Protein AF-A0A4Z2IF59-F1 (afdb_monomer_lite)

Structure (mmCIF, N/CA/C/O backbone):
data_AF-A0A4Z2IF59-F1
#
_entry.id   AF-A0A4Z2IF59-F1
#
loop_
_atom_site.group_PDB
_atom_site.id
_atom_site.type_symbol
_atom_site.label_atom_id
_atom_site.label_alt_id
_atom_site.label_comp_id
_atom_site.label_asym_id
_atom_site.label_entity_id
_atom_site.label_seq_id
_atom_site.pdbx_PDB_ins_code
_atom_site.Cartn_x
_atom_site.Cartn_y
_atom_site.Cartn_z
_atom_site.occupancy
_atom_site.B_iso_or_equiv
_atom_site.auth_seq_id
_atom_site.auth_comp_id
_atom_site.auth_asym_id
_atom_site.auth_atom_id
_atom_site.pdbx_PDB_model_num
ATOM 1 N N . MET A 1 1 ? -15.409 -22.639 23.378 1.00 51.19 1 MET A N 1
ATOM 2 C CA . MET A 1 1 ? -16.088 -21.584 24.162 1.00 51.19 1 MET A CA 1
ATOM 3 C C . MET A 1 1 ? -16.790 -20.660 23.181 1.00 51.19 1 MET A C 1
ATOM 5 O O . MET A 1 1 ? -16.151 -20.259 22.215 1.00 51.19 1 MET A O 1
ATOM 9 N N . SER A 1 2 ? -18.089 -20.387 23.336 1.00 66.44 2 SER A N 1
ATOM 10 C CA . SER A 1 2 ? -18.776 -19.440 22.446 1.00 66.44 2 SER A CA 1
ATOM 11 C C . SER A 1 2 ? -18.457 -18.015 22.900 1.00 66.44 2 SER A C 1
ATOM 13 O O . SER A 1 2 ? -19.053 -17.545 23.869 1.00 66.44 2 SER A O 1
ATOM 15 N N . ARG A 1 3 ? -17.521 -17.349 22.221 1.00 83.19 3 ARG A N 1
ATOM 16 C CA . ARG A 1 3 ? -17.233 -15.921 22.409 1.00 83.19 3 ARG A CA 1
ATOM 17 C C . ARG A 1 3 ? -18.484 -15.123 22.029 1.00 83.19 3 ARG A C 1
ATOM 19 O O . ARG A 1 3 ? -18.766 -14.968 20.847 1.00 83.19 3 ARG A O 1
ATOM 26 N N . LYS A 1 4 ? -19.308 -14.722 23.005 1.00 77.94 4 LYS A N 1
ATOM 27 C CA . LYS A 1 4 ? -20.599 -14.034 22.756 1.00 77.94 4 LYS A CA 1
ATOM 28 C C . LYS A 1 4 ? -20.523 -12.520 22.956 1.00 77.94 4 LYS A C 1
ATOM 30 O O . LYS A 1 4 ? -21.309 -11.793 22.353 1.00 77.94 4 LYS A O 1
ATOM 35 N N . VAL A 1 5 ? -19.581 -12.051 23.771 1.00 90.56 5 VAL A N 1
ATOM 36 C CA . VAL A 1 5 ? -19.368 -10.632 24.071 1.00 90.56 5 VAL A CA 1
ATOM 37 C C . VAL A 1 5 ? -18.016 -10.232 23.485 1.00 90.56 5 VAL A C 1
ATOM 39 O O . VAL A 1 5 ? -16.985 -10.746 23.903 1.00 90.56 5 VAL A O 1
ATOM 42 N N . GLY A 1 6 ? -18.039 -9.372 22.464 1.00 93.62 6 GLY A N 1
ATOM 43 C CA . GLY A 1 6 ? -16.831 -8.834 21.828 1.00 93.62 6 GLY A CA 1
ATOM 44 C C . GLY A 1 6 ? -16.201 -7.712 22.650 1.00 93.62 6 GLY A C 1
ATOM 45 O O . GLY A 1 6 ? -16.517 -7.551 23.829 1.00 93.62 6 GLY A O 1
ATOM 46 N N . LEU A 1 7 ? -15.336 -6.920 22.01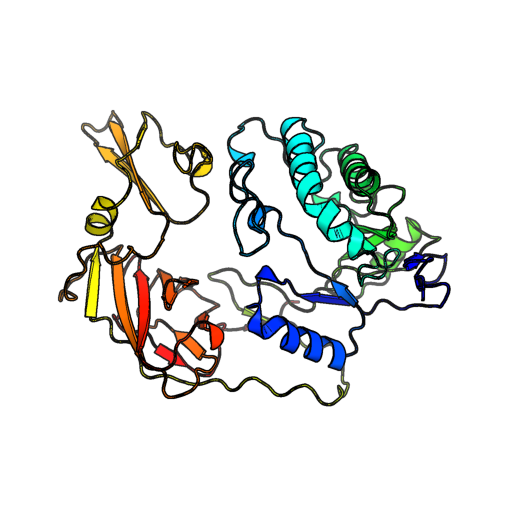8 1.00 95.88 7 LEU A N 1
ATOM 47 C CA . LEU A 1 7 ? -14.816 -5.709 22.644 1.00 95.88 7 LEU A CA 1
ATOM 48 C C . LEU A 1 7 ? -15.959 -4.717 22.868 1.00 95.88 7 LEU A C 1
ATOM 50 O O . LEU A 1 7 ? -16.801 -4.501 21.994 1.00 95.88 7 LEU A O 1
ATOM 54 N N . SER A 1 8 ? -15.976 -4.097 24.035 1.00 93.50 8 SER A N 1
ATOM 55 C CA . SER A 1 8 ? -16.883 -3.009 24.371 1.00 93.50 8 SER A CA 1
ATOM 56 C C . SER A 1 8 ? -16.136 -1.938 25.153 1.00 93.50 8 SER A C 1
ATOM 58 O O . SER A 1 8 ? -15.068 -2.180 25.716 1.00 93.50 8 SER A O 1
ATOM 60 N N . ALA A 1 9 ? -16.695 -0.736 25.160 1.00 91.69 9 ALA A N 1
ATOM 61 C CA . ALA A 1 9 ? -16.183 0.410 25.891 1.00 91.69 9 ALA A CA 1
ATOM 62 C C . ALA A 1 9 ? -17.172 0.783 27.001 1.00 91.69 9 ALA A C 1
ATOM 64 O O . ALA A 1 9 ? -18.382 0.796 26.770 1.00 91.69 9 ALA A O 1
ATOM 65 N N . ASN A 1 10 ? -16.660 1.102 28.187 1.00 86.19 10 ASN A N 1
ATOM 66 C CA . ASN A 1 10 ? -17.410 1.791 29.238 1.00 86.19 10 ASN A CA 1
ATOM 67 C C . ASN A 1 10 ? -16.750 3.149 29.548 1.00 86.19 10 ASN A C 1
ATOM 69 O O . ASN A 1 10 ? -15.831 3.563 28.847 1.00 86.19 10 ASN A O 1
ATOM 73 N N . ALA A 1 11 ? -17.206 3.854 30.585 1.00 82.81 11 ALA A N 1
ATOM 74 C CA . ALA A 1 11 ? -16.711 5.198 30.892 1.00 82.81 11 ALA A CA 1
ATOM 75 C C . ALA A 1 11 ? -15.204 5.279 31.217 1.00 82.81 11 ALA A C 1
ATOM 77 O O . ALA A 1 11 ? -14.638 6.360 31.115 1.00 82.81 11 ALA A O 1
ATOM 78 N N . SER A 1 12 ? -14.549 4.178 31.604 1.00 84.31 12 SER A N 1
ATOM 79 C CA . SER A 1 12 ? -13.146 4.197 32.046 1.00 84.31 12 SER A CA 1
ATOM 80 C C . SER A 1 12 ? -12.210 3.276 31.265 1.00 84.31 12 SER A C 1
ATOM 82 O O . SER A 1 12 ? -11.009 3.538 31.226 1.00 84.31 12 SER A O 1
ATOM 84 N N . GLN A 1 13 ? -12.710 2.201 30.652 1.00 92.81 13 GLN A N 1
ATOM 85 C CA . GLN A 1 13 ? -11.864 1.183 30.024 1.00 92.81 13 GLN A CA 1
ATOM 86 C C . GLN A 1 13 ? -12.578 0.403 28.918 1.00 92.81 13 GLN A C 1
ATOM 88 O O . GLN A 1 13 ? -13.807 0.402 28.801 1.00 92.81 13 GLN A O 1
ATOM 93 N N . PHE A 1 14 ? -11.784 -0.312 28.126 1.00 96.12 14 PHE A N 1
ATOM 94 C CA . PHE A 1 14 ? -12.295 -1.377 27.277 1.00 96.12 14 PHE A CA 1
ATOM 95 C C . PHE A 1 14 ? -12.481 -2.666 28.082 1.00 96.12 14 PHE A C 1
ATOM 97 O O . PHE A 1 14 ? -11.730 -2.944 29.019 1.00 96.12 14 PHE A O 1
ATOM 104 N N . THR A 1 15 ? -13.459 -3.474 27.681 1.00 95.50 15 THR A N 1
ATOM 105 C CA . THR A 1 15 ? -13.626 -4.845 28.168 1.00 95.50 15 THR A CA 1
ATOM 106 C C . THR A 1 15 ? -13.745 -5.817 27.003 1.00 95.50 15 THR A C 1
ATOM 108 O O . THR A 1 15 ? -14.363 -5.484 25.992 1.00 95.50 15 THR A O 1
ATOM 111 N N . LEU A 1 16 ? -13.172 -7.011 27.133 1.00 94.94 16 LEU A N 1
ATOM 112 C CA . LEU A 1 16 ? -13.285 -8.107 26.172 1.00 94.94 16 LEU A CA 1
ATOM 113 C C . LEU A 1 16 ? -13.814 -9.330 26.919 1.00 94.94 16 LEU A C 1
ATOM 115 O O . LEU A 1 16 ? -13.246 -9.727 27.929 1.00 94.94 16 LEU A O 1
ATOM 119 N N . GLU A 1 17 ? -14.936 -9.888 26.463 1.00 93.81 17 GLU A N 1
ATOM 120 C CA . GLU A 1 17 ? -15.673 -10.931 27.201 1.00 93.81 17 GLU A CA 1
ATOM 121 C C . GLU A 1 17 ? -16.104 -10.516 28.624 1.00 93.81 17 GLU A C 1
ATOM 123 O O . GLU A 1 17 ? -16.322 -11.362 29.483 1.00 93.81 17 GLU A O 1
ATOM 128 N N . GLY A 1 18 ? -16.279 -9.210 28.863 1.00 91.56 18 GLY A N 1
ATOM 129 C CA . GLY A 1 18 ? -16.660 -8.649 30.166 1.00 91.56 18 GLY A CA 1
ATOM 130 C C . GLY A 1 18 ? -15.482 -8.343 31.094 1.00 91.56 18 GLY A C 1
ATOM 131 O O . GLY A 1 18 ? -15.660 -7.614 32.066 1.00 91.56 18 GLY A O 1
ATOM 132 N N . GLU A 1 19 ? -14.279 -8.806 30.756 1.00 93.06 19 GLU A N 1
ATOM 133 C CA . GLU A 1 19 ? -13.071 -8.561 31.543 1.00 93.06 19 GLU A CA 1
ATOM 134 C C . GLU A 1 19 ? -12.333 -7.304 31.063 1.00 93.06 19 GLU A C 1
ATOM 136 O O . GLU A 1 19 ? -12.302 -7.046 29.854 1.00 93.06 19 GLU A O 1
ATOM 141 N N . PRO A 1 20 ? -11.711 -6.518 31.964 1.00 95.31 20 PRO A N 1
ATOM 142 C CA . PRO A 1 20 ? -10.872 -5.383 31.589 1.00 95.31 20 PRO A CA 1
ATOM 143 C C . PRO A 1 20 ? -9.819 -5.770 30.546 1.00 95.31 20 PRO A C 1
ATOM 145 O O . PRO A 1 20 ? -9.048 -6.710 30.733 1.00 95.31 20 PRO A O 1
ATOM 148 N N . PHE A 1 21 ? -9.760 -5.023 29.446 1.00 95.56 21 PHE A N 1
ATOM 149 C CA . PHE A 1 21 ? -8.840 -5.293 28.349 1.00 95.56 21 PHE A CA 1
ATOM 150 C C . PHE A 1 21 ? -8.134 -4.011 27.928 1.00 95.56 21 PHE A C 1
ATOM 152 O O . PHE A 1 21 ? -8.772 -3.038 27.546 1.00 95.56 21 PHE A O 1
ATOM 159 N N . ARG A 1 22 ? -6.801 -3.992 27.965 1.00 95.06 22 ARG A N 1
ATOM 160 C CA . ARG A 1 22 ? -6.015 -2.869 27.445 1.00 95.06 22 ARG A CA 1
ATOM 161 C C . ARG A 1 22 ? -5.503 -3.220 26.057 1.00 95.06 22 ARG A C 1
ATOM 163 O O . ARG A 1 22 ? -4.681 -4.122 25.921 1.00 95.06 22 ARG A O 1
ATOM 170 N N . VAL A 1 23 ? -5.953 -2.486 25.044 1.00 95.50 23 VAL A N 1
ATOM 171 C CA . VAL A 1 23 ? -5.442 -2.631 23.678 1.00 95.50 23 VAL A CA 1
ATOM 172 C C . VAL A 1 23 ? -4.016 -2.078 23.631 1.00 95.50 23 VAL A C 1
ATOM 174 O O . VAL A 1 23 ? -3.804 -0.881 23.812 1.00 95.50 23 VAL A O 1
ATOM 177 N N . LEU A 1 24 ? -3.042 -2.955 23.396 1.00 95.00 24 LEU A N 1
ATOM 178 C CA . LEU A 1 24 ? -1.674 -2.592 23.034 1.00 95.00 24 LEU A CA 1
ATOM 179 C C . LEU A 1 24 ? -1.515 -2.942 21.558 1.00 95.00 24 LEU A C 1
ATOM 181 O O . LEU A 1 24 ? -1.288 -4.104 21.208 1.00 95.00 24 LEU A O 1
ATOM 185 N N . GLY A 1 25 ? -1.773 -1.942 20.718 1.00 93.44 25 GLY A N 1
ATOM 186 C CA . GLY A 1 25 ? -1.835 -2.075 19.269 1.00 93.44 25 GLY A CA 1
ATOM 187 C C . GLY A 1 25 ? -0.462 -2.006 18.608 1.00 93.44 25 GLY A C 1
ATOM 188 O O . GLY A 1 25 ? 0.413 -1.270 19.055 1.00 93.44 25 GLY A O 1
ATOM 189 N N . GLY A 1 26 ? -0.295 -2.739 17.511 1.00 94.69 26 GLY A N 1
ATOM 190 C CA . GLY A 1 26 ? 0.799 -2.534 16.569 1.00 94.69 26 GLY A CA 1
ATOM 191 C C . GLY A 1 26 ? 0.319 -2.708 15.135 1.00 94.69 26 GLY A C 1
ATOM 192 O O . GLY A 1 26 ? -0.400 -3.664 14.836 1.00 94.69 26 GLY A O 1
ATOM 193 N N . SER A 1 27 ? 0.738 -1.803 14.254 1.00 95.19 27 SER A N 1
ATOM 194 C CA . SER A 1 27 ? 0.322 -1.791 12.850 1.00 95.19 27 SER A CA 1
ATOM 195 C C . SER A 1 27 ? 1.262 -2.624 11.984 1.00 95.19 27 SER A C 1
ATOM 197 O O . SER A 1 27 ? 2.453 -2.336 11.897 1.00 95.19 27 SER A O 1
ATOM 199 N N . VAL A 1 28 ? 0.726 -3.632 11.286 1.00 92.50 28 VAL A N 1
ATOM 200 C CA . VAL A 1 28 ? 1.431 -4.317 10.187 1.00 92.50 28 VAL A CA 1
ATOM 201 C C . VAL A 1 28 ? 0.511 -4.444 8.991 1.00 92.50 28 VAL A C 1
ATOM 203 O O . VAL A 1 28 ? -0.602 -4.957 9.073 1.00 92.50 28 VAL A O 1
ATOM 206 N N . HIS A 1 29 ? 0.998 -4.000 7.839 1.00 92.94 29 HIS A N 1
ATOM 207 C CA . HIS A 1 29 ? 0.271 -4.068 6.580 1.00 92.94 29 HIS A CA 1
ATOM 208 C C . HIS A 1 29 ? 0.677 -5.340 5.846 1.00 92.94 29 HIS A C 1
ATOM 210 O O . HIS A 1 29 ? 1.797 -5.444 5.347 1.00 92.94 29 HIS A O 1
ATOM 216 N N . TYR A 1 30 ? -0.232 -6.314 5.767 1.00 86.94 30 TYR A N 1
ATOM 217 C CA . TYR A 1 30 ? 0.059 -7.623 5.169 1.00 86.94 30 TYR A CA 1
ATOM 218 C C . TYR A 1 30 ? 0.521 -7.509 3.701 1.00 86.94 30 TYR A C 1
ATOM 220 O O . TYR A 1 30 ? 1.271 -8.348 3.215 1.00 86.94 30 TYR A O 1
ATOM 228 N N . PHE A 1 31 ? 0.111 -6.445 3.007 1.00 88.06 31 PHE A N 1
ATOM 229 C CA . PHE A 1 31 ? 0.481 -6.138 1.626 1.00 88.06 31 PHE A CA 1
ATOM 230 C C . PHE A 1 31 ? 1.854 -5.467 1.467 1.00 88.06 31 PHE A C 1
ATOM 232 O O . PHE A 1 31 ? 2.312 -5.289 0.346 1.00 88.06 31 PHE A O 1
ATOM 239 N N . ARG A 1 32 ? 2.529 -5.110 2.567 1.00 92.88 32 ARG A N 1
ATOM 240 C CA . ARG A 1 32 ? 3.908 -4.583 2.571 1.00 92.88 32 ARG A CA 1
ATOM 241 C C . ARG A 1 32 ? 4.936 -5.595 3.080 1.00 92.88 32 ARG A C 1
ATOM 243 O O . ARG A 1 32 ? 6.117 -5.283 3.159 1.00 92.88 32 ARG A O 1
ATOM 250 N N . VAL A 1 33 ? 4.498 -6.799 3.449 1.00 90.62 33 VAL A N 1
ATOM 251 C CA . VAL A 1 33 ? 5.364 -7.865 3.962 1.00 90.62 33 VAL A CA 1
ATOM 252 C C . VAL A 1 33 ? 5.133 -9.119 3.123 1.00 90.62 33 VAL A C 1
ATOM 254 O O . VAL A 1 33 ? 3.983 -9.547 3.000 1.00 90.62 33 VAL A O 1
ATOM 257 N N . PRO A 1 34 ? 6.182 -9.758 2.574 1.00 90.06 34 PRO A N 1
ATOM 258 C CA . PRO A 1 34 ? 6.039 -11.046 1.908 1.00 90.06 34 PRO A CA 1
ATOM 259 C C . PRO A 1 34 ? 5.336 -12.061 2.813 1.00 90.06 34 PRO A C 1
ATOM 261 O O . PRO A 1 34 ? 5.644 -12.174 4.001 1.00 90.06 34 PRO A O 1
ATOM 264 N N . ARG A 1 35 ? 4.406 -12.841 2.256 1.00 84.00 35 ARG A N 1
ATOM 265 C CA . ARG A 1 35 ? 3.580 -13.780 3.035 1.00 84.00 35 ARG A CA 1
ATOM 266 C C . ARG A 1 35 ? 4.402 -14.783 3.849 1.00 84.00 35 ARG A C 1
ATOM 268 O O . ARG A 1 35 ? 4.022 -15.104 4.973 1.00 84.00 35 ARG A O 1
ATOM 275 N N . ALA A 1 36 ? 5.538 -15.231 3.310 1.00 89.00 36 ALA A N 1
ATOM 276 C CA . ALA A 1 36 ? 6.480 -16.120 3.995 1.00 89.00 36 ALA A CA 1
ATOM 277 C C . ALA A 1 36 ? 6.984 -15.549 5.336 1.00 89.00 36 ALA A C 1
ATOM 279 O O . ALA A 1 36 ? 7.345 -16.301 6.236 1.00 89.00 36 ALA A O 1
ATOM 280 N N . TYR A 1 37 ? 6.946 -14.225 5.494 1.00 91.94 37 TYR A N 1
ATOM 281 C CA . TYR A 1 37 ? 7.451 -13.505 6.656 1.00 91.94 37 TYR A CA 1
ATOM 282 C C . TYR A 1 37 ? 6.382 -13.027 7.631 1.00 91.94 37 TYR A C 1
ATOM 284 O O . TYR A 1 37 ? 6.730 -12.594 8.727 1.00 91.94 37 TYR A O 1
ATOM 292 N N . TRP A 1 38 ? 5.090 -13.169 7.320 1.00 88.31 38 TRP A N 1
ATOM 293 C CA . TRP A 1 38 ? 4.023 -12.731 8.229 1.00 88.31 38 TRP A CA 1
ATOM 294 C C . TRP A 1 38 ? 4.150 -13.349 9.619 1.00 88.31 38 TRP A C 1
ATOM 296 O O . TRP A 1 38 ? 4.082 -12.633 10.613 1.00 88.31 38 TRP A O 1
ATOM 306 N N . ARG A 1 39 ? 4.387 -14.664 9.703 1.00 88.56 39 ARG A N 1
ATOM 307 C CA . ARG A 1 39 ? 4.533 -15.340 10.998 1.00 88.56 39 ARG A CA 1
ATOM 308 C C . ARG A 1 39 ? 5.700 -14.772 11.800 1.00 88.56 39 ARG A C 1
ATOM 310 O O . ARG A 1 39 ? 5.524 -14.524 12.985 1.00 88.56 39 ARG A O 1
ATOM 317 N N . ASP A 1 40 ? 6.852 -14.549 11.171 1.00 91.94 40 ASP A N 1
ATOM 318 C CA . ASP A 1 40 ? 8.012 -13.966 11.849 1.00 91.94 40 ASP A CA 1
ATOM 319 C C . ASP A 1 40 ? 7.690 -12.572 12.409 1.00 91.94 40 ASP A C 1
ATOM 321 O O . ASP A 1 40 ? 7.886 -12.329 13.602 1.00 91.94 40 ASP A O 1
ATOM 325 N N . ARG A 1 41 ? 7.101 -11.684 11.590 1.00 91.50 41 ARG A N 1
ATOM 326 C CA . ARG A 1 41 ? 6.765 -10.319 12.029 1.00 91.50 41 ARG A CA 1
ATOM 327 C C . ARG A 1 41 ? 5.757 -10.334 13.183 1.00 91.50 41 ARG A C 1
ATOM 329 O O . ARG A 1 41 ? 5.964 -9.653 14.183 1.00 91.50 41 ARG A O 1
ATOM 336 N N . LEU A 1 42 ? 4.719 -11.172 13.100 1.00 89.75 42 LEU A N 1
ATOM 337 C CA . LEU A 1 42 ? 3.714 -11.315 14.160 1.00 89.75 42 LEU A CA 1
ATOM 338 C C . LEU A 1 42 ? 4.298 -11.890 15.458 1.00 89.75 42 LEU A C 1
ATOM 340 O O . LEU A 1 42 ? 3.915 -11.459 16.544 1.00 89.75 42 LEU A O 1
ATOM 344 N N . MET A 1 43 ? 5.238 -12.836 15.369 1.00 90.19 43 MET A N 1
ATOM 345 C CA . MET A 1 43 ? 5.913 -13.384 16.550 1.00 90.19 43 MET A CA 1
ATOM 346 C C . MET A 1 43 ? 6.800 -12.337 17.232 1.00 90.19 43 MET A C 1
ATOM 348 O O . MET A 1 43 ? 6.791 -12.261 18.458 1.00 90.19 43 MET A O 1
ATOM 352 N N . LYS A 1 44 ? 7.499 -11.491 16.464 1.00 91.88 44 LYS A N 1
ATOM 353 C CA . LYS A 1 44 ? 8.292 -10.368 16.997 1.00 91.88 44 LYS A CA 1
ATOM 354 C C . LYS A 1 44 ? 7.416 -9.319 17.681 1.00 91.88 44 LYS A C 1
ATOM 356 O O . LYS A 1 44 ? 7.743 -8.878 18.776 1.00 91.88 44 LYS A O 1
ATOM 361 N N . MET A 1 45 ? 6.265 -8.981 17.097 1.00 91.06 45 MET A N 1
ATOM 362 C CA . MET A 1 45 ? 5.296 -8.084 17.741 1.00 91.06 45 MET A CA 1
ATOM 363 C C . MET A 1 45 ? 4.774 -8.664 19.055 1.00 91.06 45 MET A C 1
ATOM 365 O O . MET A 1 45 ? 4.762 -7.977 20.074 1.00 91.06 45 MET A O 1
ATOM 369 N N . LYS A 1 46 ? 4.390 -9.946 19.049 1.00 89.88 46 LYS A N 1
ATOM 370 C CA . LYS A 1 46 ? 3.927 -10.635 20.256 1.00 89.88 46 LYS A CA 1
ATOM 371 C C . LYS A 1 46 ? 5.007 -10.669 21.341 1.00 89.88 46 LYS A C 1
ATOM 373 O O . LYS A 1 46 ? 4.686 -10.453 22.505 1.00 89.88 46 LYS A O 1
ATOM 378 N N . ALA A 1 47 ? 6.266 -10.912 20.971 1.00 90.25 47 ALA A N 1
ATOM 379 C CA . ALA A 1 47 ? 7.400 -10.854 21.895 1.00 90.25 47 ALA A CA 1
ATOM 380 C C . ALA A 1 47 ? 7.586 -9.443 22.481 1.00 90.25 47 ALA A C 1
ATOM 382 O O . ALA A 1 47 ? 7.806 -9.309 23.676 1.00 90.25 47 ALA A O 1
ATOM 383 N N . CYS A 1 48 ? 7.365 -8.390 21.689 1.00 88.81 48 CYS A N 1
ATOM 384 C CA . CYS A 1 48 ? 7.375 -6.992 22.141 1.00 88.81 48 CYS A CA 1
ATOM 385 C C . CYS A 1 48 ? 6.223 -6.637 23.118 1.00 88.81 48 CYS A C 1
ATOM 387 O O . CYS A 1 48 ? 6.156 -5.525 23.634 1.00 88.81 48 CYS A O 1
ATOM 389 N N . GLY A 1 49 ? 5.298 -7.565 23.395 1.00 90.62 49 GLY A N 1
ATOM 390 C CA . GLY A 1 49 ? 4.156 -7.344 24.289 1.00 90.62 49 GLY A CA 1
ATOM 391 C C . GLY A 1 49 ? 2.922 -6.755 23.600 1.00 90.62 49 GLY A C 1
ATOM 392 O O . GLY A 1 49 ? 1.922 -6.480 24.265 1.00 90.62 49 GLY A O 1
ATOM 393 N N . ILE A 1 50 ? 2.952 -6.603 22.270 1.00 93.00 50 ILE A N 1
ATOM 394 C CA . ILE A 1 50 ? 1.775 -6.220 21.484 1.00 93.00 50 ILE A CA 1
ATOM 395 C C . ILE A 1 50 ? 0.751 -7.352 21.569 1.00 93.00 50 ILE A C 1
ATOM 397 O O . ILE A 1 50 ? 1.050 -8.512 21.271 1.00 93.00 50 ILE A O 1
ATOM 401 N N . ASN A 1 51 ? -0.475 -7.006 21.957 1.00 94.44 51 ASN A N 1
ATOM 402 C CA . ASN A 1 51 ? -1.568 -7.966 22.104 1.00 94.44 51 ASN A CA 1
ATOM 403 C C . ASN A 1 51 ? -2.620 -7.857 20.993 1.00 94.44 51 ASN A C 1
ATOM 405 O O . ASN A 1 51 ? -3.434 -8.766 20.842 1.00 94.44 51 ASN A O 1
ATOM 409 N N . THR A 1 52 ? -2.587 -6.776 20.208 1.00 95.62 52 THR A N 1
ATOM 410 C CA . THR A 1 52 ? -3.561 -6.497 19.153 1.00 95.62 52 THR A CA 1
ATOM 411 C C . THR A 1 52 ? -2.847 -6.031 17.888 1.00 95.62 52 THR A C 1
ATOM 413 O O . THR A 1 52 ? -2.058 -5.091 17.914 1.00 95.62 52 THR A O 1
ATOM 416 N N . LEU A 1 53 ? -3.138 -6.683 16.764 1.00 94.19 53 LEU A N 1
ATOM 417 C CA . LEU A 1 53 ? -2.673 -6.263 15.445 1.00 94.19 53 LEU A CA 1
ATOM 418 C C . LEU A 1 53 ? -3.694 -5.309 14.817 1.00 94.19 53 LEU A C 1
ATOM 420 O O . LEU A 1 53 ? -4.884 -5.624 14.783 1.00 94.19 53 LEU A O 1
ATOM 424 N N . THR A 1 54 ? -3.222 -4.213 14.233 1.00 94.81 54 THR A N 1
ATOM 425 C CA . THR A 1 54 ? -4.002 -3.351 13.336 1.00 94.81 54 THR A CA 1
ATOM 426 C C . THR A 1 54 ? -3.491 -3.502 11.900 1.00 94.81 54 THR A C 1
ATOM 428 O O . THR A 1 54 ? -2.293 -3.651 11.644 1.00 94.81 54 THR A O 1
ATOM 431 N N . THR A 1 55 ? -4.407 -3.529 10.929 1.00 93.38 55 THR A N 1
ATOM 432 C CA . THR A 1 55 ? -4.052 -3.628 9.508 1.00 93.38 55 THR A CA 1
ATOM 433 C C . THR A 1 55 ? -5.111 -2.964 8.636 1.00 93.38 55 THR A C 1
ATOM 435 O O . THR A 1 55 ? -6.307 -3.118 8.883 1.00 93.38 55 THR A O 1
ATOM 438 N N . TYR A 1 56 ? -4.679 -2.239 7.604 1.00 93.38 56 TYR A N 1
ATOM 439 C CA . TYR A 1 56 ? -5.579 -1.729 6.572 1.00 93.38 56 TYR A CA 1
ATOM 440 C C . TYR A 1 56 ? -5.961 -2.823 5.576 1.00 93.38 56 TYR A C 1
ATOM 442 O O . TYR A 1 56 ? -5.203 -3.761 5.328 1.00 93.38 56 TYR A O 1
ATOM 450 N N . VAL A 1 57 ? -7.113 -2.639 4.932 1.00 88.06 57 VAL A N 1
ATOM 451 C CA . VAL A 1 57 ? -7.526 -3.417 3.762 1.00 88.06 57 VAL A CA 1
ATOM 452 C C . VAL A 1 57 ? -7.528 -2.486 2.546 1.00 88.06 57 VAL A C 1
ATOM 454 O O . VAL A 1 57 ? -8.494 -1.747 2.352 1.00 88.06 57 VAL A O 1
ATOM 457 N N . PRO A 1 58 ? -6.453 -2.460 1.739 1.00 88.75 58 PRO A N 1
ATOM 458 C CA . PRO A 1 58 ? -6.403 -1.650 0.531 1.00 88.75 58 PRO A CA 1
ATOM 459 C C . PRO A 1 58 ? -7.398 -2.201 -0.484 1.00 88.75 58 PRO A C 1
ATOM 461 O O . PRO A 1 58 ? -7.182 -3.267 -1.056 1.00 88.75 58 PRO A O 1
ATOM 464 N N . TRP A 1 59 ? -8.488 -1.462 -0.708 1.00 86.69 59 TRP A N 1
ATOM 465 C CA . TRP A 1 59 ? -9.464 -1.790 -1.750 1.00 86.69 59 TRP A CA 1
ATOM 466 C C . TRP A 1 59 ? -8.764 -1.967 -3.090 1.00 86.69 59 TRP A C 1
ATOM 468 O O . TRP A 1 59 ? -9.029 -2.962 -3.761 1.00 86.69 59 TRP A O 1
ATOM 478 N N . SER A 1 60 ? -7.801 -1.084 -3.387 1.00 81.19 60 SER A N 1
ATOM 479 C CA . SER A 1 60 ? -6.936 -1.240 -4.543 1.00 81.19 60 SER A CA 1
ATOM 480 C C . SER A 1 60 ? -6.420 -2.646 -4.655 1.00 81.19 60 SER A C 1
ATOM 482 O O . SER A 1 60 ? -6.860 -3.321 -5.541 1.00 81.19 60 SER A O 1
ATOM 484 N N . LEU A 1 61 ? -5.692 -3.212 -3.709 1.00 79.50 61 LEU A N 1
ATOM 485 C CA . LEU A 1 61 ? -5.126 -4.549 -3.915 1.00 79.50 61 LEU A CA 1
ATOM 486 C C . LEU A 1 61 ? -6.120 -5.719 -4.079 1.00 79.50 61 LEU A C 1
ATOM 488 O O . LEU A 1 61 ? -5.684 -6.835 -4.367 1.00 79.50 61 LEU A O 1
ATOM 492 N N . HIS A 1 62 ? -7.418 -5.490 -3.893 1.00 79.44 62 HIS A N 1
ATOM 493 C CA . HIS A 1 62 ? -8.444 -6.519 -3.962 1.00 79.44 62 HIS A CA 1
ATOM 494 C C . HIS A 1 62 ? -9.431 -6.377 -5.110 1.00 79.44 62 HIS A C 1
ATOM 496 O O . HIS A 1 62 ? -10.200 -7.318 -5.334 1.00 79.44 62 HIS A O 1
ATOM 502 N N . GLN A 1 63 ? -9.452 -5.245 -5.813 1.00 80.31 63 GLN A N 1
ATOM 503 C CA . GLN A 1 63 ? -10.379 -5.031 -6.918 1.00 80.31 63 GLN A CA 1
ATOM 504 C C . GLN A 1 63 ? -9.736 -4.276 -8.100 1.00 80.31 63 GLN A C 1
ATOM 506 O O . GLN A 1 63 ? -10.239 -3.200 -8.456 1.00 80.31 63 GLN A O 1
ATOM 511 N N . PRO A 1 64 ? -8.687 -4.865 -8.731 1.00 73.88 64 PRO A N 1
ATOM 512 C CA . PRO A 1 64 ? -7.836 -4.215 -9.748 1.00 73.88 64 PRO A CA 1
ATOM 513 C C . PRO A 1 64 ? -8.620 -3.534 -10.853 1.00 73.88 64 PRO A C 1
ATOM 515 O O . PRO A 1 64 ? -8.314 -2.429 -11.305 1.00 73.88 64 PRO A O 1
ATOM 518 N N . GLU A 1 65 ? -9.673 -4.226 -11.258 1.00 7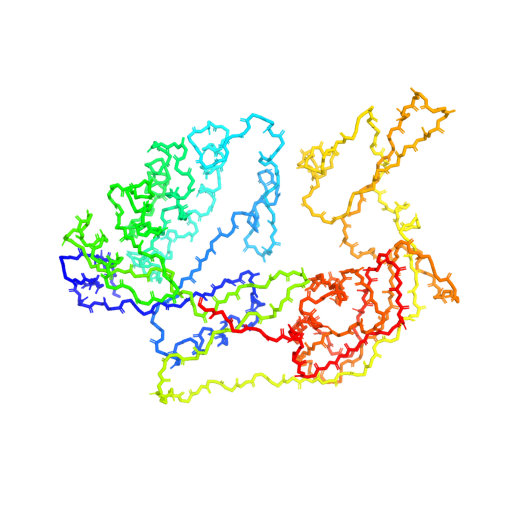6.94 65 GLU A N 1
ATOM 519 C CA . GLU A 1 65 ? -10.563 -3.865 -12.335 1.00 76.94 65 GLU A CA 1
ATOM 520 C C . GLU A 1 65 ? -12.007 -3.950 -11.848 1.00 76.94 65 GLU A C 1
ATOM 522 O O . GLU A 1 65 ? -12.351 -4.683 -10.910 1.00 76.94 65 GLU A O 1
ATOM 527 N N . ARG A 1 66 ? -12.906 -3.213 -12.502 1.00 76.94 66 ARG A N 1
ATOM 528 C CA . ARG A 1 66 ? -14.318 -3.225 -12.132 1.00 76.94 66 ARG A CA 1
ATOM 529 C C . ARG A 1 66 ? -14.881 -4.643 -12.274 1.00 76.94 66 ARG A C 1
ATOM 531 O O . ARG A 1 66 ? -14.842 -5.231 -13.347 1.00 76.94 66 ARG A O 1
ATOM 538 N N . GLY A 1 67 ? -15.434 -5.186 -11.187 1.00 79.00 67 GLY A N 1
ATOM 539 C CA . GLY A 1 67 ? -15.988 -6.543 -11.148 1.00 79.00 67 GLY A CA 1
ATOM 540 C C . GLY A 1 67 ? -14.971 -7.683 -10.982 1.00 79.00 67 GLY A C 1
ATOM 541 O O . GLY A 1 67 ? -15.400 -8.808 -10.725 1.00 79.00 67 GLY A O 1
ATOM 542 N N . VAL A 1 68 ? -13.662 -7.422 -11.056 1.00 79.44 68 VAL A N 1
ATOM 543 C CA . VAL A 1 68 ? -12.608 -8.432 -10.854 1.00 79.44 68 VAL A CA 1
ATOM 544 C C . VAL A 1 68 ? -12.107 -8.344 -9.420 1.00 79.44 68 VAL A C 1
ATOM 546 O O . VAL A 1 68 ? -11.661 -7.288 -8.990 1.00 79.44 68 VAL A O 1
ATOM 549 N N . PHE A 1 69 ? -12.170 -9.449 -8.675 1.00 78.19 69 PHE A N 1
ATOM 550 C CA . PHE A 1 69 ? -11.768 -9.488 -7.268 1.00 78.19 69 PHE A CA 1
ATOM 551 C C . PHE A 1 69 ? -10.608 -10.444 -7.050 1.00 78.19 69 PHE A C 1
ATOM 553 O O . PHE A 1 69 ? -10.672 -11.601 -7.469 1.00 78.19 69 PHE A O 1
ATOM 560 N N . ASN A 1 70 ? -9.590 -9.985 -6.327 1.00 75.00 70 ASN A N 1
ATOM 561 C CA . ASN A 1 70 ? -8.423 -10.786 -6.009 1.00 75.00 70 ASN A CA 1
ATOM 562 C C . ASN A 1 70 ? -8.149 -10.818 -4.501 1.00 75.00 70 ASN A C 1
ATOM 564 O O . ASN A 1 70 ? -7.854 -9.813 -3.864 1.00 75.00 70 ASN A O 1
ATOM 568 N N . PHE A 1 71 ? -8.232 -12.014 -3.923 1.00 73.62 71 PHE A N 1
ATOM 569 C CA . PHE A 1 71 ? -7.904 -12.267 -2.515 1.00 73.62 71 PHE A CA 1
ATOM 570 C C . PHE A 1 71 ? -6.691 -13.195 -2.357 1.00 73.62 71 PHE A C 1
ATOM 572 O O . PHE A 1 71 ? -6.401 -13.661 -1.256 1.00 73.62 71 PHE A O 1
ATOM 579 N N . HIS A 1 72 ? -6.001 -13.493 -3.459 1.00 60.72 72 HIS A N 1
ATOM 580 C CA . HIS A 1 72 ? -4.874 -14.419 -3.520 1.00 60.72 72 HIS A CA 1
ATOM 581 C C . HIS A 1 72 ? -3.546 -13.720 -3.866 1.00 60.72 72 HIS A C 1
ATOM 583 O O . HIS A 1 72 ? -2.494 -14.290 -3.581 1.00 60.72 72 HIS A O 1
ATOM 589 N N . THR A 1 73 ? -3.574 -12.489 -4.399 1.00 52.72 73 THR A N 1
ATOM 590 C CA . THR A 1 73 ? -2.396 -11.652 -4.707 1.00 52.72 73 THR A CA 1
ATOM 591 C C . THR A 1 73 ? -2.674 -10.149 -4.465 1.00 52.72 73 THR A C 1
ATOM 593 O O . THR A 1 73 ? -3.742 -9.794 -3.974 1.00 52.72 73 THR A O 1
ATOM 596 N N . GLN A 1 74 ? -1.694 -9.272 -4.729 1.00 41.50 74 GLN A N 1
ATOM 597 C CA . GLN A 1 74 ? -1.742 -7.819 -4.484 1.00 41.50 74 GLN A CA 1
ATOM 598 C C . GLN A 1 74 ? -2.103 -7.046 -5.779 1.00 41.50 74 GLN A C 1
ATOM 600 O O . GLN A 1 74 ? -1.233 -6.985 -6.638 1.00 41.50 74 GLN A O 1
ATOM 605 N N . LEU A 1 75 ? -3.310 -6.472 -5.974 1.00 45.47 75 LEU A N 1
ATOM 606 C CA . LEU A 1 75 ? -3.683 -5.764 -7.237 1.00 45.47 75 LEU A CA 1
ATOM 607 C C . LEU A 1 75 ? -4.874 -4.744 -7.188 1.00 45.47 75 LEU A C 1
ATOM 609 O O . LEU A 1 75 ? -5.964 -5.222 -6.936 1.00 45.47 75 LEU A O 1
ATOM 613 N N . ASP A 1 76 ? -4.623 -3.440 -7.482 1.00 50.09 76 ASP A N 1
ATOM 614 C CA . ASP A 1 76 ? -5.322 -2.157 -7.932 1.00 50.09 76 ASP A CA 1
ATOM 615 C C . ASP A 1 76 ? -6.795 -1.581 -7.759 1.00 50.09 76 ASP A C 1
ATOM 617 O O . ASP A 1 76 ? -7.797 -2.258 -7.658 1.00 50.09 76 ASP A O 1
ATOM 621 N N . LEU A 1 77 ? -6.989 -0.246 -7.809 1.00 50.72 77 LEU A N 1
ATOM 622 C CA . LEU A 1 77 ? -8.292 0.452 -7.935 1.00 50.72 77 LEU A CA 1
ATOM 623 C C . LEU A 1 77 ? -8.183 1.737 -8.782 1.00 50.72 77 LEU A C 1
ATOM 625 O O . LEU A 1 77 ? -8.072 2.833 -8.232 1.00 50.72 77 LEU A O 1
ATOM 629 N N . VAL A 1 78 ? -8.290 1.629 -10.113 1.00 53.78 78 VAL A N 1
ATOM 630 C CA . VAL A 1 78 ? -8.202 2.798 -11.028 1.00 53.78 78 VAL A CA 1
ATOM 631 C C . VAL A 1 78 ? -9.484 3.113 -11.797 1.00 53.78 78 VAL A C 1
ATOM 633 O O . VAL A 1 78 ? -9.750 4.271 -12.121 1.00 53.78 78 VAL A O 1
ATOM 636 N N . TRP A 1 79 ? -10.365 2.135 -11.994 1.00 63.91 79 TRP A N 1
ATOM 637 C CA . TRP A 1 79 ? -11.608 2.326 -12.751 1.00 63.91 79 TRP A CA 1
ATOM 638 C C . TRP A 1 79 ? -12.562 3.383 -12.154 1.00 63.91 79 TRP A C 1
ATOM 640 O O . TRP A 1 79 ? -13.401 3.921 -12.875 1.00 63.91 79 TRP A O 1
ATOM 650 N N . LEU A 1 80 ? -12.430 3.719 -10.863 1.00 68.25 80 LEU A N 1
ATOM 651 C CA . LEU A 1 80 ? -13.215 4.777 -10.212 1.00 68.25 80 LEU A CA 1
ATOM 652 C C . LEU A 1 80 ? -12.917 6.183 -10.749 1.00 68.25 80 LEU A C 1
ATOM 654 O O . LEU A 1 80 ? -13.802 7.033 -10.719 1.00 68.25 80 LEU A O 1
ATOM 658 N N . LEU A 1 81 ? -11.697 6.433 -11.232 1.00 73.19 81 LEU A N 1
ATOM 659 C CA . LEU A 1 81 ? -11.245 7.763 -11.661 1.00 73.19 81 LEU A CA 1
ATOM 660 C C . LEU A 1 81 ? -11.657 8.116 -13.100 1.00 73.19 81 LEU A C 1
ATOM 662 O O . LEU A 1 81 ? -11.445 9.241 -13.544 1.00 73.19 81 LEU A O 1
ATOM 666 N N . ARG A 1 82 ? -12.263 7.174 -13.833 1.00 74.25 82 ARG A N 1
ATOM 667 C CA . ARG A 1 82 ? -12.730 7.385 -15.216 1.00 74.25 82 ARG A CA 1
ATOM 668 C C . ARG A 1 82 ? -13.976 8.256 -15.311 1.00 74.25 82 ARG A C 1
ATOM 670 O O . ARG A 1 82 ? -14.214 8.901 -16.329 1.00 74.25 82 ARG A O 1
ATOM 677 N N . ASP A 1 83 ? -14.797 8.248 -14.269 1.00 75.50 83 ASP A N 1
ATOM 678 C CA . ASP A 1 83 ? -15.939 9.143 -14.176 1.00 75.50 83 ASP A CA 1
ATOM 679 C C . ASP A 1 83 ? -15.443 10.533 -13.761 1.00 75.50 83 ASP A C 1
ATOM 681 O O . ASP A 1 83 ? -15.132 10.779 -12.599 1.00 75.50 83 ASP A O 1
ATOM 685 N N . GLY A 1 84 ? -15.382 11.461 -14.719 1.00 74.25 84 GLY A N 1
ATOM 686 C CA . GLY A 1 84 ? -14.957 12.842 -14.469 1.00 74.25 84 GLY A CA 1
ATOM 687 C C . GLY A 1 84 ? -15.871 13.625 -13.516 1.00 74.25 84 GLY A C 1
ATOM 688 O O . GLY A 1 84 ? -15.498 14.711 -13.078 1.00 74.25 84 GLY A O 1
ATOM 689 N N . SER A 1 85 ? -17.053 13.093 -13.183 1.00 84.31 85 SER A N 1
ATOM 690 C CA . SER A 1 85 ? -17.959 13.654 -12.174 1.00 84.31 85 SER A CA 1
ATOM 691 C C . SER A 1 85 ? -17.811 13.012 -10.788 1.00 84.31 85 SER A C 1
ATOM 693 O O . SER A 1 85 ? -18.467 13.453 -9.839 1.00 84.31 85 SER A O 1
ATOM 695 N N . MET A 1 86 ? -16.934 12.009 -10.648 1.00 86.88 86 MET A N 1
ATOM 696 C CA . MET A 1 86 ? -16.749 11.240 -9.422 1.00 86.88 86 MET A CA 1
ATOM 697 C C . MET A 1 86 ? -16.381 12.133 -8.236 1.00 86.88 86 MET A C 1
ATOM 699 O O . MET A 1 86 ? -15.426 12.911 -8.273 1.00 86.88 86 MET A O 1
ATOM 703 N N . ARG A 1 87 ? -17.104 11.961 -7.126 1.00 88.44 87 ARG A N 1
ATOM 704 C CA . ARG A 1 87 ? -16.790 12.596 -5.840 1.00 88.44 87 ARG A CA 1
ATOM 705 C C . ARG A 1 87 ? -16.419 11.520 -4.826 1.00 88.44 87 ARG A C 1
ATOM 707 O O . ARG A 1 87 ? -17.283 10.937 -4.171 1.00 88.44 87 ARG A O 1
ATOM 714 N N . LEU A 1 88 ? -15.124 11.235 -4.734 1.00 90.19 88 LEU A N 1
ATOM 715 C CA . LEU A 1 88 ? -14.582 10.249 -3.797 1.00 90.19 88 LEU A CA 1
ATOM 716 C C . LEU A 1 88 ? -14.868 10.652 -2.348 1.00 90.19 88 LEU A C 1
ATOM 718 O O . LEU A 1 88 ? -14.849 11.840 -2.028 1.00 90.19 88 LEU A O 1
ATOM 722 N N . ARG A 1 89 ? -15.075 9.653 -1.482 1.00 94.62 89 ARG A N 1
ATOM 723 C CA . ARG A 1 89 ? -15.327 9.837 -0.040 1.00 94.62 89 ARG A CA 1
ATOM 724 C C . ARG A 1 89 ? -16.541 10.739 0.236 1.00 94.62 89 ARG A C 1
ATOM 726 O O . ARG A 1 89 ? -16.510 11.593 1.111 1.00 94.62 89 ARG A O 1
ATOM 733 N N . THR A 1 90 ? -17.599 10.573 -0.554 1.00 94.81 90 THR A N 1
ATOM 734 C CA . THR A 1 90 ? -18.896 11.242 -0.366 1.00 94.81 90 THR A CA 1
ATOM 735 C C . THR A 1 90 ? -20.032 10.253 -0.629 1.00 94.81 90 THR A C 1
ATOM 737 O O . THR A 1 90 ? -19.806 9.133 -1.085 1.00 94.81 90 THR A O 1
ATOM 740 N N . THR A 1 91 ? -21.274 10.666 -0.405 1.00 96.25 91 THR A N 1
ATOM 741 C CA . THR A 1 91 ? -22.491 9.913 -0.734 1.00 96.25 91 THR A CA 1
ATOM 742 C C . THR A 1 91 ? -22.831 9.903 -2.227 1.00 96.25 91 THR A C 1
ATOM 744 O O . THR A 1 91 ? -23.896 9.421 -2.616 1.00 96.25 91 THR A O 1
ATOM 747 N N . HIS A 1 92 ? -21.923 10.373 -3.092 1.00 94.62 92 HIS A N 1
ATOM 748 C CA . HIS A 1 92 ? -22.082 10.300 -4.541 1.00 94.62 92 HIS A CA 1
ATOM 749 C C . HIS A 1 92 ? -22.489 8.884 -4.991 1.00 94.62 92 HIS A C 1
ATOM 751 O O . HIS A 1 92 ? -21.756 7.934 -4.693 1.00 94.62 92 HIS A O 1
ATOM 757 N N . PRO A 1 93 ? -23.606 8.713 -5.729 1.00 91.94 93 PRO A N 1
ATOM 758 C CA . PRO A 1 93 ? -24.156 7.393 -6.049 1.00 91.94 93 PRO A CA 1
ATOM 759 C C . PRO A 1 93 ? -23.159 6.443 -6.718 1.00 91.94 93 PRO A C 1
ATOM 761 O O . PRO A 1 93 ? -23.102 5.263 -6.377 1.00 91.94 93 PRO A O 1
ATOM 764 N N . GLY A 1 94 ? -22.324 6.958 -7.628 1.00 87.19 94 GLY A N 1
ATOM 765 C CA . GLY A 1 94 ? -21.288 6.153 -8.283 1.00 87.19 94 GLY A CA 1
ATOM 766 C C . GLY A 1 94 ? -20.230 5.630 -7.305 1.00 87.19 94 GLY A C 1
ATOM 767 O O . GLY A 1 94 ? -19.771 4.496 -7.436 1.00 87.19 94 GLY A O 1
ATOM 768 N N . PHE A 1 95 ? -19.885 6.420 -6.285 1.00 89.75 95 PHE A N 1
ATOM 769 C CA . PHE A 1 95 ? -18.900 6.033 -5.279 1.00 89.75 95 PHE A CA 1
ATOM 770 C C . PHE A 1 95 ? -19.498 5.072 -4.244 1.00 89.75 95 PHE A C 1
ATOM 772 O O . PHE A 1 95 ? -18.922 4.022 -3.967 1.00 89.75 95 PHE A O 1
ATOM 779 N N . THR A 1 96 ? -20.687 5.370 -3.717 1.00 93.25 96 THR A N 1
ATOM 780 C CA . THR A 1 96 ? -21.360 4.516 -2.723 1.00 93.25 96 THR A CA 1
ATOM 781 C C . THR A 1 96 ? -21.755 3.156 -3.296 1.00 93.25 96 THR A C 1
ATOM 783 O O . THR A 1 96 ? -21.607 2.137 -2.618 1.00 93.25 96 THR A O 1
ATOM 786 N N . GLN A 1 97 ? -22.179 3.091 -4.563 1.00 90.31 97 GLN A N 1
ATOM 787 C CA . GLN A 1 97 ? -22.408 1.822 -5.257 1.00 90.31 97 GLN A CA 1
ATOM 788 C C . GLN A 1 97 ? -21.123 0.990 -5.348 1.00 90.31 97 GLN A C 1
ATOM 790 O O . GLN A 1 97 ? -21.147 -0.222 -5.116 1.00 90.31 97 GLN A O 1
ATOM 795 N N . ALA A 1 98 ? -19.998 1.629 -5.666 1.00 87.44 98 ALA A N 1
ATOM 796 C CA . ALA A 1 98 ? -18.711 0.958 -5.751 1.00 87.44 98 ALA A CA 1
ATOM 797 C C . ALA A 1 98 ? -18.244 0.430 -4.385 1.00 87.44 98 ALA A C 1
ATOM 799 O O . ALA A 1 98 ? -17.858 -0.736 -4.290 1.00 87.44 98 ALA A O 1
ATOM 800 N N . VAL A 1 99 ? -18.373 1.236 -3.324 1.00 91.81 99 VAL A N 1
ATOM 801 C CA . VAL A 1 99 ? -18.094 0.815 -1.941 1.00 91.81 99 VAL A CA 1
ATOM 802 C C . VAL A 1 99 ? -18.954 -0.387 -1.557 1.00 91.81 99 VAL A C 1
ATOM 804 O O . VAL A 1 99 ? -18.430 -1.382 -1.061 1.00 91.81 99 VAL A O 1
ATOM 807 N N . ASN A 1 100 ? -20.262 -0.338 -1.828 1.00 93.31 100 ASN A N 1
ATOM 808 C CA . ASN A 1 100 ? -21.157 -1.460 -1.549 1.00 93.31 100 ASN A CA 1
ATOM 809 C C . ASN A 1 100 ? -20.736 -2.723 -2.299 1.00 93.31 100 ASN A C 1
ATOM 811 O O . ASN A 1 100 ? -20.629 -3.774 -1.679 1.00 93.31 100 ASN A O 1
ATOM 815 N N . THR A 1 101 ? -20.411 -2.605 -3.588 1.00 89.81 101 THR A N 1
ATOM 816 C CA . THR A 1 101 ? -19.956 -3.734 -4.413 1.00 89.81 101 THR A CA 1
ATOM 817 C C . THR A 1 101 ? -18.686 -4.369 -3.840 1.00 89.81 101 THR A C 1
ATOM 819 O O . THR A 1 101 ? -18.561 -5.594 -3.797 1.00 89.81 101 THR A O 1
ATOM 822 N N . PHE A 1 102 ? -17.745 -3.549 -3.368 1.00 90.56 102 PHE A N 1
ATOM 823 C CA . PHE A 1 102 ? -16.543 -4.041 -2.706 1.00 90.56 102 PHE A CA 1
ATOM 824 C C . PHE A 1 102 ? -16.868 -4.727 -1.374 1.00 90.56 102 PHE A C 1
ATOM 826 O O . PHE A 1 102 ? -16.431 -5.855 -1.126 1.00 90.56 102 PHE A O 1
ATOM 833 N N . PHE A 1 103 ? -17.690 -4.094 -0.535 1.00 94.38 103 PHE A N 1
ATOM 834 C CA . PHE A 1 103 ? -18.095 -4.649 0.755 1.00 94.38 103 PHE A CA 1
ATOM 835 C C . PHE A 1 103 ? -18.906 -5.945 0.610 1.00 94.38 103 PHE A C 1
ATOM 837 O O . PHE A 1 103 ? -18.714 -6.855 1.413 1.00 94.38 103 PHE A O 1
ATOM 844 N N . ASP A 1 104 ? -19.717 -6.096 -0.437 1.00 92.31 104 ASP A N 1
ATOM 845 C CA . ASP A 1 104 ? -20.447 -7.334 -0.750 1.00 92.31 104 ASP A CA 1
ATOM 846 C C . ASP A 1 104 ? -19.511 -8.524 -1.002 1.00 92.31 104 ASP A C 1
ATOM 848 O O . ASP A 1 104 ? -19.905 -9.681 -0.843 1.00 92.31 104 ASP A O 1
ATOM 852 N N . LYS A 1 105 ? -18.254 -8.273 -1.388 1.00 90.06 105 LYS A N 1
ATOM 853 C CA . LYS A 1 105 ? -17.237 -9.321 -1.561 1.00 90.06 105 LYS A CA 1
ATOM 854 C C . LYS A 1 105 ? -16.330 -9.465 -0.349 1.00 90.06 105 LYS A C 1
ATOM 856 O O . LYS A 1 105 ? -16.000 -10.596 0.021 1.00 90.06 105 LYS A O 1
ATOM 861 N N . LEU A 1 106 ? -15.920 -8.354 0.255 1.00 90.56 106 LEU A N 1
ATOM 862 C CA . LEU A 1 106 ? -14.998 -8.359 1.385 1.00 90.56 106 LEU A CA 1
ATOM 863 C C . LEU A 1 106 ? -15.680 -8.832 2.673 1.00 90.56 106 LEU A C 1
ATOM 865 O O . LEU A 1 106 ? -15.201 -9.764 3.316 1.00 90.56 106 LEU A O 1
ATOM 869 N N . ILE A 1 107 ? -16.799 -8.214 3.053 1.00 94.00 107 ILE A N 1
ATOM 870 C CA . ILE A 1 107 ? -17.386 -8.389 4.386 1.00 94.00 107 ILE A CA 1
ATOM 871 C C . ILE A 1 107 ? -17.812 -9.837 4.658 1.00 94.00 107 ILE A C 1
ATOM 873 O O . ILE A 1 107 ? -17.465 -10.331 5.729 1.00 94.00 107 ILE A O 1
ATOM 877 N N . PRO A 1 108 ? -18.411 -10.601 3.721 1.00 93.62 108 PRO A N 1
ATOM 878 C CA . PRO A 1 108 ? -18.701 -12.018 3.960 1.00 93.62 108 PRO A CA 1
ATOM 879 C C . PRO A 1 108 ? -17.474 -12.878 4.311 1.00 93.62 108 PRO A C 1
ATOM 881 O O . PRO A 1 108 ? -17.615 -13.889 4.994 1.00 93.62 108 PRO A O 1
ATOM 884 N N . ARG A 1 109 ? -16.263 -12.479 3.888 1.00 88.88 109 ARG A N 1
ATOM 885 C CA . ARG A 1 109 ? -14.997 -13.143 4.261 1.00 88.88 109 ARG A CA 1
ATOM 886 C C . ARG A 1 109 ? -14.496 -12.707 5.639 1.00 88.88 109 ARG A C 1
ATOM 888 O O . ARG A 1 109 ? -13.847 -13.488 6.326 1.00 88.88 109 ARG A O 1
ATOM 895 N N . VAL A 1 110 ? -14.814 -11.479 6.046 1.00 91.50 110 VAL A N 1
ATOM 896 C CA . VAL A 1 110 ? -14.474 -10.908 7.359 1.00 91.50 110 VAL A CA 1
ATOM 897 C C . VAL A 1 110 ? -15.427 -11.404 8.449 1.00 91.50 110 VAL A C 1
ATOM 899 O O . VAL A 1 110 ? -14.995 -11.654 9.570 1.00 91.50 110 VAL A O 1
ATOM 902 N N . VAL A 1 111 ? -16.709 -11.605 8.131 1.00 94.88 111 VAL A N 1
ATOM 903 C CA . VAL A 1 111 ? -17.745 -12.034 9.082 1.00 94.88 111 VAL A CA 1
ATOM 904 C C . VAL A 1 111 ? -17.344 -13.247 9.936 1.00 94.88 111 VAL A C 1
ATOM 906 O O . VAL A 1 111 ? -17.488 -13.136 11.155 1.00 94.88 111 VAL A O 1
ATOM 909 N N . PRO A 1 112 ? -16.827 -14.368 9.388 1.00 94.19 112 PRO A N 1
ATOM 910 C CA . PRO A 1 112 ? -16.411 -15.513 10.206 1.00 94.19 112 PRO A CA 1
ATOM 911 C C . PRO A 1 112 ? -15.158 -15.244 11.056 1.00 94.19 112 PRO A C 1
ATOM 913 O O . PRO A 1 112 ? -14.885 -15.994 11.988 1.00 94.19 112 PRO A O 1
ATOM 916 N N . LEU A 1 113 ? -14.400 -14.183 10.762 1.00 93.62 113 LEU A N 1
ATOM 917 C CA . LEU A 1 113 ? -13.190 -13.791 11.492 1.00 93.62 113 LEU A CA 1
ATOM 918 C C . LEU A 1 113 ? -13.477 -12.827 12.657 1.00 93.62 113 LEU A C 1
ATOM 920 O O . LEU A 1 113 ? -12.569 -12.508 13.423 1.00 93.62 113 LEU A O 1
ATOM 924 N N . GLN A 1 114 ? -14.723 -12.384 12.821 1.00 96.19 114 GLN A N 1
ATOM 925 C CA . GLN A 1 114 ? -15.164 -11.597 13.974 1.00 96.19 114 GLN A CA 1
ATOM 926 C C . GLN A 1 114 ? -15.022 -12.382 15.280 1.00 96.19 114 GLN A C 1
ATOM 928 O O . GLN A 1 114 ? -15.282 -13.587 15.328 1.00 96.19 114 GLN A O 1
ATOM 933 N N . PHE A 1 115 ? -14.647 -11.700 16.356 1.00 95.19 115 PHE A N 1
ATOM 934 C CA . PHE A 1 115 ? -14.456 -12.285 17.677 1.00 95.19 115 PHE A CA 1
ATOM 935 C C . PHE A 1 115 ? -15.722 -12.967 18.197 1.00 95.19 115 PHE A C 1
ATOM 937 O O . PHE A 1 115 ? -15.665 -14.125 18.615 1.00 95.19 115 PHE A O 1
ATOM 944 N N . LYS A 1 116 ? -16.885 -12.325 18.034 1.00 94.12 116 LYS A N 1
ATOM 945 C CA . LYS A 1 116 ? -18.225 -12.869 18.324 1.00 94.12 116 LYS A CA 1
ATOM 946 C C . LYS A 1 116 ? -18.587 -14.103 17.488 1.00 94.12 116 LYS A C 1
ATOM 948 O O . LYS A 1 116 ? -19.578 -14.779 17.764 1.00 94.12 116 LYS A O 1
ATOM 953 N N . LYS A 1 117 ? -17.820 -14.392 16.432 1.00 93.56 117 LYS A N 1
ATOM 954 C CA . LYS A 1 117 ? -17.949 -15.575 15.565 1.00 93.56 117 LYS A CA 1
ATOM 955 C C . LYS A 1 117 ? -16.804 -16.579 15.756 1.00 93.56 117 LYS A C 1
ATOM 957 O O . LYS A 1 117 ? -16.737 -17.563 15.030 1.00 93.56 117 LYS A O 1
ATOM 962 N N . GLY A 1 118 ? -15.947 -16.373 16.760 1.00 90.81 118 GLY A N 1
ATOM 963 C CA . GLY A 1 118 ? -14.823 -17.252 17.093 1.00 90.81 118 GLY A CA 1
ATOM 964 C C . GLY A 1 118 ? -13.479 -16.836 16.488 1.00 90.81 118 GLY A C 1
ATOM 965 O O . GLY A 1 118 ? -12.467 -17.465 16.792 1.00 90.81 118 GLY A O 1
ATOM 966 N N . GLY A 1 119 ? -13.442 -15.781 15.672 1.00 91.88 119 GLY A N 1
ATOM 967 C CA . GLY A 1 119 ? -12.215 -15.269 15.070 1.00 91.88 119 GLY A CA 1
ATOM 968 C C . GLY A 1 119 ? -11.451 -14.266 15.950 1.00 91.88 119 GLY A C 1
ATOM 969 O O . GLY A 1 119 ? -11.742 -14.131 17.142 1.00 91.88 119 GLY A O 1
ATOM 970 N N . PRO A 1 120 ? -10.416 -13.606 15.399 1.00 94.56 120 PRO A N 1
ATOM 971 C CA . PRO A 1 120 ? -9.572 -12.668 16.142 1.00 94.56 120 PRO A CA 1
ATOM 972 C C . PRO A 1 120 ? -9.986 -11.187 16.035 1.00 94.56 120 PRO A C 1
ATOM 974 O O . PRO A 1 120 ? -9.405 -10.363 16.733 1.00 94.56 120 PRO A O 1
ATOM 977 N N . ILE A 1 121 ? -10.931 -10.814 15.165 1.00 96.69 121 ILE A N 1
ATOM 978 C CA . ILE A 1 121 ? -11.261 -9.400 14.911 1.00 96.69 121 ILE A CA 1
ATOM 979 C C . ILE A 1 121 ? -12.158 -8.865 16.026 1.00 96.69 121 ILE A C 1
ATOM 981 O O . ILE A 1 121 ? -13.305 -9.282 16.137 1.00 96.69 121 ILE A O 1
ATOM 985 N N . ILE A 1 122 ? -11.646 -7.926 16.822 1.00 97.31 122 ILE A N 1
ATOM 986 C CA . ILE A 1 122 ? -12.352 -7.350 17.979 1.00 97.31 122 ILE A CA 1
ATOM 987 C C . ILE A 1 122 ? -12.963 -5.964 17.716 1.00 97.31 122 ILE A C 1
ATOM 989 O O . ILE A 1 122 ? -13.828 -5.529 18.472 1.00 97.31 122 ILE A O 1
ATOM 993 N N . ALA A 1 123 ? -12.529 -5.272 16.660 1.00 97.94 123 ALA A N 1
ATOM 994 C CA . ALA A 1 123 ? -13.033 -3.959 16.265 1.00 97.94 123 ALA A CA 1
ATOM 995 C C . ALA A 1 123 ? -12.819 -3.709 14.762 1.00 97.94 123 ALA A C 1
ATOM 997 O O . ALA A 1 123 ? -11.964 -4.346 14.143 1.00 97.94 123 ALA A O 1
ATOM 998 N N . VAL A 1 124 ? -13.585 -2.779 14.184 1.00 98.06 124 VAL A N 1
ATOM 999 C CA . VAL A 1 124 ? -13.473 -2.349 12.779 1.00 98.06 124 VAL A CA 1
ATOM 1000 C C . VAL A 1 124 ? -13.525 -0.823 12.704 1.00 98.06 124 VAL A C 1
ATOM 1002 O O . VAL A 1 124 ? -14.421 -0.199 13.269 1.00 98.06 124 VAL A O 1
ATOM 1005 N N . GLN A 1 125 ? -12.576 -0.215 11.992 1.00 98.25 125 GLN A N 1
ATOM 1006 C CA . GLN A 1 125 ? -12.566 1.230 11.785 1.00 98.25 125 GLN A CA 1
ATOM 1007 C C . GLN A 1 125 ? -13.542 1.641 10.669 1.00 98.25 125 GLN A C 1
ATOM 1009 O O . GLN A 1 125 ? -13.602 1.004 9.616 1.00 98.25 125 GLN A O 1
ATOM 1014 N N . VAL A 1 126 ? -14.301 2.708 10.906 1.00 98.06 126 VAL A N 1
ATOM 1015 C CA . VAL A 1 126 ? -15.196 3.356 9.946 1.00 98.06 126 VAL A CA 1
ATOM 1016 C C . VAL A 1 126 ? -14.439 4.526 9.333 1.00 98.06 126 VAL A C 1
ATOM 1018 O O . VAL A 1 126 ? -14.198 5.523 10.009 1.00 98.06 126 VAL A O 1
ATOM 1021 N N . GLU A 1 127 ? -14.088 4.402 8.050 1.00 96.88 127 GLU A N 1
ATOM 1022 C CA . GLU A 1 127 ? -13.286 5.412 7.339 1.00 96.88 127 GLU A CA 1
ATOM 1023 C C . GLU A 1 127 ? -11.895 5.615 7.987 1.00 96.88 127 GLU A C 1
ATOM 1025 O O . GLU A 1 127 ? -11.454 4.816 8.809 1.00 96.88 127 GLU A O 1
ATOM 1030 N N . ASN A 1 128 ? -11.125 6.604 7.558 1.00 96.81 128 ASN A N 1
ATOM 1031 C CA . ASN A 1 128 ? -9.817 6.943 8.089 1.00 96.81 128 ASN A CA 1
ATOM 1032 C C . ASN A 1 128 ? -9.537 8.436 7.911 1.00 96.81 128 ASN A C 1
ATOM 1034 O O . ASN A 1 128 ? -9.388 8.891 6.775 1.00 96.81 128 ASN A O 1
ATOM 1038 N N . ASP A 1 129 ? -9.351 9.153 9.022 1.00 95.81 129 ASP A N 1
ATOM 1039 C CA . ASP A 1 129 ? -9.055 10.589 9.015 1.00 95.81 129 ASP A CA 1
ATOM 1040 C C . ASP A 1 129 ? -10.040 11.358 8.121 1.00 95.81 129 ASP A C 1
ATOM 1042 O O . ASP A 1 129 ? -9.671 12.092 7.194 1.00 95.81 129 ASP A O 1
ATOM 1046 N N . TYR A 1 130 ? -11.331 11.075 8.306 1.00 97.75 130 TYR A N 1
ATOM 1047 C CA . TYR A 1 130 ? -12.361 11.706 7.495 1.00 97.75 130 TYR A CA 1
ATOM 1048 C C . TYR A 1 130 ? -12.521 13.169 7.871 1.00 97.75 130 TYR A C 1
ATOM 1050 O O . TYR A 1 130 ? -12.831 13.980 7.005 1.00 97.75 130 TYR A O 1
ATOM 1058 N N . GLY A 1 131 ? -12.260 13.537 9.125 1.00 96.44 131 GLY A N 1
ATOM 1059 C CA . GLY A 1 131 ? -12.406 14.904 9.596 1.00 96.44 131 GLY A CA 1
ATOM 1060 C C . GLY A 1 131 ? -11.483 15.896 8.880 1.00 96.44 131 GLY A C 1
ATOM 1061 O O . GLY A 1 131 ? -11.853 17.060 8.732 1.00 96.44 131 GLY A O 1
ATOM 1062 N N . SER A 1 132 ? -10.338 15.430 8.370 1.00 95.06 132 SER A N 1
ATOM 1063 C CA . SER A 1 132 ? -9.418 16.209 7.525 1.00 95.06 132 SER A CA 1
ATOM 1064 C C . SER A 1 132 ? -9.915 16.392 6.080 1.00 95.06 132 SER A C 1
ATOM 1066 O O . SER A 1 132 ? -9.391 17.220 5.338 1.00 95.06 132 SER A O 1
ATOM 1068 N N . PHE A 1 133 ? -10.937 15.635 5.665 1.00 95.44 133 PHE A N 1
ATOM 1069 C CA . PHE A 1 133 ? -11.600 15.757 4.363 1.00 95.44 133 PHE A CA 1
ATOM 1070 C C . PHE A 1 133 ? -12.981 16.422 4.477 1.00 95.44 133 PHE A C 1
ATOM 1072 O O . PHE A 1 133 ? -13.219 17.437 3.827 1.00 95.44 133 PHE A O 1
ATOM 1079 N N . ALA A 1 134 ? -13.875 15.842 5.285 1.00 91.81 134 ALA A N 1
ATOM 1080 C CA . ALA A 1 134 ? -15.138 16.388 5.788 1.00 91.81 134 ALA A CA 1
ATOM 1081 C C . ALA A 1 134 ? -16.035 17.106 4.760 1.00 91.81 134 ALA A C 1
ATOM 1083 O O . ALA A 1 134 ? -16.640 18.132 5.063 1.00 91.81 134 ALA A O 1
ATOM 1084 N N . LYS A 1 135 ? -16.143 16.581 3.531 1.00 92.75 135 LYS A N 1
ATOM 1085 C CA . LYS A 1 135 ? -16.935 17.220 2.458 1.00 92.75 135 LYS A CA 1
ATOM 1086 C C . LYS A 1 135 ? -18.407 16.807 2.413 1.00 92.75 135 LYS A C 1
ATOM 1088 O O . LYS A 1 135 ? -19.171 17.387 1.646 1.00 92.75 135 LYS A O 1
ATOM 1093 N N . ASP A 1 136 ? -18.787 15.787 3.172 1.00 95.94 136 ASP A N 1
ATOM 1094 C CA . ASP A 1 136 ? -20.131 15.211 3.176 1.00 95.94 136 ASP A CA 1
ATOM 1095 C C . ASP A 1 136 ? -20.456 14.635 4.560 1.00 95.94 136 ASP A C 1
ATOM 1097 O O . ASP A 1 136 ? -19.841 13.659 4.996 1.00 95.94 136 ASP A O 1
ATOM 1101 N N . GLU A 1 137 ? -21.422 15.239 5.247 1.00 93.88 137 GLU A N 1
ATOM 1102 C CA . GLU A 1 137 ? -21.829 14.864 6.607 1.00 93.88 137 GLU A CA 1
ATOM 1103 C C . GLU A 1 137 ? -22.593 13.529 6.661 1.00 93.88 137 GLU A C 1
ATOM 1105 O O . GLU A 1 137 ? -22.613 12.861 7.692 1.00 93.88 137 GLU A O 1
ATOM 1110 N N . SER A 1 138 ? -23.193 13.097 5.547 1.00 96.94 138 SER A N 1
ATOM 1111 C CA . SER A 1 138 ? -23.963 11.847 5.467 1.00 96.94 138 SER A CA 1
ATOM 1112 C C . SER A 1 138 ? -23.090 10.630 5.149 1.00 96.94 138 SER A C 1
ATOM 1114 O O . SER A 1 138 ? -23.499 9.484 5.353 1.00 96.94 138 SER A O 1
ATOM 1116 N N . TYR A 1 139 ? -21.869 10.849 4.658 1.00 97.94 139 TYR A N 1
ATOM 1117 C CA . TYR A 1 139 ? -21.008 9.774 4.170 1.00 97.94 139 TYR A CA 1
ATOM 1118 C C . TYR A 1 139 ? -20.522 8.824 5.274 1.00 97.94 139 TYR A C 1
ATOM 1120 O O . TYR A 1 139 ? -20.537 7.606 5.091 1.00 97.94 139 TYR A O 1
ATOM 1128 N N . MET A 1 140 ? -20.152 9.344 6.446 1.00 98.00 140 MET A N 1
ATOM 1129 C CA . MET A 1 140 ? -19.704 8.497 7.558 1.00 98.00 140 MET A CA 1
ATOM 1130 C C . MET A 1 140 ? -20.816 7.570 8.061 1.00 98.00 140 MET A C 1
ATOM 1132 O O . MET A 1 140 ? -20.567 6.395 8.351 1.00 98.00 140 MET A O 1
ATOM 1136 N N . LEU A 1 141 ? -22.056 8.076 8.114 1.00 98.06 141 LEU A N 1
ATOM 1137 C CA . LEU A 1 141 ? -23.234 7.274 8.442 1.00 98.06 141 LEU A CA 1
ATOM 1138 C C . LEU A 1 141 ? -23.429 6.154 7.416 1.00 98.06 141 LEU A C 1
ATOM 1140 O O . LEU A 1 141 ? -23.573 4.998 7.811 1.00 98.06 141 LEU A O 1
ATOM 1144 N N . PHE A 1 142 ? -23.329 6.475 6.122 1.00 98.25 142 PHE A N 1
ATOM 1145 C CA . PHE A 1 142 ? -23.397 5.486 5.047 1.00 98.25 142 PHE A CA 1
ATOM 1146 C C . PHE A 1 142 ? -22.360 4.363 5.217 1.00 98.25 142 PHE A C 1
ATOM 1148 O O . PHE A 1 142 ? -22.723 3.190 5.139 1.00 98.25 142 PHE A O 1
ATOM 1155 N N . ILE A 1 143 ? -21.084 4.679 5.481 1.00 98.31 143 ILE A N 1
ATOM 1156 C CA . ILE A 1 143 ? -20.043 3.647 5.646 1.00 98.31 143 ILE A CA 1
ATOM 1157 C C . ILE A 1 143 ? -20.335 2.761 6.859 1.00 98.31 143 ILE A C 1
ATOM 1159 O O . ILE A 1 143 ? -20.260 1.533 6.755 1.00 98.31 143 ILE A O 1
ATOM 1163 N N . LYS A 1 144 ? -20.708 3.365 7.993 1.00 98.38 144 LYS A N 1
ATOM 1164 C CA . LYS A 1 144 ? -21.083 2.634 9.210 1.00 98.38 144 LYS A CA 1
ATOM 1165 C C . LYS A 1 144 ? -22.232 1.657 8.932 1.00 98.38 144 LYS A C 1
ATOM 1167 O O . LYS A 1 144 ? -22.121 0.470 9.240 1.00 98.38 144 LYS A O 1
ATOM 1172 N N . GLU A 1 145 ? -23.308 2.132 8.311 1.00 98.19 145 GLU A N 1
ATOM 1173 C CA . GLU A 1 145 ? -24.477 1.312 7.980 1.00 98.19 145 GLU A CA 1
ATOM 1174 C C . GLU A 1 145 ? -24.154 0.237 6.937 1.00 98.19 145 GLU A C 1
ATOM 1176 O O . GLU A 1 145 ? -24.628 -0.897 7.045 1.00 98.19 145 GLU A O 1
ATOM 1181 N N . ALA A 1 146 ? -23.300 0.535 5.956 1.00 98.06 146 ALA A N 1
ATOM 1182 C CA . ALA A 1 146 ? -22.861 -0.431 4.956 1.00 98.06 146 ALA A CA 1
ATOM 1183 C C . ALA A 1 146 ? -22.072 -1.595 5.581 1.00 98.06 146 ALA A C 1
ATOM 1185 O O . ALA A 1 146 ? -22.260 -2.739 5.166 1.00 98.06 146 ALA A O 1
ATOM 1186 N N . LEU A 1 147 ? -21.229 -1.328 6.587 1.00 98.31 147 LEU A N 1
ATOM 1187 C CA . LEU A 1 147 ? -20.524 -2.363 7.354 1.00 98.31 147 LEU A CA 1
ATOM 1188 C C . LEU A 1 147 ? -21.502 -3.200 8.191 1.00 98.31 147 LEU A C 1
ATOM 1190 O O . LEU A 1 147 ? -21.478 -4.433 8.133 1.00 98.31 147 LEU A O 1
ATOM 1194 N N . GLN A 1 148 ? -22.381 -2.538 8.949 1.00 98.19 148 GLN A N 1
ATOM 1195 C CA . GLN A 1 148 ? -23.310 -3.202 9.870 1.00 98.19 148 GLN A CA 1
ATOM 1196 C C . GLN A 1 148 ? -24.354 -4.050 9.139 1.00 98.19 148 GLN A C 1
ATOM 1198 O O . GLN A 1 148 ? -24.552 -5.216 9.483 1.00 98.19 148 GL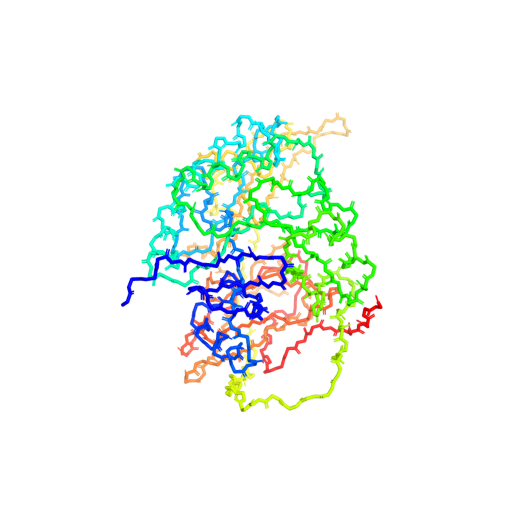N A O 1
ATOM 1203 N N . SER A 1 149 ? -24.967 -3.511 8.080 1.00 98.00 149 SER A N 1
ATOM 1204 C CA . SER A 1 149 ? -25.954 -4.225 7.253 1.00 98.00 149 SER A CA 1
ATOM 1205 C C . SER A 1 149 ? -25.394 -5.495 6.606 1.00 98.00 149 SER A C 1
ATOM 1207 O O . SER A 1 149 ? -26.147 -6.425 6.326 1.00 98.00 149 SER A O 1
ATOM 1209 N N . LYS A 1 150 ? -24.071 -5.570 6.413 1.00 97.75 150 LYS A N 1
ATOM 1210 C CA . LYS A 1 150 ? -23.370 -6.731 5.841 1.00 97.75 150 LYS A CA 1
ATOM 1211 C C . LYS A 1 150 ? -22.813 -7.690 6.897 1.00 97.75 150 LYS A C 1
ATOM 1213 O O . LYS A 1 150 ? -22.160 -8.672 6.552 1.00 97.75 150 LYS A O 1
ATOM 1218 N N . GLY A 1 151 ? -23.105 -7.447 8.174 1.00 97.25 151 GLY A N 1
ATOM 1219 C CA . GLY A 1 151 ? -22.843 -8.383 9.265 1.00 97.25 151 GLY A CA 1
ATOM 1220 C C . GLY A 1 151 ? -21.633 -8.055 10.136 1.00 97.25 151 GLY A C 1
ATOM 1221 O O . GLY A 1 151 ? -21.280 -8.886 10.979 1.00 97.25 151 GLY A O 1
ATOM 1222 N N . ILE A 1 152 ? -21.008 -6.880 9.982 1.00 98.00 152 ILE A N 1
ATOM 1223 C CA . ILE A 1 152 ? -20.059 -6.389 10.989 1.00 98.00 152 ILE A CA 1
ATOM 1224 C C . ILE A 1 152 ? -20.833 -6.026 12.258 1.00 98.00 152 ILE A C 1
ATOM 1226 O O . ILE A 1 152 ? -21.747 -5.210 12.250 1.00 98.00 152 ILE A O 1
ATOM 1230 N N . SER A 1 153 ? -20.460 -6.670 13.354 1.00 96.25 153 SER A N 1
ATOM 1231 C CA . SER A 1 153 ? -21.127 -6.605 14.654 1.00 96.25 153 SER A CA 1
ATOM 1232 C C . SER A 1 153 ? -20.167 -6.290 15.800 1.00 96.25 153 SER A C 1
ATOM 1234 O O . SER A 1 153 ? -20.608 -6.161 16.943 1.00 96.25 153 SER A O 1
ATOM 1236 N N . GLU A 1 154 ? -18.868 -6.204 15.518 1.00 97.12 154 GLU A N 1
ATOM 1237 C CA . GLU A 1 154 ? -17.850 -5.792 16.485 1.00 97.12 154 GLU A CA 1
ATOM 1238 C C . GLU A 1 154 ? -17.885 -4.288 16.754 1.00 97.12 154 GLU A C 1
ATOM 1240 O O . GLU A 1 154 ? -18.610 -3.541 16.094 1.00 97.12 154 GLU A O 1
ATOM 1245 N N . LEU A 1 155 ? -17.113 -3.850 17.751 1.00 97.44 155 LEU A N 1
ATOM 1246 C CA . LEU A 1 155 ? -16.978 -2.438 18.081 1.00 97.44 155 LEU A CA 1
ATOM 1247 C C . LEU A 1 155 ? -16.506 -1.648 16.853 1.00 97.44 155 LEU A C 1
ATOM 1249 O O . LEU A 1 155 ? -15.523 -2.011 16.204 1.00 97.44 155 LEU A O 1
ATOM 1253 N N . LEU A 1 156 ? -17.217 -0.566 16.546 1.00 98.25 156 LEU A N 1
ATOM 1254 C CA . LEU A 1 156 ? -16.836 0.370 15.498 1.00 98.25 156 LEU A CA 1
ATOM 1255 C C . LEU A 1 156 ? -16.084 1.548 16.102 1.00 98.25 156 LEU A C 1
ATOM 1257 O O . LEU A 1 156 ? -16.410 1.993 17.204 1.00 98.25 156 LEU A O 1
ATOM 1261 N N . LEU A 1 157 ? -15.102 2.067 15.371 1.00 97.62 157 LEU A N 1
ATOM 1262 C CA . LEU A 1 157 ? -14.350 3.250 15.781 1.00 97.62 157 LEU A CA 1
ATOM 1263 C C . LEU A 1 157 ? -14.004 4.158 14.595 1.00 97.62 157 LEU A C 1
ATOM 1265 O O . LEU A 1 157 ? -13.950 3.686 13.466 1.00 97.62 157 LEU A O 1
ATOM 1269 N N . THR A 1 158 ? -13.731 5.435 14.850 1.00 98.06 158 THR A N 1
ATOM 1270 C CA . THR A 1 158 ? -13.123 6.386 13.898 1.00 98.06 158 THR A CA 1
ATOM 1271 C C . THR A 1 158 ? -11.781 6.874 14.440 1.00 98.06 158 THR A C 1
ATOM 1273 O O . THR A 1 158 ? -11.515 6.740 15.638 1.00 98.06 158 THR A O 1
ATOM 1276 N N . SER A 1 159 ? -10.917 7.417 13.583 1.00 97.44 159 SER A N 1
ATOM 1277 C CA . SER A 1 159 ? -9.601 7.921 13.984 1.00 97.44 159 SER A CA 1
ATOM 1278 C C . SER A 1 159 ? -9.260 9.203 13.237 1.00 97.44 159 SER A C 1
ATOM 1280 O O . SER A 1 159 ? -9.175 9.188 12.007 1.00 97.44 159 SER A O 1
ATOM 1282 N N . ASP A 1 160 ? -9.054 10.285 13.989 1.00 97.75 160 ASP A N 1
ATOM 1283 C CA . ASP A 1 160 ? -8.877 11.649 13.482 1.00 97.75 160 ASP A CA 1
ATOM 1284 C C . ASP A 1 160 ? -7.940 12.464 14.400 1.00 97.75 160 ASP A C 1
ATOM 1286 O O . ASP A 1 160 ? -7.601 12.045 15.514 1.00 97.75 160 ASP A O 1
ATOM 1290 N N . TYR A 1 161 ? -7.524 13.645 13.940 1.00 96.00 161 TYR A N 1
ATOM 1291 C CA . TYR A 1 161 ? -6.776 14.610 14.750 1.00 96.00 161 TYR A CA 1
ATOM 1292 C C . TYR A 1 161 ? -7.683 15.295 15.772 1.00 96.00 161 TYR A C 1
ATOM 1294 O O . TYR A 1 161 ? -8.888 15.432 15.556 1.00 96.00 161 TYR A O 1
ATOM 1302 N N . HIS A 1 162 ? -7.104 15.804 16.862 1.00 95.06 162 HIS A N 1
ATOM 1303 C CA . HIS A 1 162 ? -7.859 16.452 17.941 1.00 95.06 162 HIS A CA 1
ATOM 1304 C C . HIS A 1 162 ? -8.792 17.582 17.446 1.00 95.06 162 HIS A C 1
ATOM 1306 O O . HIS A 1 162 ? -9.925 17.712 17.911 1.00 95.06 162 HIS A O 1
ATOM 1312 N N . ASN A 1 163 ? -8.358 18.355 16.445 1.00 94.75 163 ASN A N 1
ATOM 1313 C CA . ASN A 1 163 ? -9.113 19.448 15.832 1.00 94.75 163 ASN A CA 1
ATOM 1314 C C . ASN A 1 163 ? -10.166 18.986 14.804 1.00 94.75 163 ASN A C 1
ATOM 1316 O O . ASN A 1 163 ? -11.028 19.783 14.431 1.00 94.75 163 ASN A O 1
ATOM 1320 N N . THR A 1 164 ? -10.137 17.722 14.371 1.00 96.31 164 THR A N 1
ATOM 1321 C CA . THR A 1 164 ? -11.051 17.151 13.367 1.00 96.31 164 THR A CA 1
ATOM 1322 C C . THR A 1 164 ? -11.934 16.010 13.901 1.00 96.31 164 THR A C 1
ATOM 1324 O O . THR A 1 164 ? -12.815 15.526 13.191 1.00 96.31 164 THR A O 1
ATOM 1327 N N . LEU A 1 165 ? -11.819 15.652 15.188 1.00 94.31 165 LEU A N 1
ATOM 1328 C CA . LEU A 1 165 ? -12.624 14.617 15.864 1.00 94.31 165 LEU A CA 1
ATOM 1329 C C . LEU A 1 165 ? -14.147 14.759 15.687 1.00 94.31 165 LEU A C 1
ATOM 1331 O O . LEU A 1 165 ? -14.877 13.764 15.682 1.00 94.31 165 LEU A O 1
ATOM 1335 N N . LYS A 1 166 ? -14.652 15.996 15.598 1.00 92.38 166 LYS A N 1
ATOM 1336 C CA . LYS A 1 166 ? -16.093 16.252 15.449 1.00 92.38 166 LYS A CA 1
ATOM 1337 C C . LYS A 1 166 ? -16.591 15.900 14.050 1.00 92.38 166 LYS A C 1
ATOM 1339 O O . LYS A 1 166 ? -17.605 15.222 13.940 1.00 92.38 166 LYS A O 1
ATOM 1344 N N . SER A 1 167 ? -15.884 16.347 13.013 1.00 94.31 167 SER A N 1
ATOM 1345 C CA . SER A 1 167 ? -16.255 16.130 11.611 1.00 94.31 167 SER A CA 1
ATOM 1346 C C . SER A 1 167 ? -15.900 14.731 11.105 1.00 94.31 167 SER A C 1
ATOM 1348 O O . SER A 1 167 ? -16.521 14.252 10.160 1.00 94.31 167 SER A O 1
ATOM 1350 N N . GLY A 1 168 ? -14.921 14.069 11.726 1.00 95.12 168 GLY A N 1
ATOM 1351 C CA . GLY A 1 168 ? -14.513 12.706 11.378 1.00 95.12 168 GLY A CA 1
ATOM 1352 C C . GLY A 1 168 ? -15.246 11.594 12.127 1.00 95.12 168 GLY A C 1
ATOM 1353 O O . GLY A 1 168 ? -15.179 10.433 11.735 1.00 95.12 168 GLY A O 1
ATOM 1354 N N . GLY A 1 169 ? -15.974 11.926 13.197 1.00 95.50 169 GLY A N 1
ATOM 1355 C CA . GLY A 1 169 ? -16.712 10.951 13.997 1.00 95.50 169 GLY A CA 1
ATOM 1356 C C . GLY A 1 169 ? -18.092 10.594 13.441 1.00 95.50 169 GLY A C 1
ATOM 1357 O O . GLY A 1 169 ? -18.707 11.356 12.701 1.00 95.50 169 GLY A O 1
ATOM 1358 N N . VAL A 1 170 ? -18.629 9.450 13.875 1.00 96.81 170 VAL A N 1
ATOM 1359 C CA . VAL A 1 170 ? -20.013 9.040 13.596 1.00 96.81 170 VAL A CA 1
ATOM 1360 C C . VAL A 1 170 ? -20.631 8.356 14.807 1.00 96.81 170 VAL A C 1
ATOM 1362 O O . VAL A 1 170 ? -19.987 7.551 15.478 1.00 96.81 170 VAL A O 1
ATOM 1365 N N . ASP A 1 171 ? -21.894 8.658 15.092 1.00 95.12 171 ASP A N 1
ATOM 1366 C CA . ASP A 1 171 ? -22.586 8.067 16.235 1.00 95.12 171 ASP A CA 1
ATOM 1367 C C . ASP A 1 171 ? -22.726 6.548 16.085 1.00 95.12 171 ASP A C 1
ATOM 1369 O O . ASP A 1 171 ? -23.012 6.029 15.002 1.00 95.12 171 ASP A O 1
ATOM 1373 N N . GLY A 1 172 ? -22.526 5.822 17.186 1.00 94.44 172 GLY A N 1
ATOM 1374 C CA . GLY A 1 172 ? -22.440 4.358 17.201 1.00 94.44 172 GLY A CA 1
ATOM 1375 C C . GLY A 1 172 ? -21.036 3.798 16.936 1.00 94.44 172 GLY A C 1
ATOM 1376 O O . GLY A 1 172 ? -20.857 2.585 17.027 1.00 94.44 172 GLY A O 1
ATOM 1377 N N . ALA A 1 173 ? -20.050 4.653 16.654 1.00 96.62 173 ALA A N 1
ATOM 1378 C CA . ALA A 1 173 ? -18.628 4.324 16.671 1.00 96.62 173 ALA A CA 1
ATOM 1379 C C . ALA A 1 173 ? -17.915 5.158 17.748 1.00 96.62 173 ALA A C 1
ATOM 1381 O O . ALA A 1 173 ? -18.279 6.311 17.985 1.00 96.62 173 ALA A O 1
ATOM 1382 N N . ILE A 1 174 ? -16.903 4.588 18.405 1.00 96.31 174 ILE A N 1
ATOM 1383 C CA . ILE A 1 174 ? -16.071 5.362 19.333 1.00 96.31 174 ILE A CA 1
ATOM 1384 C C . ILE A 1 174 ? -15.056 6.203 18.557 1.00 96.31 174 ILE A C 1
ATOM 1386 O O . ILE A 1 174 ? -14.485 5.760 17.565 1.00 96.31 174 ILE A O 1
ATOM 1390 N N . ARG A 1 175 ? -14.789 7.414 19.025 1.00 96.94 175 ARG A N 1
ATOM 1391 C CA . ARG A 1 175 ? -13.753 8.287 18.468 1.00 96.94 175 ARG A CA 1
ATOM 1392 C C . ARG A 1 175 ? -12.398 7.958 19.098 1.00 96.94 175 ARG A C 1
ATOM 1394 O O . ARG A 1 175 ? -12.331 7.676 20.296 1.00 96.94 175 ARG A O 1
ATOM 1401 N N . SER A 1 176 ? -11.336 7.998 18.298 1.00 96.81 176 SER A N 1
ATOM 1402 C CA . SER A 1 176 ? -9.947 7.787 18.722 1.00 96.81 176 SER A CA 1
ATOM 1403 C C . SER A 1 176 ? -9.017 8.830 18.096 1.00 96.81 176 SER A C 1
ATOM 1405 O O . SER A 1 176 ? -9.362 9.448 17.089 1.00 96.81 176 SER A O 1
ATOM 1407 N N . LEU A 1 177 ? -7.853 9.040 18.710 1.00 96.50 177 LEU A N 1
ATOM 1408 C CA . LEU A 1 177 ? -6.881 10.064 18.316 1.00 96.50 177 LEU A CA 1
ATOM 1409 C C . LEU A 1 177 ? -5.776 9.518 17.408 1.00 96.50 177 LEU A C 1
ATOM 1411 O O . LEU A 1 177 ? -5.405 8.343 17.498 1.00 96.50 177 LEU A O 1
ATOM 1415 N N . LYS A 1 178 ? -5.195 10.421 16.618 1.00 95.81 178 LYS A N 1
ATOM 1416 C CA . LYS A 1 178 ? -3.890 10.263 15.966 1.00 95.81 178 LYS A CA 1
ATOM 1417 C C . LYS A 1 178 ? -2.888 11.233 16.586 1.00 95.81 178 LYS A C 1
ATOM 1419 O O . LYS A 1 178 ? -3.225 12.401 16.749 1.00 95.81 178 LYS A O 1
ATOM 1424 N N . LEU A 1 179 ? -1.690 10.764 16.935 1.00 93.75 179 LEU A N 1
ATOM 1425 C CA . LEU A 1 179 ? -0.646 11.552 17.604 1.00 93.75 179 LEU A CA 1
ATOM 1426 C C . LEU A 1 179 ? 0.757 11.124 17.144 1.00 93.75 179 LEU A C 1
ATOM 1428 O O . LEU A 1 179 ? 1.006 9.938 16.952 1.00 93.75 179 LEU A O 1
ATOM 1432 N N . GLN A 1 180 ? 1.706 12.062 17.064 1.00 89.00 180 GLN A N 1
ATOM 1433 C CA . GLN A 1 180 ? 3.146 11.740 16.982 1.00 89.00 180 GLN A CA 1
ATOM 1434 C C . GLN A 1 180 ? 3.803 11.723 18.365 1.00 89.00 180 GLN A C 1
ATOM 1436 O O . GLN A 1 180 ? 4.708 10.943 18.635 1.00 89.00 180 GLN A O 1
ATOM 1441 N N . LYS A 1 181 ? 3.302 12.572 19.265 1.00 89.25 181 LYS A N 1
ATOM 1442 C CA . LYS A 1 181 ? 3.783 12.726 20.633 1.00 89.25 181 LYS A CA 1
ATOM 1443 C C . LYS A 1 181 ? 2.604 12.784 21.588 1.00 89.25 181 LYS A C 1
ATOM 1445 O O . LYS A 1 181 ? 1.542 13.299 21.245 1.00 89.25 181 LYS A O 1
ATOM 1450 N N . LEU A 1 182 ? 2.784 12.258 22.798 1.00 89.25 182 LEU A N 1
ATOM 1451 C CA . LEU A 1 182 ? 1.752 12.346 23.825 1.00 89.25 182 LEU A CA 1
ATOM 1452 C C . LEU A 1 182 ? 1.477 13.812 24.174 1.00 89.25 182 LEU A C 1
ATOM 1454 O O . LEU A 1 182 ? 2.367 14.540 24.614 1.00 89.25 182 LEU A O 1
ATOM 1458 N N . ASN A 1 183 ? 0.222 14.222 24.005 1.00 93.00 183 ASN A N 1
ATOM 1459 C CA . ASN A 1 183 ? -0.241 15.568 24.301 1.00 93.00 183 ASN A CA 1
ATOM 1460 C C . ASN A 1 183 ? -1.499 15.505 25.174 1.00 93.00 183 ASN A C 1
ATOM 1462 O O . ASN A 1 183 ? -2.571 15.088 24.733 1.00 93.00 183 ASN A O 1
ATOM 1466 N N . GLN A 1 184 ? -1.372 15.940 26.430 1.00 94.31 184 GLN A N 1
ATOM 1467 C CA . GLN A 1 184 ? -2.466 15.877 27.400 1.00 94.31 184 GLN A CA 1
ATOM 1468 C C . GLN A 1 184 ? -3.670 16.731 26.985 1.00 94.31 184 GLN A C 1
ATOM 1470 O O . GLN A 1 184 ? -4.804 16.369 27.297 1.00 94.31 184 GLN A O 1
ATOM 1475 N N . ARG A 1 185 ? -3.443 17.841 26.274 1.00 95.56 185 ARG A N 1
ATOM 1476 C CA . ARG A 1 185 ? -4.517 18.718 25.800 1.00 95.56 185 ARG A CA 1
ATOM 1477 C C . ARG A 1 185 ? -5.350 18.035 24.719 1.00 95.56 185 ARG A C 1
ATOM 1479 O O . ARG A 1 185 ? -6.569 18.065 24.786 1.00 95.56 185 ARG A O 1
ATOM 1486 N N . GLU A 1 186 ? -4.701 17.355 23.782 1.00 95.88 186 GLU A N 1
ATOM 1487 C CA . GLU A 1 186 ? -5.390 16.620 22.714 1.00 95.88 186 GLU A CA 1
ATOM 1488 C C . GLU A 1 186 ? -6.199 15.438 23.271 1.00 95.88 186 GLU A C 1
ATOM 1490 O O . GLU A 1 186 ? -7.324 15.183 22.845 1.00 95.88 186 GLU A O 1
ATOM 1495 N N . ILE A 1 187 ? -5.675 14.768 24.305 1.00 95.06 187 ILE A N 1
ATOM 1496 C CA . ILE A 1 187 ? -6.417 13.747 25.060 1.00 95.06 187 ILE A CA 1
ATOM 1497 C C . ILE A 1 187 ? -7.643 14.356 25.761 1.00 95.06 187 ILE A C 1
ATOM 1499 O O . ILE A 1 187 ? -8.720 13.758 25.755 1.00 95.06 187 ILE A O 1
ATOM 1503 N N . GLN A 1 188 ? -7.505 15.545 26.356 1.00 94.69 188 GLN A N 1
ATOM 1504 C CA . GLN A 1 188 ? -8.627 16.258 26.974 1.00 94.69 188 GLN A CA 1
ATOM 1505 C C . GLN A 1 188 ? -9.690 16.662 25.943 1.00 94.69 188 GLN A C 1
ATOM 1507 O O . GLN A 1 188 ? -10.876 16.532 26.243 1.00 94.69 188 GLN A O 1
ATOM 1512 N N . ASP A 1 189 ? -9.291 17.074 24.736 1.00 94.94 189 ASP A N 1
ATOM 1513 C CA . ASP A 1 189 ? -10.216 17.394 23.642 1.00 94.94 189 ASP A CA 1
ATOM 1514 C C . ASP A 1 189 ? -11.070 16.171 23.254 1.00 94.94 189 ASP A C 1
ATOM 1516 O O . ASP A 1 189 ? -12.293 16.286 23.124 1.00 94.94 189 ASP A O 1
ATOM 1520 N N . LEU A 1 190 ? -10.466 14.976 23.152 1.00 95.19 190 LEU A N 1
ATOM 1521 C CA . LEU A 1 190 ? -11.214 13.731 22.925 1.00 95.19 190 LEU A CA 1
ATOM 1522 C C . LEU A 1 190 ? -12.194 13.445 24.067 1.00 95.19 190 LEU A C 1
ATOM 1524 O O . LEU A 1 190 ? -13.370 13.169 23.819 1.00 95.19 190 LEU A O 1
ATOM 1528 N N . ASN A 1 191 ? -11.725 13.531 25.312 1.00 93.75 191 ASN A N 1
ATOM 1529 C CA . ASN A 1 191 ? -12.548 13.240 26.485 1.00 93.75 191 ASN A CA 1
ATOM 1530 C C . ASN A 1 191 ? -13.715 14.232 26.628 1.00 93.75 191 ASN A C 1
ATOM 1532 O O . ASN A 1 191 ? -14.787 13.852 27.088 1.00 93.75 191 ASN A O 1
ATOM 1536 N N . ALA A 1 192 ? -13.549 15.484 26.194 1.00 93.88 192 ALA A N 1
ATOM 1537 C CA . ALA A 1 192 ? -14.626 16.471 26.176 1.00 93.88 192 ALA A CA 1
ATOM 1538 C C . ALA A 1 192 ? -15.718 16.136 25.142 1.00 93.88 192 ALA A C 1
ATOM 1540 O O . ALA A 1 192 ? -16.893 16.415 25.376 1.00 93.88 192 ALA A O 1
ATOM 1541 N N . ILE A 1 193 ? -15.349 15.532 24.007 1.00 92.81 193 ILE A N 1
ATOM 1542 C CA . ILE A 1 193 ? -16.290 15.127 22.949 1.00 92.81 193 ILE A CA 1
ATOM 1543 C C . ILE A 1 193 ? -16.969 13.792 23.287 1.00 92.81 193 ILE A C 1
ATOM 1545 O O . ILE A 1 193 ? -18.129 13.583 22.935 1.00 92.81 193 ILE A O 1
ATOM 1549 N N . GLN A 1 194 ? -16.258 12.887 23.961 1.00 91.88 194 GLN A N 1
ATOM 1550 C CA . GLN A 1 194 ? -16.723 11.533 24.256 1.00 91.88 194 GLN A CA 1
ATOM 1551 C C . GLN A 1 194 ? -16.422 11.134 25.717 1.00 91.88 194 GLN A C 1
ATOM 1553 O O . GLN A 1 194 ? -15.624 10.228 25.956 1.00 91.88 194 GLN A O 1
ATOM 1558 N N . PRO A 1 195 ? -17.075 11.770 26.710 1.00 90.19 195 PRO A N 1
ATOM 1559 C CA . PRO A 1 195 ? -16.719 11.632 28.130 1.00 90.19 195 PRO A CA 1
ATOM 1560 C C . PRO A 1 195 ? -16.997 10.249 28.731 1.00 90.19 195 PRO A C 1
ATOM 1562 O O . PRO A 1 195 ? -16.451 9.912 29.775 1.00 90.19 195 PRO A O 1
ATOM 1565 N N . ASN A 1 196 ? -17.844 9.444 28.084 1.00 89.25 196 ASN A N 1
ATOM 1566 C CA . ASN A 1 196 ? -18.267 8.126 28.566 1.00 89.25 196 ASN A CA 1
ATOM 1567 C C . ASN A 1 196 ? -17.622 6.987 27.765 1.00 89.25 196 ASN A C 1
ATOM 1569 O O . ASN A 1 196 ? -18.270 5.988 27.448 1.00 89.25 196 ASN A O 1
ATOM 1573 N N . SER A 1 197 ? -16.365 7.145 27.364 1.00 91.50 197 SER A N 1
ATOM 1574 C CA . SER A 1 197 ? -15.620 6.130 26.618 1.00 91.50 197 SER A CA 1
ATOM 1575 C C . SER A 1 197 ? -14.130 6.214 26.939 1.00 91.50 197 SER A C 1
ATOM 1577 O O . SER A 1 197 ? -13.641 7.296 27.263 1.00 91.50 197 SER A O 1
ATOM 1579 N N . PRO A 1 198 ? -13.386 5.103 26.826 1.00 92.38 198 PRO A N 1
ATOM 1580 C CA . PRO A 1 198 ? -11.961 5.105 27.099 1.00 92.38 198 PRO A CA 1
ATOM 1581 C C . PRO A 1 198 ? -11.203 5.921 26.049 1.00 92.38 198 PRO A C 1
ATOM 1583 O O . PRO A 1 198 ? -11.547 5.926 24.865 1.00 92.38 198 PRO A O 1
ATOM 1586 N N . THR A 1 199 ? -10.117 6.557 26.478 1.00 93.25 199 THR A N 1
ATOM 1587 C CA . THR A 1 199 ? -9.155 7.186 25.573 1.00 93.25 199 THR A CA 1
ATOM 1588 C C . THR A 1 199 ? -8.414 6.111 24.776 1.00 93.25 199 THR A C 1
ATOM 1590 O O . THR A 1 199 ? -7.825 5.193 25.348 1.00 93.25 199 THR A O 1
ATOM 1593 N N . MET A 1 200 ? -8.386 6.258 23.452 1.00 94.88 200 MET A N 1
ATOM 1594 C CA . MET A 1 200 ? -7.565 5.443 22.562 1.00 94.88 200 MET A CA 1
ATOM 1595 C C . MET A 1 200 ? -6.823 6.345 21.582 1.00 94.88 200 MET A C 1
ATOM 1597 O O . MET A 1 200 ? -7.430 7.193 20.928 1.00 94.88 200 MET A O 1
ATOM 1601 N N . VAL A 1 201 ? -5.517 6.126 21.465 1.00 96.06 201 VAL A N 1
ATOM 1602 C CA . VAL A 1 201 ? -4.706 6.635 20.358 1.00 96.06 201 VAL A CA 1
ATOM 1603 C C . VAL A 1 201 ? -4.606 5.489 19.361 1.00 96.06 201 VAL A C 1
ATOM 1605 O O . VAL A 1 201 ? -4.000 4.465 19.673 1.00 96.06 201 VAL A O 1
ATOM 1608 N N . MET A 1 202 ? -5.292 5.606 18.226 1.00 96.62 202 MET A N 1
ATOM 1609 C CA . MET A 1 202 ? -5.321 4.552 17.209 1.00 96.62 202 MET A CA 1
ATOM 1610 C C . MET A 1 202 ? -4.062 4.582 16.344 1.00 96.62 202 MET A C 1
ATOM 1612 O O . MET A 1 202 ? -3.489 3.530 16.075 1.00 96.62 202 MET A O 1
ATOM 1616 N N . ASP A 1 203 ? -3.589 5.778 15.991 1.00 94.31 203 ASP A N 1
ATOM 1617 C CA . ASP A 1 203 ? -2.306 5.958 15.318 1.00 94.31 203 ASP A CA 1
ATOM 1618 C C . ASP A 1 203 ? -1.366 6.755 16.217 1.00 94.31 203 ASP A C 1
ATOM 1620 O O . ASP A 1 203 ? -1.534 7.959 16.407 1.00 94.31 203 ASP A O 1
ATOM 1624 N N . TYR A 1 204 ? -0.378 6.065 16.778 1.00 94.12 204 TYR A N 1
ATOM 1625 C CA . TYR A 1 204 ? 0.762 6.692 17.433 1.00 94.12 204 TYR A CA 1
ATOM 1626 C C . TYR A 1 204 ? 1.977 6.553 16.515 1.00 94.12 204 TYR A C 1
ATOM 1628 O O . TYR A 1 204 ? 2.481 5.445 16.315 1.00 94.12 204 TYR A O 1
ATOM 1636 N N . TRP A 1 205 ? 2.404 7.646 15.886 1.00 92.25 205 TRP A N 1
ATOM 1637 C CA . TRP A 1 205 ? 3.465 7.608 14.880 1.00 92.25 205 TRP A CA 1
ATOM 1638 C C . TRP A 1 205 ? 4.840 7.477 15.533 1.00 92.25 205 TRP A C 1
ATOM 1640 O O . TRP A 1 205 ? 5.423 8.450 15.992 1.00 92.25 205 TRP A O 1
ATOM 1650 N N . THR A 1 206 ? 5.380 6.257 15.519 1.00 89.75 206 THR A N 1
ATOM 1651 C CA . THR A 1 206 ? 6.713 5.919 16.052 1.00 89.75 206 THR A CA 1
ATOM 1652 C C . THR A 1 206 ? 7.865 6.253 15.094 1.00 89.75 206 THR A C 1
ATOM 1654 O O . THR A 1 206 ? 8.998 5.844 15.319 1.00 89.75 206 THR A O 1
ATOM 1657 N N . GLY A 1 207 ? 7.562 6.901 13.974 1.00 91.00 207 GLY A N 1
ATOM 1658 C CA . GLY A 1 207 ? 8.471 7.218 12.878 1.00 91.00 207 GLY A CA 1
ATOM 1659 C C . GLY A 1 207 ? 7.726 8.025 11.818 1.00 91.00 207 GLY A C 1
ATOM 1660 O O . GLY A 1 207 ? 6.562 8.389 12.011 1.00 91.00 207 GLY A O 1
ATOM 1661 N N . TRP A 1 208 ? 8.364 8.252 10.676 1.00 92.38 208 TRP A N 1
ATOM 1662 C CA . TRP A 1 208 ? 7.718 8.852 9.511 1.00 92.38 208 TRP A CA 1
ATOM 1663 C C . TRP A 1 208 ? 8.170 8.167 8.227 1.00 92.38 208 TRP A C 1
ATOM 1665 O O . TRP A 1 208 ? 9.012 7.274 8.246 1.00 92.38 208 TRP A O 1
ATOM 1675 N N . HIS A 1 209 ? 7.538 8.532 7.121 1.00 93.00 209 HIS A N 1
ATOM 1676 C CA . HIS A 1 209 ? 7.872 8.019 5.800 1.00 93.00 209 HIS A CA 1
ATOM 1677 C C . HIS A 1 209 ? 8.777 9.007 5.068 1.00 93.00 209 HIS A C 1
ATOM 1679 O O . HIS A 1 209 ? 8.725 10.205 5.333 1.00 93.00 209 HIS A O 1
ATOM 1685 N N . ASP A 1 210 ? 9.545 8.506 4.108 1.00 94.19 210 ASP A N 1
ATOM 1686 C CA . ASP A 1 210 ? 10.445 9.326 3.301 1.00 94.19 210 ASP A CA 1
ATOM 1687 C C . ASP A 1 210 ? 9.805 9.774 1.985 1.00 94.19 210 ASP A C 1
ATOM 1689 O O . ASP A 1 210 ? 8.872 9.147 1.466 1.00 94.19 210 ASP A O 1
ATOM 1693 N N . VAL A 1 211 ? 10.356 10.852 1.431 1.00 94.25 211 VAL A N 1
ATOM 1694 C CA . VAL A 1 211 ? 10.081 11.365 0.087 1.00 94.25 211 VAL A CA 1
ATOM 1695 C C . VAL A 1 211 ? 11.404 11.409 -0.674 1.00 94.25 211 VAL A C 1
ATOM 1697 O O . VAL A 1 211 ? 12.449 11.692 -0.093 1.00 94.25 211 VAL A O 1
ATOM 1700 N N . TRP A 1 212 ? 11.376 11.096 -1.972 1.00 95.31 212 TRP A N 1
ATOM 1701 C CA . TRP A 1 212 ? 12.586 11.139 -2.791 1.00 95.31 212 TRP A CA 1
ATOM 1702 C C . TRP A 1 212 ? 13.171 12.560 -2.846 1.00 95.31 212 TRP A C 1
ATOM 1704 O O . TRP A 1 212 ? 12.444 13.511 -3.124 1.00 95.31 212 TRP A O 1
ATOM 1714 N N . GLY A 1 213 ? 14.479 12.681 -2.628 1.00 94.31 213 GLY A N 1
ATOM 1715 C CA . GLY A 1 213 ? 15.245 13.925 -2.577 1.00 94.31 213 GLY A CA 1
ATOM 1716 C C . GLY A 1 213 ? 15.429 14.507 -1.171 1.00 94.31 213 GLY A C 1
ATOM 1717 O O . GLY A 1 213 ? 16.281 15.377 -1.004 1.00 94.31 213 GLY A O 1
ATOM 1718 N N . ASP A 1 214 ? 14.679 14.026 -0.176 1.00 94.81 214 ASP A N 1
ATOM 1719 C CA . ASP A 1 214 ? 14.790 14.476 1.217 1.00 94.81 214 ASP A CA 1
ATOM 1720 C C . ASP A 1 214 ? 15.754 13.595 2.036 1.00 94.81 214 ASP A C 1
ATOM 1722 O O . ASP A 1 214 ? 16.343 12.639 1.532 1.00 94.81 214 ASP A O 1
ATOM 1726 N N . LEU A 1 215 ? 15.938 13.927 3.318 1.00 94.38 215 LEU A N 1
ATOM 1727 C CA . LEU A 1 215 ? 16.688 13.108 4.275 1.00 94.38 215 LEU A CA 1
ATOM 1728 C C . LEU A 1 215 ? 15.802 11.992 4.855 1.00 94.38 215 LEU A C 1
ATOM 1730 O O . LEU A 1 215 ? 14.587 12.141 4.963 1.00 94.38 215 LEU A O 1
ATOM 1734 N N . HIS A 1 216 ? 16.423 10.880 5.253 1.00 95.62 216 HIS A N 1
ATOM 1735 C CA . HIS A 1 216 ? 15.750 9.757 5.900 1.00 95.62 216 HIS A CA 1
ATOM 1736 C C . HIS A 1 216 ? 15.256 10.142 7.296 1.00 95.62 216 HIS A C 1
ATO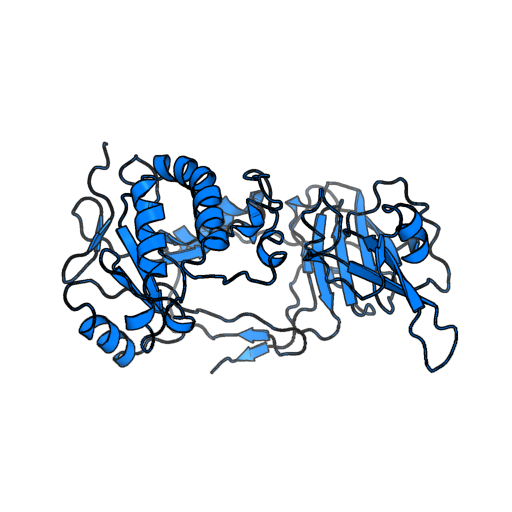M 1738 O O . HIS A 1 216 ? 16.025 10.562 8.159 1.00 95.62 216 HIS A O 1
ATOM 1744 N N . HIS A 1 217 ? 13.969 9.967 7.536 1.00 92.94 217 HIS A N 1
ATOM 1745 C CA . HIS A 1 217 ? 13.329 10.372 8.773 1.00 92.94 217 HIS A CA 1
ATOM 1746 C C . HIS A 1 217 ? 13.563 9.383 9.919 1.00 92.94 217 HIS A C 1
ATOM 1748 O O . HIS A 1 217 ? 13.144 8.225 9.854 1.00 92.94 217 HIS A O 1
ATOM 1754 N N . VAL A 1 218 ? 14.142 9.865 11.021 1.00 90.69 218 VAL A N 1
ATOM 1755 C CA . VAL A 1 218 ? 14.349 9.075 12.243 1.00 90.69 218 VAL A CA 1
ATOM 1756 C C . VAL A 1 218 ? 13.690 9.761 13.440 1.00 90.69 218 VAL A C 1
ATOM 1758 O O . VAL A 1 218 ? 13.701 10.983 13.569 1.00 90.69 218 VAL A O 1
ATOM 1761 N N . LEU A 1 219 ? 13.095 8.952 14.320 1.00 87.38 219 LEU A N 1
ATOM 1762 C CA . LEU A 1 219 ? 12.643 9.378 15.642 1.00 87.38 219 LEU A CA 1
ATOM 1763 C C . LEU A 1 219 ? 13.398 8.571 16.707 1.00 87.38 219 LEU A C 1
ATOM 1765 O O . LEU A 1 219 ? 13.376 7.336 16.655 1.00 87.38 219 LEU A O 1
ATOM 1769 N N . PRO A 1 220 ? 14.079 9.229 17.662 1.00 82.12 220 PRO A N 1
ATOM 1770 C CA . PRO A 1 220 ? 14.792 8.527 18.716 1.00 82.12 220 PRO A CA 1
ATOM 1771 C C . PRO A 1 220 ? 13.807 7.819 19.661 1.00 82.12 220 PRO A C 1
ATOM 1773 O O . PRO A 1 220 ? 12.688 8.294 19.869 1.00 82.12 220 PRO A O 1
ATOM 1776 N N . PRO A 1 221 ? 14.203 6.686 20.266 1.00 80.31 221 PRO A N 1
ATOM 1777 C CA . PRO A 1 221 ? 13.347 5.982 21.210 1.00 80.31 221 PRO A CA 1
ATOM 1778 C C . PRO A 1 221 ? 13.068 6.841 22.452 1.00 80.31 221 PRO A C 1
ATOM 1780 O O . PRO A 1 221 ? 13.985 7.368 23.084 1.00 80.31 221 PRO A O 1
ATOM 1783 N N . GLU A 1 222 ? 11.797 6.928 22.846 1.00 71.56 222 GLU A N 1
ATOM 1784 C CA . GLU A 1 222 ? 11.397 7.530 24.118 1.00 71.56 222 GLU A CA 1
ATOM 1785 C C . GLU A 1 222 ? 11.476 6.476 25.243 1.00 71.56 222 GLU A C 1
ATOM 1787 O O . GLU A 1 222 ? 10.603 5.620 25.384 1.00 71.56 222 GLU A O 1
ATOM 1792 N N . GLY A 1 223 ? 12.532 6.535 26.063 1.00 65.56 223 GLY A N 1
ATOM 1793 C CA . GLY A 1 223 ? 12.671 5.742 27.294 1.00 65.56 223 GLY A CA 1
ATOM 1794 C C . GLY A 1 223 ? 13.670 4.577 27.235 1.00 65.56 223 GLY A C 1
ATOM 1795 O O . GLY A 1 223 ? 14.218 4.238 26.191 1.00 65.56 223 GLY A O 1
ATOM 1796 N N . GLY A 1 224 ? 13.933 3.975 28.400 1.00 54.84 224 GLY A N 1
ATOM 1797 C CA . GLY A 1 224 ? 14.845 2.841 28.570 1.00 54.84 224 GLY A CA 1
ATOM 1798 C C . GLY A 1 224 ? 14.122 1.645 29.185 1.00 54.84 224 GLY A C 1
ATOM 1799 O O . GLY A 1 224 ? 13.611 1.735 30.299 1.00 54.84 224 GLY A O 1
ATOM 1800 N N . GLY A 1 225 ? 14.075 0.526 28.467 1.00 63.50 225 GLY A N 1
ATOM 1801 C CA . GLY A 1 225 ? 13.500 -0.728 28.948 1.00 63.50 225 GLY A CA 1
ATOM 1802 C C . GLY A 1 225 ? 14.123 -1.923 28.235 1.00 63.50 225 GLY A C 1
ATOM 1803 O O . GLY A 1 225 ? 14.530 -1.818 27.080 1.00 63.50 225 GLY A O 1
ATOM 1804 N N . SER A 1 226 ? 14.217 -3.059 28.924 1.00 66.75 226 SER A N 1
ATOM 1805 C CA . SER A 1 226 ? 14.634 -4.322 28.318 1.00 66.75 226 SER A CA 1
ATOM 1806 C C . SER A 1 226 ? 13.409 -5.087 27.828 1.00 66.75 226 SER A C 1
ATOM 1808 O O . SER A 1 226 ? 12.525 -5.423 28.618 1.00 66.75 226 SER A O 1
ATOM 1810 N N . PHE A 1 227 ? 13.363 -5.372 26.530 1.00 67.69 227 PHE A N 1
ATOM 1811 C CA . PHE A 1 227 ? 12.385 -6.290 25.954 1.00 67.69 227 PHE A CA 1
ATOM 1812 C C . PHE A 1 227 ? 12.767 -7.745 26.280 1.00 67.69 227 PHE A C 1
ATOM 1814 O O . PHE A 1 227 ? 13.946 -8.019 26.521 1.00 67.69 227 PHE A O 1
ATOM 1821 N N . PRO A 1 228 ? 11.801 -8.681 26.317 1.00 73.31 228 PRO A N 1
ATOM 1822 C CA . PRO A 1 228 ? 12.113 -10.106 26.403 1.00 73.31 228 PRO A CA 1
ATOM 1823 C C . PRO A 1 228 ? 12.896 -10.570 25.166 1.00 73.31 228 PRO A C 1
ATOM 1825 O O . PRO A 1 228 ? 12.983 -9.848 24.170 1.00 73.31 228 PRO A O 1
ATOM 1828 N N . ASP A 1 229 ? 13.428 -11.793 25.218 1.00 78.56 229 ASP A N 1
ATOM 1829 C CA . ASP A 1 229 ? 14.184 -12.382 24.111 1.00 78.56 229 ASP A CA 1
ATOM 1830 C C . ASP A 1 229 ? 13.406 -12.288 22.791 1.00 78.56 229 ASP A C 1
ATOM 1832 O O . ASP A 1 229 ? 12.325 -12.864 22.615 1.00 78.56 229 ASP A O 1
ATOM 1836 N N . MET A 1 230 ? 13.968 -11.531 21.851 1.00 80.19 230 MET A N 1
ATOM 1837 C CA . MET A 1 230 ? 13.378 -11.332 20.536 1.00 80.19 230 MET A CA 1
ATOM 1838 C C . MET A 1 230 ? 13.688 -12.531 19.634 1.00 80.19 230 MET A C 1
ATOM 1840 O O . MET A 1 230 ? 14.798 -13.067 19.681 1.00 80.19 230 MET A O 1
ATOM 1844 N N . PRO A 1 231 ? 12.750 -12.947 18.760 1.00 82.25 231 PRO A N 1
ATOM 1845 C CA . PRO A 1 231 ? 13.049 -13.926 17.723 1.00 82.25 231 PRO A CA 1
ATOM 1846 C C . PRO A 1 231 ? 14.272 -13.504 16.902 1.00 82.25 231 PRO A C 1
ATOM 1848 O O . PRO A 1 231 ? 14.421 -12.321 16.578 1.00 82.25 231 PRO A O 1
ATOM 1851 N N . ALA A 1 232 ? 15.115 -14.477 16.548 1.00 83.06 232 ALA A N 1
ATOM 1852 C CA . ALA A 1 232 ? 16.355 -14.235 15.821 1.00 83.06 232 ALA A CA 1
ATOM 1853 C C . ALA A 1 232 ? 16.131 -13.391 14.552 1.00 83.06 232 ALA A C 1
ATOM 1855 O O . ALA A 1 232 ? 15.104 -13.483 13.865 1.00 83.06 232 ALA A O 1
ATOM 1856 N N . LEU A 1 233 ? 17.112 -12.545 14.240 1.00 84.12 233 LEU A N 1
ATOM 1857 C CA . LEU A 1 233 ? 17.128 -11.825 12.975 1.00 84.12 233 LEU A CA 1
ATOM 1858 C C . LEU A 1 233 ? 17.344 -12.817 11.830 1.00 84.12 233 LEU A C 1
ATOM 1860 O O . LEU A 1 233 ? 18.071 -13.800 11.972 1.00 84.12 233 LEU A O 1
ATOM 1864 N N . HIS A 1 234 ? 16.700 -12.551 10.695 1.00 85.81 234 HIS A N 1
ATOM 1865 C CA . HIS A 1 234 ? 16.992 -13.300 9.482 1.00 85.81 234 HIS A CA 1
ATOM 1866 C C . HIS A 1 234 ? 18.431 -13.008 9.062 1.00 85.81 234 HIS A C 1
ATOM 1868 O O . HIS A 1 234 ? 18.861 -11.851 9.074 1.00 85.81 234 HIS A O 1
ATOM 1874 N N . TYR A 1 235 ? 19.161 -14.064 8.709 1.00 91.75 235 TYR A N 1
ATOM 1875 C CA . TYR A 1 235 ? 20.465 -13.913 8.086 1.00 91.75 235 TYR A CA 1
ATOM 1876 C C . TYR A 1 235 ? 20.307 -13.184 6.748 1.00 91.75 235 TYR A C 1
ATOM 1878 O O . TYR A 1 235 ? 19.325 -13.387 6.027 1.00 91.75 235 TYR A O 1
ATOM 1886 N N . ARG A 1 236 ? 21.267 -12.308 6.466 1.00 95.50 236 ARG A N 1
ATOM 1887 C CA . ARG A 1 236 ? 21.341 -11.515 5.246 1.00 95.50 236 ARG A CA 1
ATOM 1888 C C . ARG A 1 236 ? 22.668 -11.803 4.577 1.00 95.50 236 ARG A C 1
ATOM 1890 O O . ARG A 1 236 ? 23.659 -12.017 5.271 1.00 95.50 236 ARG A O 1
ATOM 1897 N N . GLU A 1 237 ? 22.660 -11.819 3.259 1.00 95.94 237 GLU A N 1
ATOM 1898 C CA . GLU A 1 237 ? 23.791 -12.258 2.458 1.00 95.94 237 GLU A CA 1
ATOM 1899 C C . GLU A 1 237 ? 24.126 -11.213 1.395 1.00 95.94 237 GLU A C 1
ATOM 1901 O O . GLU A 1 237 ? 23.238 -10.649 0.749 1.00 95.94 237 GLU A O 1
ATOM 1906 N N . SER A 1 238 ? 25.421 -10.968 1.218 1.00 97.44 238 SER A N 1
ATOM 1907 C CA . SER A 1 238 ? 25.952 -10.228 0.077 1.00 97.44 238 SER A CA 1
ATOM 1908 C C . SER A 1 238 ? 26.219 -11.226 -1.043 1.00 97.44 238 SER A C 1
ATOM 1910 O O . SER A 1 238 ? 26.972 -12.182 -0.852 1.00 97.44 238 SER A O 1
ATOM 1912 N N . TYR A 1 239 ? 25.602 -11.012 -2.202 1.00 97.62 239 TYR A N 1
ATOM 1913 C CA . TYR A 1 239 ? 25.809 -11.854 -3.378 1.00 97.62 239 TYR A CA 1
ATOM 1914 C C . TYR A 1 239 ? 26.763 -11.191 -4.371 1.00 97.62 239 TYR A C 1
ATOM 1916 O O . TYR A 1 239 ? 26.916 -9.969 -4.396 1.00 97.62 239 TYR A O 1
ATOM 1924 N N . GLU A 1 240 ? 27.363 -12.003 -5.241 1.00 97.44 240 GLU A N 1
ATOM 1925 C CA . GLU A 1 240 ? 28.164 -11.491 -6.351 1.00 97.44 240 GLU A CA 1
ATOM 1926 C C . GLU A 1 240 ? 27.335 -10.557 -7.255 1.00 97.44 240 GLU A C 1
ATOM 1928 O O . GLU A 1 240 ? 26.164 -10.856 -7.533 1.00 97.44 240 GLU A O 1
ATOM 1933 N N . PRO A 1 241 ? 27.916 -9.447 -7.753 1.00 97.69 241 PRO A N 1
ATOM 1934 C CA . PRO A 1 241 ? 27.203 -8.517 -8.617 1.00 97.69 241 PRO A CA 1
ATOM 1935 C C . PRO A 1 241 ? 26.656 -9.182 -9.884 1.00 97.69 241 PRO A C 1
ATOM 1937 O O . PRO A 1 241 ? 27.353 -9.925 -10.581 1.00 97.69 241 PRO A O 1
ATOM 1940 N N . ALA A 1 242 ? 25.418 -8.846 -10.242 1.00 97.38 242 ALA A N 1
ATOM 1941 C CA . ALA A 1 242 ? 24.844 -9.246 -11.518 1.00 97.38 242 ALA A CA 1
ATOM 1942 C C . ALA A 1 242 ? 25.349 -8.305 -12.616 1.00 97.38 242 ALA A C 1
ATOM 1944 O O . ALA A 1 242 ? 25.004 -7.121 -12.650 1.00 97.38 242 ALA A O 1
ATOM 1945 N N . ILE A 1 243 ? 26.145 -8.846 -13.538 1.00 97.50 243 ILE A N 1
ATOM 1946 C CA . ILE A 1 243 ? 26.582 -8.129 -14.738 1.00 97.50 243 ILE A CA 1
ATOM 1947 C C . ILE A 1 243 ? 25.471 -8.209 -15.786 1.00 97.50 243 ILE A C 1
ATOM 1949 O O . ILE A 1 243 ? 25.034 -9.306 -16.154 1.00 97.50 243 ILE A O 1
ATOM 1953 N N . MET A 1 244 ? 25.004 -7.056 -16.264 1.00 97.06 244 MET A N 1
ATOM 1954 C CA . MET A 1 244 ? 24.013 -7.000 -17.334 1.00 97.06 244 MET A CA 1
ATOM 1955 C C . MET A 1 244 ? 24.686 -7.375 -18.657 1.00 97.06 244 MET A C 1
ATOM 1957 O O . MET A 1 244 ? 25.706 -6.804 -19.032 1.00 97.06 244 MET A O 1
ATOM 1961 N N . TYR A 1 245 ? 24.124 -8.348 -19.369 1.00 96.19 245 TYR A N 1
ATOM 1962 C CA . TYR A 1 245 ? 24.674 -8.851 -20.636 1.00 96.19 245 TYR A CA 1
ATOM 1963 C C . TYR A 1 245 ? 23.664 -8.794 -21.787 1.00 96.19 245 TYR A C 1
ATOM 1965 O O . TYR A 1 245 ? 24.033 -8.995 -22.946 1.00 96.19 245 TYR A O 1
ATOM 1973 N N . GLN A 1 246 ? 22.396 -8.512 -21.484 1.00 95.69 246 GLN A N 1
ATOM 1974 C CA . GLN A 1 246 ? 21.321 -8.376 -22.457 1.00 95.69 246 GLN A CA 1
ATOM 1975 C C . GLN A 1 246 ? 20.651 -7.006 -22.349 1.00 95.69 246 GLN A C 1
ATOM 1977 O O . GLN A 1 246 ? 20.465 -6.484 -21.251 1.00 95.69 246 GLN A O 1
ATOM 1982 N N . HIS A 1 247 ? 20.267 -6.449 -23.496 1.00 95.62 247 HIS A N 1
ATOM 1983 C CA . HIS A 1 247 ? 19.559 -5.177 -23.622 1.00 95.62 247 HIS A CA 1
ATOM 1984 C C . HIS A 1 247 ? 18.329 -5.330 -24.514 1.00 95.62 247 HIS A C 1
ATOM 1986 O O . HIS A 1 247 ? 18.337 -6.069 -25.506 1.00 95.62 247 HIS A O 1
ATOM 1992 N N . LEU A 1 248 ? 17.272 -4.621 -24.143 1.00 92.62 248 LEU A N 1
ATOM 1993 C CA . LEU A 1 248 ? 16.071 -4.436 -24.939 1.00 92.62 248 LEU A CA 1
ATOM 1994 C C . LEU A 1 248 ? 15.669 -2.965 -24.828 1.00 92.62 248 LEU A C 1
ATOM 1996 O O . LEU A 1 248 ? 15.256 -2.509 -23.762 1.00 92.62 248 LEU A O 1
ATOM 2000 N N . SER A 1 249 ? 15.788 -2.215 -25.923 1.00 91.38 249 SER A N 1
ATOM 2001 C CA . SER A 1 249 ? 15.356 -0.817 -25.937 1.00 91.38 249 SER A CA 1
ATOM 2002 C C . SER A 1 249 ? 13.854 -0.710 -25.678 1.00 91.38 249 SER A C 1
ATOM 2004 O O . SER A 1 249 ? 13.095 -1.618 -26.033 1.00 91.38 249 SER A O 1
ATOM 2006 N N . LEU A 1 250 ? 13.398 0.416 -25.117 1.00 87.38 250 LEU A N 1
ATOM 2007 C CA . LEU A 1 250 ? 11.964 0.672 -24.996 1.00 87.38 250 LEU A CA 1
ATOM 2008 C C . LEU A 1 250 ? 11.270 0.549 -26.363 1.00 87.38 250 LEU A C 1
ATOM 2010 O O . LEU A 1 250 ? 10.231 -0.088 -26.463 1.00 87.38 250 LEU A O 1
ATOM 2014 N N . TRP A 1 251 ? 11.874 1.069 -27.434 1.00 85.94 251 TRP A N 1
ATOM 2015 C CA . TRP A 1 251 ? 11.309 1.037 -28.788 1.00 85.94 251 TRP A CA 1
ATOM 2016 C C . TRP A 1 251 ? 11.132 -0.380 -29.343 1.00 85.94 251 TRP A C 1
ATOM 2018 O O . TRP A 1 251 ? 10.100 -0.679 -29.944 1.00 85.94 251 TRP A O 1
ATOM 2028 N N . ASP A 1 252 ? 12.104 -1.266 -29.111 1.00 86.94 252 ASP A N 1
ATOM 2029 C CA . ASP A 1 252 ? 11.980 -2.677 -29.479 1.00 86.94 252 ASP A CA 1
ATOM 2030 C C . ASP A 1 252 ? 10.915 -3.365 -28.608 1.00 86.94 252 ASP A C 1
ATOM 2032 O O . ASP A 1 252 ? 10.080 -4.097 -29.138 1.00 86.94 252 ASP A O 1
ATOM 2036 N N . ALA A 1 253 ? 10.887 -3.102 -27.295 1.00 84.25 253 ALA A N 1
ATOM 2037 C CA . ALA A 1 253 ? 9.902 -3.676 -26.371 1.00 84.25 253 ALA A CA 1
ATOM 2038 C C . ALA A 1 253 ? 8.464 -3.303 -26.753 1.00 84.25 253 ALA A C 1
ATOM 2040 O O . ALA A 1 253 ? 7.566 -4.144 -26.735 1.00 84.25 253 ALA A O 1
ATOM 2041 N N . LEU A 1 254 ? 8.257 -2.051 -27.160 1.00 78.94 254 LEU A N 1
ATOM 2042 C CA . LEU A 1 254 ? 6.963 -1.544 -27.585 1.00 78.94 254 LEU A CA 1
ATOM 2043 C C . LEU A 1 254 ? 6.378 -2.369 -28.737 1.00 78.94 254 LEU A C 1
ATOM 2045 O O . LEU A 1 254 ? 5.181 -2.634 -28.725 1.00 78.94 254 LEU A O 1
ATOM 2049 N N . SER A 1 255 ? 7.183 -2.878 -29.673 1.00 78.62 255 SER A N 1
ATOM 2050 C CA . SER A 1 255 ? 6.677 -3.708 -30.782 1.00 78.62 255 SER A CA 1
ATOM 2051 C C . SER A 1 255 ? 5.955 -5.003 -30.355 1.00 78.62 255 SER A C 1
ATOM 2053 O O . SER A 1 255 ? 5.250 -5.594 -31.171 1.00 78.62 255 SER A O 1
ATOM 2055 N N . PHE A 1 256 ? 6.060 -5.398 -29.079 1.00 74.81 256 PHE A N 1
ATOM 2056 C CA . PHE A 1 256 ? 5.401 -6.570 -28.482 1.00 74.81 256 PHE A CA 1
ATOM 2057 C C . PHE A 1 256 ? 4.156 -6.235 -27.661 1.00 74.81 256 PHE A C 1
ATOM 2059 O O . PHE A 1 256 ? 3.524 -7.123 -27.093 1.00 74.81 256 PHE A O 1
ATOM 2066 N N . THR A 1 257 ? 3.804 -4.960 -27.584 1.00 72.75 257 THR A N 1
ATOM 2067 C CA . THR A 1 257 ? 2.621 -4.488 -26.864 1.00 72.75 257 THR A CA 1
ATOM 2068 C C . THR A 1 257 ? 1.437 -4.344 -27.817 1.00 72.75 257 THR A C 1
ATOM 2070 O O . THR A 1 257 ? 1.596 -4.369 -29.041 1.00 72.75 257 THR A O 1
ATOM 2073 N N . GLU A 1 258 ? 0.231 -4.185 -27.266 1.00 72.25 258 GLU A N 1
ATOM 2074 C CA . GLU A 1 258 ? -0.949 -3.888 -28.076 1.00 72.25 258 GLU A CA 1
ATOM 2075 C C . GLU A 1 258 ? -0.716 -2.667 -28.980 1.00 72.25 258 GLU A C 1
ATOM 2077 O O . GLU A 1 258 ? -0.022 -1.707 -28.628 1.00 72.25 258 GLU A O 1
ATOM 2082 N N . GLY A 1 259 ? -1.310 -2.719 -30.176 1.00 71.81 259 GLY A N 1
ATOM 2083 C CA . GLY A 1 259 ? -1.190 -1.658 -31.166 1.00 71.81 259 GLY A CA 1
ATOM 2084 C C . GLY A 1 259 ? -1.637 -0.300 -30.615 1.00 71.81 259 GLY A C 1
ATOM 2085 O O . GLY A 1 259 ? -2.462 -0.222 -29.700 1.00 71.81 259 GLY A O 1
ATOM 2086 N N . PRO A 1 260 ? -1.111 0.804 -31.163 1.00 79.25 260 PRO A N 1
ATOM 2087 C CA . PRO A 1 260 ? -1.264 2.076 -30.508 1.00 79.25 260 PRO A CA 1
ATOM 2088 C C . PRO A 1 260 ? -2.686 2.639 -30.589 1.00 79.25 260 PRO A C 1
ATOM 2090 O O . PRO A 1 260 ? -3.305 2.651 -31.654 1.00 79.25 260 PRO A O 1
ATOM 2093 N N . PHE A 1 261 ? -3.170 3.209 -29.486 1.00 82.75 261 PHE A N 1
ATOM 2094 C CA . PHE A 1 261 ? -4.408 3.987 -29.457 1.00 82.75 261 PHE A CA 1
ATOM 2095 C C . PHE A 1 261 ? -4.159 5.389 -30.025 1.00 82.75 261 PHE A C 1
ATOM 2097 O O . PHE A 1 261 ? -3.165 6.033 -29.688 1.00 82.75 261 PHE A O 1
ATOM 2104 N N . LYS A 1 262 ? -5.059 5.874 -30.886 1.00 84.62 262 LYS A N 1
ATOM 2105 C CA . LYS A 1 262 ? -4.975 7.222 -31.456 1.00 84.62 262 LYS A CA 1
ATOM 2106 C C . LYS A 1 262 ? -6.035 8.133 -30.864 1.00 84.62 262 LYS A C 1
ATOM 2108 O O . LYS A 1 262 ? -7.198 7.752 -30.772 1.00 84.62 262 LYS A O 1
ATOM 2113 N N . SER A 1 263 ? -5.638 9.355 -30.528 1.00 84.88 263 SER A N 1
ATOM 2114 C CA . SER A 1 263 ? -6.539 10.389 -30.021 1.00 84.88 263 SER A CA 1
ATOM 2115 C C . SER A 1 263 ? -6.152 11.762 -30.569 1.00 84.88 263 SER A C 1
ATOM 2117 O O . SER A 1 263 ? -4.988 12.018 -30.873 1.00 84.88 263 SER A O 1
ATOM 2119 N N . ALA A 1 264 ? -7.134 12.657 -30.691 1.00 84.94 264 ALA A N 1
ATOM 2120 C CA . ALA A 1 264 ? -6.909 14.057 -31.055 1.00 84.94 264 ALA A CA 1
ATOM 2121 C C . ALA A 1 264 ? -6.350 14.893 -29.887 1.00 84.94 264 ALA A C 1
ATOM 2123 O O . ALA A 1 264 ? -5.831 15.984 -30.099 1.00 84.94 264 ALA A O 1
ATOM 2124 N N . LYS A 1 265 ? -6.481 14.401 -28.651 1.00 84.94 265 LYS A N 1
ATOM 2125 C CA . LYS A 1 265 ? -5.973 15.040 -27.431 1.00 84.94 265 LYS A CA 1
ATOM 2126 C C . LYS A 1 265 ? -5.255 14.007 -26.561 1.00 84.94 265 LYS A C 1
ATOM 2128 O O . LYS A 1 265 ? -5.633 12.833 -26.615 1.00 84.94 265 LYS A O 1
ATOM 2133 N N . PRO A 1 266 ? -4.288 14.414 -25.725 1.00 83.06 266 PRO A N 1
ATOM 2134 C CA . PRO A 1 266 ? -3.758 13.541 -24.685 1.00 83.06 266 PRO A CA 1
ATOM 2135 C C . PRO A 1 266 ? -4.894 12.994 -23.805 1.00 83.06 266 PRO A C 1
ATOM 2137 O O . PRO A 1 266 ? -5.810 13.731 -23.441 1.00 83.06 266 PRO A O 1
ATOM 2140 N N . VAL A 1 267 ? -4.845 11.698 -23.499 1.00 84.75 267 VAL A N 1
ATOM 2141 C CA . VAL A 1 267 ? -5.818 10.990 -22.654 1.00 84.75 267 VAL A CA 1
ATOM 2142 C C . VAL A 1 267 ? -5.067 10.410 -21.470 1.00 84.75 267 VAL A C 1
ATOM 2144 O O . VAL A 1 267 ? -4.121 9.669 -21.700 1.00 84.75 267 VAL A O 1
ATOM 2147 N N . SER A 1 268 ? -5.488 10.730 -20.244 1.00 84.75 268 SER A N 1
ATOM 2148 C CA . SER A 1 268 ? -4.857 10.229 -19.016 1.00 84.75 268 SER A CA 1
ATOM 2149 C C . SER A 1 268 ? -4.874 8.700 -18.938 1.00 84.75 268 SER A C 1
ATOM 2151 O O . SER A 1 268 ? -5.709 8.055 -19.579 1.00 84.75 268 SER A O 1
ATOM 2153 N N . MET A 1 269 ? -3.972 8.113 -18.145 1.00 85.38 269 MET A N 1
ATOM 2154 C CA . MET A 1 269 ? -3.753 6.664 -18.147 1.00 85.38 269 MET A CA 1
ATOM 2155 C C . MET A 1 269 ? -4.989 5.836 -17.788 1.00 85.38 269 MET A C 1
ATOM 2157 O O . MET A 1 269 ? -5.275 4.813 -18.411 1.00 85.38 269 MET A O 1
ATOM 2161 N N . GLU A 1 270 ? -5.807 6.362 -16.890 1.00 84.12 270 GLU A N 1
ATOM 2162 C CA . GLU A 1 270 ? -7.045 5.766 -16.401 1.00 84.12 270 GLU A CA 1
ATOM 2163 C C . GLU A 1 270 ? -8.125 5.724 -17.495 1.00 84.12 270 GLU A C 1
ATOM 2165 O O . GLU A 1 270 ? -8.968 4.828 -17.534 1.00 84.12 270 GLU A O 1
ATOM 2170 N N . ASN A 1 271 ? -8.089 6.673 -18.433 1.00 85.75 271 ASN A N 1
ATOM 2171 C CA . ASN A 1 271 ? -9.087 6.821 -19.495 1.00 85.75 271 ASN A CA 1
ATOM 2172 C C . ASN A 1 271 ? -8.731 6.075 -20.783 1.00 85.75 271 ASN A C 1
ATOM 2174 O O . ASN A 1 271 ? -9.473 6.108 -21.768 1.00 85.75 271 ASN A O 1
ATOM 2178 N N . LEU A 1 272 ? -7.608 5.369 -20.783 1.00 84.25 272 LEU A N 1
ATOM 2179 C CA . LEU A 1 272 ? -7.149 4.610 -21.929 1.00 84.25 272 LEU A CA 1
ATOM 2180 C C . LEU A 1 272 ? -8.075 3.402 -22.210 1.00 84.25 272 LEU A C 1
ATOM 2182 O O . LEU A 1 272 ? -8.603 2.786 -21.280 1.00 84.25 272 LEU A O 1
ATOM 2186 N N . PRO A 1 273 ? -8.309 3.024 -23.482 1.00 85.94 273 PRO A N 1
ATOM 2187 C CA . PRO A 1 273 ? -9.166 1.886 -23.828 1.00 85.94 273 PRO A CA 1
ATOM 2188 C C . PRO A 1 273 ? -8.385 0.564 -23.775 1.00 85.94 273 PRO A C 1
ATOM 2190 O O . PRO A 1 273 ? -8.315 -0.164 -24.756 1.00 85.94 273 PRO A O 1
ATOM 2193 N N . VAL A 1 274 ? -7.751 0.289 -22.637 1.00 78.38 274 VAL A N 1
ATOM 2194 C CA . VAL A 1 274 ? -7.005 -0.952 -22.357 1.00 78.38 274 VAL A CA 1
ATOM 2195 C C . VAL A 1 274 ? -7.627 -1.666 -21.160 1.00 78.38 274 VAL A C 1
ATOM 2197 O O . VAL A 1 274 ? -8.512 -1.101 -20.504 1.00 78.38 274 VAL A O 1
ATOM 2200 N N . ASN A 1 275 ? -7.195 -2.902 -20.897 1.00 75.19 275 ASN A N 1
ATOM 2201 C CA . ASN A 1 275 ? -7.639 -3.711 -19.756 1.00 75.19 275 ASN A CA 1
ATOM 2202 C C . ASN A 1 275 ? -9.169 -3.826 -19.703 1.00 75.19 275 ASN A C 1
ATOM 2204 O O . ASN A 1 275 ? -9.816 -3.445 -18.728 1.00 75.19 275 ASN A O 1
ATOM 2208 N N . ASN A 1 276 ? -9.769 -4.246 -20.823 1.00 78.12 276 ASN A N 1
ATOM 2209 C CA . ASN A 1 276 ? -11.224 -4.345 -21.004 1.00 78.12 276 ASN A CA 1
ATOM 2210 C C . ASN A 1 276 ? -11.989 -3.043 -20.701 1.00 78.12 276 ASN A C 1
ATOM 2212 O O . ASN A 1 276 ? -13.127 -3.065 -20.234 1.00 78.12 276 ASN A O 1
ATOM 2216 N N . GLY A 1 277 ? -11.365 -1.893 -20.967 1.00 77.94 277 GLY A N 1
ATOM 2217 C CA . GLY A 1 277 ? -11.965 -0.586 -20.714 1.00 77.94 277 GLY A CA 1
ATOM 2218 C C . GLY A 1 277 ? -11.861 -0.119 -19.261 1.00 77.94 277 GLY A C 1
ATOM 2219 O O . GLY A 1 277 ? -12.566 0.819 -18.895 1.00 77.94 277 GLY A O 1
ATOM 2220 N N . ASN A 1 278 ? -10.992 -0.724 -18.443 1.00 77.31 278 ASN A N 1
ATOM 2221 C CA . ASN A 1 278 ? -10.672 -0.237 -17.097 1.00 77.31 278 ASN A CA 1
ATOM 2222 C C . ASN A 1 278 ? -9.554 0.812 -17.081 1.00 77.31 278 ASN A C 1
ATOM 2224 O O . ASN A 1 278 ? -9.404 1.510 -16.081 1.00 77.31 278 ASN A O 1
ATOM 2228 N N . GLY A 1 279 ? -8.832 0.989 -18.191 1.00 82.44 279 GLY A N 1
ATOM 2229 C CA . GLY A 1 279 ? -7.692 1.901 -18.245 1.00 82.44 279 GLY A CA 1
ATOM 2230 C C . GLY A 1 279 ? -6.405 1.250 -17.778 1.00 82.44 279 GLY A C 1
ATOM 2231 O O . GLY A 1 279 ? -6.372 0.070 -17.439 1.00 82.44 279 GLY A O 1
ATOM 2232 N N . GLN A 1 280 ? -5.332 2.029 -17.810 1.00 81.38 280 GLN A N 1
ATOM 2233 C CA . GLN A 1 280 ? -4.035 1.628 -17.290 1.00 81.38 280 GLN A CA 1
ATOM 2234 C C . GLN A 1 280 ? -3.852 2.232 -15.903 1.00 81.38 280 GLN A C 1
ATOM 2236 O O . GLN A 1 280 ? -4.066 3.430 -15.718 1.00 81.38 280 GLN A O 1
ATOM 2241 N N . SER A 1 281 ? -3.424 1.405 -14.955 1.00 77.31 281 SER A N 1
ATOM 2242 C CA . SER A 1 281 ? -3.403 1.789 -13.548 1.00 77.31 281 SER A CA 1
ATOM 2243 C C . SER A 1 281 ? -2.019 2.164 -13.011 1.00 77.31 281 SER A C 1
ATOM 2245 O O . SER A 1 281 ? -1.881 3.079 -12.204 1.00 77.31 281 SER A O 1
ATOM 2247 N N . TYR A 1 282 ? -0.974 1.500 -13.506 1.00 80.00 282 TYR A N 1
ATOM 2248 C CA . TYR A 1 282 ? 0.426 1.743 -13.152 1.00 80.00 282 TYR A CA 1
ATOM 2249 C C . TYR A 1 282 ? 1.346 1.538 -14.358 1.00 80.00 282 TYR A C 1
ATOM 2251 O O . TYR A 1 282 ? 0.929 1.148 -15.451 1.00 80.00 282 TYR A O 1
ATOM 2259 N N . GLY A 1 283 ? 2.635 1.784 -14.133 1.00 83.81 283 GLY A N 1
ATOM 2260 C CA . GLY A 1 283 ? 3.674 1.637 -15.141 1.00 83.81 283 GLY A CA 1
ATOM 2261 C C . GLY A 1 283 ? 3.850 2.914 -15.948 1.00 83.81 283 GLY A C 1
ATOM 2262 O O . GLY A 1 283 ? 3.802 4.012 -15.394 1.00 83.81 283 GLY A O 1
ATOM 2263 N N . TYR A 1 284 ? 4.103 2.746 -17.242 1.00 81.75 284 TYR A N 1
ATOM 2264 C CA . TYR A 1 284 ? 4.502 3.824 -18.136 1.00 81.75 284 TYR A CA 1
ATOM 2265 C C . TYR A 1 284 ? 3.497 3.943 -19.284 1.00 81.75 284 TYR A C 1
ATOM 2267 O O . TYR A 1 284 ? 3.001 2.945 -19.811 1.00 81.75 284 TYR A O 1
ATOM 2275 N N . THR A 1 285 ? 3.211 5.177 -19.697 1.00 82.19 285 THR A N 1
ATOM 2276 C CA . THR A 1 285 ? 2.406 5.469 -20.886 1.00 82.19 285 THR A CA 1
ATOM 2277 C C . THR A 1 285 ? 3.208 6.375 -21.807 1.00 82.19 285 THR A C 1
ATOM 2279 O O . THR A 1 285 ? 3.604 7.470 -21.410 1.00 82.19 285 THR A O 1
ATOM 2282 N N . LEU A 1 286 ? 3.416 5.940 -23.050 1.00 85.31 286 LEU A N 1
ATOM 2283 C CA . LEU A 1 286 ? 4.078 6.751 -24.065 1.00 85.31 286 LEU A CA 1
ATOM 2284 C C . LEU A 1 286 ? 3.052 7.550 -24.883 1.00 85.31 286 LEU A C 1
ATOM 2286 O O . LEU A 1 286 ? 2.100 6.979 -25.425 1.00 85.31 286 LEU A O 1
ATOM 2290 N N . TYR A 1 287 ? 3.304 8.852 -25.031 1.00 81.50 287 TYR A N 1
ATOM 2291 C CA . TYR A 1 287 ? 2.583 9.742 -25.941 1.00 81.50 287 TYR A CA 1
ATOM 2292 C C . TYR A 1 287 ? 3.509 10.156 -27.088 1.00 81.50 287 TYR A C 1
ATOM 2294 O O . TYR A 1 287 ? 4.514 10.823 -26.862 1.00 81.50 287 TYR A O 1
ATOM 2302 N N . GLU A 1 288 ? 3.159 9.794 -28.319 1.00 82.12 288 GLU A N 1
ATOM 2303 C CA . GLU A 1 288 ? 3.854 10.223 -29.537 1.00 82.12 288 GLU A CA 1
ATOM 2304 C C . GLU A 1 288 ? 2.949 11.179 -30.320 1.00 82.12 288 GLU A C 1
ATOM 2306 O O . GLU A 1 288 ? 1.759 10.907 -30.446 1.00 82.12 288 GLU A O 1
ATOM 2311 N N . ALA A 1 289 ? 3.484 12.275 -30.864 1.00 80.25 289 ALA A N 1
ATOM 2312 C CA . ALA A 1 289 ? 2.762 13.176 -31.765 1.00 80.25 289 ALA A CA 1
ATOM 2313 C C . ALA A 1 289 ? 3.672 13.658 -32.901 1.00 80.25 289 ALA A C 1
ATOM 2315 O O . ALA A 1 289 ? 4.843 13.962 -32.681 1.00 80.25 289 ALA A O 1
ATOM 2316 N N . SER A 1 290 ? 3.133 13.768 -34.118 1.00 79.50 290 SER A N 1
ATOM 2317 C CA . SER A 1 290 ? 3.858 14.363 -35.248 1.00 79.50 290 SER A CA 1
ATOM 2318 C C . SER A 1 290 ? 3.621 15.872 -35.309 1.00 79.50 290 SER A C 1
ATOM 2320 O O . SER A 1 290 ? 2.481 16.324 -35.425 1.00 79.50 290 SER A O 1
ATOM 2322 N N . ILE A 1 291 ? 4.699 16.657 -35.272 1.00 75.94 291 ILE A N 1
ATOM 2323 C CA . ILE A 1 291 ? 4.651 18.119 -35.407 1.00 75.94 291 ILE A CA 1
ATOM 2324 C C . ILE A 1 291 ? 4.982 18.467 -36.860 1.00 75.94 291 ILE A C 1
ATOM 2326 O O . ILE A 1 291 ? 6.137 18.394 -37.270 1.00 75.94 291 ILE A O 1
ATOM 2330 N N . THR A 1 292 ? 3.967 18.814 -37.653 1.00 67.62 292 THR A N 1
ATOM 2331 C CA . THR A 1 292 ? 4.124 19.110 -39.088 1.00 67.62 292 THR A CA 1
ATOM 2332 C C . THR A 1 292 ? 4.262 20.606 -39.398 1.00 67.62 292 THR A C 1
ATOM 2334 O O . THR A 1 292 ? 4.723 20.941 -40.483 1.00 67.62 292 THR A O 1
ATOM 2337 N N . ASN A 1 293 ? 3.913 21.511 -38.467 1.00 57.47 293 ASN A N 1
ATOM 2338 C CA . ASN A 1 293 ? 4.204 22.956 -38.522 1.00 57.47 293 ASN A CA 1
ATOM 2339 C C . ASN A 1 293 ? 3.999 23.626 -37.144 1.00 57.47 293 ASN A C 1
ATOM 2341 O O . ASN A 1 293 ? 3.212 23.137 -36.337 1.00 57.47 293 ASN A O 1
ATOM 2345 N N . ARG A 1 294 ? 4.657 24.773 -36.880 1.00 52.97 294 ARG A N 1
ATOM 2346 C CA . ARG A 1 294 ? 4.669 25.495 -35.574 1.00 52.97 294 ARG A CA 1
ATOM 2347 C C . ARG A 1 294 ? 3.291 25.910 -35.006 1.00 52.97 294 ARG A C 1
ATOM 2349 O O . ARG A 1 294 ? 3.237 26.414 -33.891 1.00 52.97 294 ARG A O 1
ATOM 2356 N N . SER A 1 295 ? 2.197 25.723 -35.744 1.00 48.16 295 SER A N 1
ATOM 2357 C CA . SER A 1 295 ? 0.832 26.141 -35.387 1.00 48.16 295 SER A CA 1
ATOM 2358 C C . SER A 1 295 ? -0.197 24.997 -35.336 1.00 48.16 295 SER A C 1
ATOM 2360 O O . SER A 1 295 ? -1.372 25.260 -35.090 1.00 48.16 295 SER A O 1
ATOM 2362 N N . TYR A 1 296 ? 0.213 23.735 -35.526 1.00 42.28 296 TYR A N 1
ATOM 2363 C CA . TYR A 1 296 ? -0.678 22.571 -35.434 1.00 42.28 296 TYR A CA 1
ATOM 2364 C C . TYR A 1 296 ? -0.008 21.428 -34.660 1.00 42.28 296 TYR A C 1
ATOM 2366 O O . TYR A 1 296 ? 1.025 20.908 -35.080 1.00 42.28 296 TYR A O 1
ATOM 2374 N N . ILE A 1 297 ? -0.594 21.029 -33.527 1.00 40.94 297 ILE A N 1
ATOM 2375 C CA . ILE A 1 297 ? -0.154 19.860 -32.751 1.00 40.94 297 ILE A CA 1
ATOM 2376 C C . ILE A 1 297 ? -0.969 18.661 -33.258 1.00 40.94 297 ILE A C 1
ATOM 2378 O O . ILE A 1 297 ? -2.184 18.621 -33.076 1.00 40.94 297 ILE A O 1
ATOM 2382 N N . GLY A 1 298 ? -0.304 17.762 -33.992 1.00 36.78 298 GLY A N 1
ATOM 2383 C CA . GLY A 1 298 ? -0.906 16.683 -34.780 1.00 36.78 298 GLY A CA 1
ATOM 2384 C C . GLY A 1 298 ? -1.428 15.466 -34.001 1.00 36.78 298 GLY A C 1
ATOM 2385 O O . GLY A 1 298 ? -1.627 15.498 -32.791 1.00 36.78 298 GLY A O 1
ATOM 2386 N N . LEU A 1 299 ? -1.676 14.382 -34.748 1.00 35.44 299 LEU A N 1
ATOM 2387 C CA . LEU A 1 299 ? -2.234 13.100 -34.289 1.00 35.44 299 LEU A CA 1
ATOM 2388 C C . LEU A 1 299 ? -1.361 12.440 -33.213 1.00 35.44 299 LEU A C 1
ATOM 2390 O O . LEU A 1 299 ? -0.179 12.195 -33.460 1.00 35.44 299 LEU A O 1
ATOM 2394 N N . PHE A 1 300 ? -1.964 12.076 -32.075 1.00 38.62 300 PHE A N 1
ATOM 2395 C CA . PHE A 1 300 ? -1.280 11.317 -31.031 1.00 38.62 300 PHE A CA 1
ATOM 2396 C C . PHE A 1 300 ? -1.351 9.811 -31.322 1.00 38.62 300 PHE A C 1
ATOM 2398 O O . PHE A 1 300 ? -2.439 9.281 -31.558 1.00 38.62 300 PHE A O 1
ATOM 2405 N N . LYS A 1 301 ? -0.210 9.116 -31.299 1.00 34.91 301 LYS A N 1
ATOM 2406 C CA . LYS A 1 301 ? -0.074 7.653 -31.367 1.00 34.91 301 LYS A CA 1
ATOM 2407 C C . LYS A 1 301 ? 0.418 7.181 -29.992 1.00 34.91 301 LYS A C 1
ATOM 2409 O O . LYS A 1 301 ? 1.376 7.728 -29.461 1.00 34.91 301 LYS A O 1
ATOM 2414 N N . ARG A 1 302 ? -0.268 6.230 -29.356 1.00 46.91 302 ARG A N 1
ATOM 2415 C CA . ARG A 1 302 ? 0.011 5.847 -27.957 1.00 46.91 302 ARG A CA 1
ATOM 2416 C C . ARG A 1 302 ? 0.192 4.357 -27.816 1.00 46.91 302 ARG A C 1
ATOM 2418 O O . ARG A 1 302 ? -0.699 3.634 -28.217 1.00 46.91 302 ARG A O 1
ATOM 2425 N N . GLN A 1 303 ? 1.250 3.912 -27.156 1.00 41.22 303 GLN A N 1
ATOM 2426 C CA . GLN A 1 303 ? 1.526 2.497 -26.939 1.00 41.22 303 GLN A CA 1
ATOM 2427 C C . GLN A 1 303 ? 1.604 2.198 -25.433 1.00 41.22 303 GLN A C 1
ATOM 2429 O O . GLN A 1 303 ? 2.116 3.017 -24.666 1.00 41.22 303 GLN A O 1
ATOM 2434 N N . ASN A 1 304 ? 0.976 1.103 -24.996 1.00 39.47 304 ASN A N 1
ATOM 2435 C CA . ASN A 1 304 ? 0.861 0.741 -23.579 1.00 39.47 304 ASN A CA 1
ATOM 2436 C C . ASN A 1 304 ? 2.043 -0.141 -23.170 1.00 39.47 304 ASN A C 1
ATOM 2438 O O . ASN A 1 304 ? 2.294 -1.136 -23.838 1.00 39.47 304 ASN A O 1
ATOM 2442 N N . LEU A 1 305 ? 2.709 0.182 -22.063 1.00 41.62 305 LEU A N 1
ATOM 2443 C CA . LEU A 1 305 ? 3.634 -0.727 -21.402 1.00 41.62 305 LEU A CA 1
ATOM 2444 C C . LEU A 1 305 ? 3.214 -0.856 -19.937 1.00 41.62 305 LEU A C 1
ATOM 2446 O O . LEU A 1 305 ? 3.661 -0.108 -19.060 1.00 41.62 305 LEU A O 1
ATOM 2450 N N . GLU A 1 306 ? 2.364 -1.842 -19.658 1.00 45.28 306 GLU A N 1
ATOM 2451 C CA . GLU A 1 306 ? 2.447 -2.478 -18.351 1.00 45.28 306 GLU A CA 1
ATOM 2452 C C . GLU A 1 306 ? 3.848 -3.076 -18.290 1.00 45.28 306 GLU A C 1
ATOM 2454 O O . GLU A 1 306 ? 4.221 -3.854 -19.167 1.00 45.28 306 GLU A O 1
ATOM 2459 N N . LEU A 1 307 ? 4.662 -2.662 -17.316 1.00 47.81 307 LEU A N 1
ATOM 2460 C CA . LEU A 1 307 ? 5.974 -3.262 -17.085 1.00 47.81 307 LEU A CA 1
ATOM 2461 C C . LEU A 1 307 ? 5.795 -4.683 -16.521 1.00 47.81 307 LEU A C 1
ATOM 2463 O O . LEU A 1 307 ? 6.207 -4.988 -15.405 1.00 47.81 307 LEU A O 1
ATOM 2467 N N . ALA A 1 308 ? 5.126 -5.549 -17.272 1.00 46.91 308 ALA A N 1
ATOM 2468 C CA . ALA A 1 308 ? 5.355 -6.968 -17.200 1.00 46.91 308 ALA A CA 1
ATOM 2469 C C . ALA A 1 308 ? 6.693 -7.204 -17.903 1.00 46.91 308 ALA A C 1
ATOM 2471 O O . ALA A 1 308 ? 6.918 -6.717 -19.014 1.00 46.91 308 ALA A O 1
ATOM 2472 N N . VAL A 1 309 ? 7.602 -7.912 -17.232 1.00 50.88 309 VAL A N 1
ATOM 2473 C CA . VAL A 1 309 ? 8.823 -8.409 -17.868 1.00 50.88 309 VAL A CA 1
ATOM 2474 C C . VAL A 1 309 ? 8.417 -9.059 -19.193 1.00 50.88 309 VAL A C 1
ATOM 2476 O O . VAL A 1 309 ? 7.519 -9.905 -19.168 1.00 50.88 309 VAL A O 1
ATOM 2479 N N . PRO A 1 310 ? 9.022 -8.678 -20.335 1.00 54.19 310 PRO A N 1
ATOM 2480 C CA . PRO A 1 310 ? 8.680 -9.301 -21.599 1.00 54.19 310 PRO A CA 1
ATOM 2481 C C . PRO A 1 310 ? 8.803 -10.818 -21.453 1.00 54.19 310 PRO A C 1
ATOM 2483 O O . PRO A 1 310 ? 9.836 -11.304 -20.990 1.00 54.19 310 PRO A O 1
ATOM 2486 N N . ASP A 1 311 ? 7.738 -11.535 -21.803 1.00 50.94 311 ASP A N 1
ATOM 2487 C CA . ASP A 1 311 ? 7.415 -12.943 -21.502 1.00 50.94 311 ASP A CA 1
ATOM 2488 C C . ASP A 1 311 ? 8.352 -13.989 -22.151 1.00 50.94 311 ASP A C 1
ATOM 2490 O O . ASP A 1 311 ? 7.942 -15.090 -22.515 1.00 50.94 311 ASP A O 1
ATOM 2494 N N . GLY A 1 312 ? 9.625 -13.644 -22.339 1.00 52.28 312 GLY A N 1
ATOM 2495 C CA . GLY A 1 312 ? 10.617 -14.429 -23.061 1.00 52.28 312 GLY A CA 1
ATOM 2496 C C . GLY A 1 312 ? 10.499 -14.328 -24.584 1.00 52.28 312 GLY A C 1
ATOM 2497 O O . GLY A 1 312 ? 11.386 -14.825 -25.272 1.00 52.28 312 GLY A O 1
ATOM 2498 N N . LYS A 1 313 ? 9.460 -13.673 -25.129 1.00 58.09 313 LYS A N 1
ATOM 2499 C CA . LYS A 1 313 ? 9.287 -13.496 -26.584 1.00 58.09 313 LYS A CA 1
ATOM 2500 C C . LYS A 1 313 ? 9.917 -12.222 -27.142 1.00 58.09 313 LYS A C 1
ATOM 2502 O O . LYS A 1 313 ? 10.049 -12.103 -28.358 1.00 58.09 313 LYS A O 1
ATOM 2507 N N . ALA A 1 314 ? 10.301 -11.274 -26.287 1.00 69.19 314 ALA A N 1
ATOM 2508 C CA . ALA A 1 314 ? 10.973 -10.065 -26.748 1.00 69.19 314 ALA A CA 1
ATOM 2509 C C . ALA A 1 314 ? 12.403 -10.361 -27.239 1.00 69.19 314 ALA A C 1
ATOM 2511 O O . ALA A 1 314 ? 13.082 -11.233 -26.688 1.00 69.19 314 ALA A O 1
ATOM 2512 N N . PRO A 1 315 ? 12.893 -9.624 -28.249 1.00 80.38 315 PRO A N 1
ATOM 2513 C CA . PRO A 1 315 ? 14.144 -9.880 -28.938 1.00 80.38 315 PRO A CA 1
ATOM 2514 C C . PRO A 1 315 ? 15.292 -9.281 -28.133 1.00 80.38 315 PRO A C 1
ATOM 2516 O O . PRO A 1 315 ? 15.920 -8.314 -28.559 1.00 80.38 315 PRO A O 1
ATOM 2519 N N . TRP A 1 316 ? 15.555 -9.842 -26.955 1.00 86.31 316 TRP A N 1
ATOM 2520 C CA . TRP A 1 316 ? 16.723 -9.495 -26.157 1.00 86.31 316 TRP A CA 1
ATOM 2521 C C . TRP A 1 316 ? 17.992 -9.668 -26.989 1.00 86.31 316 TRP A C 1
ATOM 2523 O O . TRP A 1 316 ? 18.246 -10.742 -27.540 1.00 86.31 316 TRP A O 1
ATOM 2533 N N . ARG A 1 317 ? 18.800 -8.612 -27.070 1.00 91.38 317 ARG A N 1
ATOM 2534 C CA . ARG A 1 317 ? 20.080 -8.616 -27.790 1.00 91.38 317 ARG A CA 1
ATOM 2535 C C . ARG A 1 317 ? 21.224 -8.554 -26.792 1.00 91.38 317 ARG A C 1
ATOM 2537 O O . ARG A 1 317 ? 21.021 -8.156 -25.648 1.00 91.38 317 ARG A O 1
ATOM 2544 N N . SER A 1 318 ? 22.425 -8.937 -27.215 1.00 94.88 318 SER A N 1
ATOM 2545 C CA . SER A 1 318 ? 23.631 -8.675 -26.425 1.00 94.88 318 SER A CA 1
ATOM 2546 C C . SER A 1 318 ? 23.753 -7.177 -26.143 1.00 94.88 318 SER A C 1
ATOM 2548 O O . SER A 1 318 ? 23.476 -6.370 -27.032 1.00 94.88 318 SER A O 1
ATOM 2550 N N . LEU A 1 319 ? 24.158 -6.818 -24.924 1.00 94.31 319 LEU A N 1
ATOM 2551 C CA . LEU A 1 319 ? 24.342 -5.427 -24.511 1.00 94.31 319 LEU A CA 1
ATOM 2552 C C . LEU A 1 319 ? 25.337 -4.717 -25.458 1.00 94.31 319 LEU A C 1
ATOM 2554 O O . LEU A 1 319 ? 26.493 -5.141 -25.538 1.00 94.31 319 LEU A O 1
ATOM 2558 N N . PRO A 1 320 ? 24.917 -3.677 -26.206 1.00 93.25 320 PRO A N 1
ATOM 2559 C CA . PRO A 1 320 ? 25.825 -2.915 -27.062 1.00 93.25 320 PRO A CA 1
ATOM 2560 C C . PRO A 1 320 ? 26.737 -2.000 -26.231 1.00 93.25 320 PRO A C 1
ATOM 2562 O O . PRO A 1 320 ? 26.423 -1.668 -25.094 1.00 93.25 320 PRO A O 1
ATOM 2565 N N . ALA A 1 321 ? 27.837 -1.527 -26.829 1.00 91.19 321 ALA A N 1
ATOM 2566 C CA . ALA A 1 321 ? 28.753 -0.577 -26.181 1.00 91.19 321 ALA A CA 1
ATOM 2567 C C . ALA A 1 321 ? 28.077 0.757 -25.804 1.00 91.19 321 ALA A C 1
ATOM 2569 O O . ALA A 1 321 ? 28.461 1.397 -24.832 1.00 91.19 321 ALA A O 1
ATOM 2570 N N . THR A 1 322 ? 27.066 1.163 -26.577 1.00 92.19 322 THR A N 1
ATOM 2571 C CA . THR A 1 322 ? 26.245 2.357 -26.342 1.00 92.19 322 THR A CA 1
ATOM 2572 C C . THR A 1 322 ? 24.765 1.964 -26.408 1.00 92.19 322 THR A C 1
ATOM 2574 O O . THR A 1 322 ? 24.169 2.008 -27.493 1.00 92.19 322 THR A O 1
ATOM 2577 N N . PRO A 1 323 ? 24.166 1.489 -25.304 1.00 94.31 323 PRO A N 1
ATOM 2578 C CA . PRO A 1 323 ? 22.753 1.139 -25.280 1.00 94.31 323 PRO A CA 1
ATOM 2579 C C . PRO A 1 323 ? 21.872 2.384 -25.346 1.00 94.31 323 PRO A C 1
ATOM 2581 O O . PRO A 1 323 ? 22.281 3.489 -24.997 1.00 94.31 323 PRO A O 1
ATOM 2584 N N . SER A 1 324 ? 20.646 2.195 -25.827 1.00 93.31 324 SER A N 1
ATOM 2585 C CA . SER A 1 324 ? 19.631 3.242 -25.830 1.00 93.31 324 SER A CA 1
ATOM 2586 C C . SER A 1 324 ? 18.815 3.233 -24.540 1.00 93.31 324 SER A C 1
ATOM 2588 O O . SER A 1 324 ? 18.567 2.176 -23.950 1.00 93.31 324 SER A O 1
ATOM 2590 N N . PHE A 1 325 ? 18.357 4.427 -24.165 1.00 93.75 325 PHE A N 1
ATOM 2591 C CA . PHE A 1 325 ? 17.506 4.683 -23.011 1.00 93.75 325 PHE A CA 1
ATOM 2592 C C . PHE A 1 325 ? 16.218 5.416 -23.444 1.00 93.75 325 PHE A C 1
ATOM 2594 O O . PHE A 1 325 ? 16.250 6.167 -24.427 1.00 93.75 325 PHE A O 1
ATOM 2601 N N . PRO A 1 326 ? 15.083 5.214 -22.750 1.00 94.44 326 PRO A N 1
ATOM 2602 C CA . PRO A 1 326 ? 14.869 4.199 -21.720 1.00 94.44 326 PRO A CA 1
ATOM 2603 C C . PRO A 1 326 ? 15.006 2.770 -22.265 1.00 94.44 326 PRO A C 1
ATOM 2605 O O . PRO A 1 326 ? 14.752 2.511 -23.447 1.00 94.44 326 PRO A O 1
ATOM 2608 N N . GLY A 1 327 ? 15.416 1.831 -21.417 1.00 93.62 327 GLY A N 1
ATOM 2609 C CA . GLY A 1 327 ? 15.682 0.460 -21.842 1.00 93.62 327 GLY A CA 1
ATOM 2610 C C . GLY A 1 327 ? 15.682 -0.543 -20.700 1.00 93.62 327 GLY A C 1
ATOM 2611 O O . GLY A 1 327 ? 15.831 -0.193 -19.532 1.00 93.62 327 GLY A O 1
ATOM 2612 N N . PHE A 1 328 ? 15.509 -1.809 -21.061 1.00 94.62 328 PHE A N 1
ATOM 2613 C CA . PHE A 1 328 ? 15.631 -2.934 -20.152 1.00 94.62 328 PHE A CA 1
ATOM 2614 C C . PHE A 1 328 ? 17.014 -3.564 -20.264 1.00 94.62 328 PHE A C 1
ATOM 2616 O O . PHE A 1 328 ? 17.518 -3.811 -21.361 1.00 94.62 328 PHE A O 1
ATOM 2623 N N . PHE A 1 329 ? 17.579 -3.899 -19.114 1.00 96.69 329 PHE A N 1
ATOM 2624 C CA . PHE A 1 329 ? 18.878 -4.531 -18.958 1.00 96.69 329 PHE A CA 1
ATOM 2625 C C . PHE A 1 329 ? 18.690 -5.825 -18.185 1.00 96.69 329 PHE A C 1
ATOM 2627 O O . PHE A 1 329 ? 18.049 -5.814 -17.139 1.00 96.69 329 PHE A O 1
ATOM 2634 N N . MET A 1 330 ? 19.212 -6.938 -18.699 1.00 96.25 330 MET A N 1
ATOM 2635 C CA . MET A 1 330 ? 19.107 -8.242 -18.048 1.00 96.25 330 MET A CA 1
ATOM 2636 C C . MET A 1 330 ? 20.485 -8.784 -17.683 1.00 96.25 330 MET A C 1
ATOM 2638 O O . MET A 1 330 ? 21.398 -8.840 -18.512 1.00 96.25 330 MET A O 1
ATOM 2642 N N . GLY A 1 331 ? 20.585 -9.244 -16.440 1.00 96.44 331 GLY A N 1
ATOM 2643 C CA . GLY A 1 331 ? 21.717 -9.961 -15.882 1.00 96.44 331 GLY A CA 1
ATOM 2644 C C . GLY A 1 331 ? 21.270 -11.197 -15.106 1.00 96.44 331 GLY A C 1
ATOM 2645 O O . GLY A 1 331 ? 20.085 -11.546 -15.043 1.00 96.44 331 GLY A O 1
ATOM 2646 N N . ARG A 1 332 ? 22.245 -11.880 -14.508 1.00 95.94 332 ARG A N 1
ATOM 2647 C CA . ARG A 1 332 ? 22.018 -13.052 -13.657 1.00 95.94 332 ARG A CA 1
ATOM 2648 C C . ARG A 1 332 ? 22.653 -12.838 -12.297 1.00 95.94 332 ARG A C 1
ATOM 2650 O O . ARG A 1 332 ? 23.823 -12.484 -12.215 1.00 95.94 332 ARG A O 1
ATOM 2657 N N . LEU A 1 333 ? 21.874 -13.117 -11.265 1.00 96.12 333 LEU A N 1
ATOM 2658 C CA . LEU A 1 333 ? 22.323 -13.273 -9.889 1.00 96.12 333 LEU A CA 1
ATOM 2659 C C . LEU A 1 333 ? 22.442 -14.775 -9.601 1.00 96.12 333 LEU A C 1
ATOM 2661 O O . LEU A 1 333 ? 21.559 -15.542 -9.987 1.00 96.12 333 LEU A O 1
ATOM 2665 N N . PHE A 1 334 ? 23.501 -15.210 -8.921 1.00 96.81 334 PHE A N 1
ATOM 2666 C CA . PHE A 1 334 ? 23.643 -16.598 -8.482 1.00 96.81 334 PHE A CA 1
ATOM 2667 C C . PHE A 1 334 ? 23.567 -16.690 -6.956 1.00 96.81 334 PHE A C 1
ATOM 2669 O O . PHE A 1 334 ? 24.399 -16.111 -6.264 1.00 96.81 334 PHE A O 1
ATOM 2676 N N . ALA A 1 335 ? 22.587 -17.433 -6.441 1.00 96.25 335 ALA A N 1
ATOM 2677 C CA . ALA A 1 335 ? 22.429 -17.698 -5.015 1.00 96.25 335 ALA A CA 1
ATOM 2678 C C . ALA A 1 335 ? 22.908 -19.121 -4.694 1.00 96.25 335 ALA A C 1
ATOM 2680 O O . ALA A 1 335 ? 22.334 -20.104 -5.174 1.00 96.25 335 ALA A O 1
ATOM 2681 N N . TYR A 1 336 ? 23.968 -19.244 -3.893 1.00 90.06 336 TYR A N 1
ATOM 2682 C CA . TYR A 1 336 ? 24.510 -20.539 -3.484 1.00 90.06 336 TYR A CA 1
ATOM 2683 C C . TYR A 1 336 ? 23.675 -21.130 -2.341 1.00 90.06 336 TYR A C 1
ATOM 2685 O O . T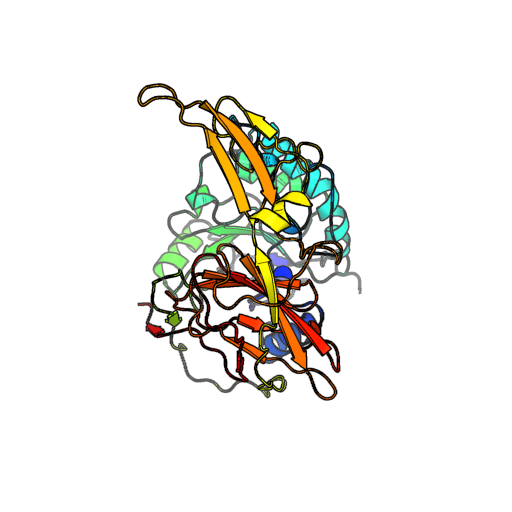YR A 1 336 ? 23.518 -20.521 -1.290 1.00 90.06 336 TYR A O 1
ATOM 2693 N N . GLY A 1 337 ? 23.156 -22.347 -2.515 1.00 90.94 337 GLY A N 1
ATOM 2694 C CA . GLY A 1 337 ? 22.380 -23.012 -1.465 1.00 90.94 337 GLY A CA 1
ATOM 2695 C C . GLY A 1 337 ? 20.991 -22.399 -1.267 1.00 90.94 337 GLY A C 1
ATOM 2696 O O . GLY A 1 337 ? 20.290 -22.134 -2.245 1.00 90.94 337 GLY A O 1
ATOM 2697 N N . TYR A 1 338 ? 20.556 -22.261 -0.012 1.00 91.94 338 TYR A N 1
ATOM 2698 C CA . TYR A 1 338 ? 19.241 -21.706 0.314 1.00 91.94 338 TYR A CA 1
ATOM 2699 C C . TYR A 1 338 ? 19.314 -20.172 0.340 1.00 91.94 338 TYR A C 1
ATOM 2701 O O . TYR A 1 338 ? 20.076 -19.646 1.151 1.00 91.94 338 TYR A O 1
ATOM 2709 N N . PRO A 1 339 ? 18.545 -19.454 -0.499 1.00 95.25 339 PRO A N 1
ATOM 2710 C CA . PRO A 1 339 ? 18.654 -18.004 -0.578 1.00 95.25 339 PRO A CA 1
ATOM 2711 C C . PRO A 1 339 ? 18.287 -17.292 0.726 1.00 95.25 339 PRO A C 1
ATOM 2713 O O . PRO A 1 339 ? 17.328 -17.654 1.417 1.00 95.25 339 PRO A O 1
ATOM 2716 N N . SER A 1 340 ? 19.029 -16.230 1.005 1.00 96.19 340 SER A N 1
ATOM 2717 C CA . SER A 1 340 ? 18.881 -15.344 2.153 1.00 96.19 340 SER A CA 1
ATOM 2718 C C . SER A 1 340 ? 18.371 -13.976 1.707 1.00 96.19 340 SER A C 1
ATOM 2720 O O . SER A 1 340 ? 18.323 -13.657 0.519 1.00 96.19 340 SER A O 1
ATOM 2722 N N . ASP A 1 341 ? 17.963 -13.158 2.672 1.00 97.81 341 ASP A N 1
ATOM 2723 C CA . ASP A 1 341 ? 17.631 -11.759 2.408 1.00 97.81 341 ASP A CA 1
ATOM 2724 C C . ASP A 1 341 ? 18.869 -10.985 1.928 1.00 97.81 341 ASP A C 1
ATOM 2726 O O . ASP A 1 341 ? 19.979 -11.228 2.397 1.00 97.81 341 ASP A O 1
ATOM 2730 N N . THR A 1 342 ? 18.682 -10.016 1.037 1.00 98.38 342 THR A N 1
ATOM 2731 C CA . THR A 1 342 ? 19.755 -9.134 0.549 1.00 98.38 342 THR A CA 1
ATOM 2732 C C . THR A 1 342 ? 19.195 -7.757 0.181 1.00 98.38 342 THR A C 1
ATOM 2734 O O . THR A 1 342 ? 17.982 -7.529 0.247 1.00 98.38 342 THR A O 1
ATOM 2737 N N . PHE A 1 343 ? 20.059 -6.823 -0.203 1.00 98.56 343 PHE A N 1
ATOM 2738 C CA . PHE A 1 343 ? 19.693 -5.482 -0.642 1.00 98.56 343 PHE A CA 1
ATOM 2739 C C . PHE A 1 343 ? 20.307 -5.168 -2.000 1.00 98.56 343 PHE A C 1
ATOM 2741 O O . PHE A 1 343 ? 21.516 -5.248 -2.180 1.00 98.56 343 PHE A O 1
ATOM 2748 N N . VAL A 1 344 ? 19.464 -4.785 -2.955 1.00 98.38 344 VAL A N 1
ATOM 2749 C CA . VAL A 1 344 ? 19.871 -4.422 -4.311 1.00 98.38 344 VAL A CA 1
ATOM 2750 C C . VAL A 1 344 ? 20.320 -2.968 -4.340 1.00 98.38 344 VAL A C 1
ATOM 2752 O O . VAL A 1 344 ? 19.524 -2.081 -4.027 1.00 98.38 344 VAL A O 1
ATOM 2755 N N . LYS A 1 345 ? 21.560 -2.722 -4.767 1.00 97.12 345 LYS A N 1
ATOM 2756 C CA . LYS A 1 345 ? 22.115 -1.382 -4.999 1.00 97.12 345 LYS A CA 1
ATOM 2757 C C . LYS A 1 345 ? 22.495 -1.193 -6.455 1.00 97.12 345 LYS A C 1
ATOM 2759 O O . LYS A 1 345 ? 22.986 -2.109 -7.117 1.00 97.12 345 LYS A O 1
ATOM 2764 N N . LEU A 1 346 ? 22.274 0.024 -6.934 1.00 96.44 346 LEU A N 1
ATOM 2765 C CA . LEU A 1 346 ? 22.464 0.399 -8.330 1.00 96.44 346 LEU A CA 1
ATOM 2766 C C . LEU A 1 346 ? 23.349 1.657 -8.441 1.00 96.44 346 LEU A C 1
ATOM 2768 O O . LEU A 1 346 ? 22.892 2.675 -8.954 1.00 96.44 346 LEU A O 1
ATOM 2772 N N . PRO A 1 347 ? 24.605 1.634 -7.948 1.00 95.56 347 PRO A N 1
ATOM 2773 C CA . PRO A 1 347 ? 25.518 2.761 -8.125 1.00 95.56 347 PRO A CA 1
ATOM 2774 C C . PRO A 1 347 ? 25.767 3.018 -9.616 1.00 95.56 347 PRO A C 1
ATOM 2776 O O . PRO A 1 347 ? 25.951 2.081 -10.389 1.00 95.56 347 PRO A O 1
ATOM 2779 N N . GLY A 1 348 ? 25.762 4.289 -10.019 1.00 95.12 348 GLY A N 1
ATOM 2780 C CA . GLY A 1 348 ? 25.922 4.680 -11.424 1.00 95.12 348 GLY A CA 1
ATOM 2781 C C . GLY A 1 348 ? 24.687 4.442 -12.298 1.00 95.12 348 GLY A C 1
ATOM 2782 O O . GLY A 1 348 ? 24.785 4.571 -13.513 1.00 95.12 348 GLY A O 1
ATOM 2783 N N . TRP A 1 349 ? 23.547 4.086 -11.701 1.00 97.06 349 TRP A N 1
ATOM 2784 C CA . TRP A 1 349 ? 22.231 4.136 -12.338 1.00 97.06 349 TRP A CA 1
ATOM 2785 C C . TRP A 1 349 ? 21.460 5.346 -11.818 1.00 97.06 349 TRP A C 1
ATOM 2787 O O . TRP A 1 349 ? 21.693 5.792 -10.693 1.00 97.06 349 TRP A O 1
ATOM 2797 N N . GLU A 1 350 ? 20.517 5.848 -12.610 1.00 96.94 350 GLU A N 1
ATOM 2798 C CA . GLU A 1 350 ? 19.858 7.121 -12.327 1.00 96.94 350 GLU A CA 1
ATOM 2799 C C . GLU A 1 350 ? 18.430 6.927 -11.814 1.00 96.94 350 GLU A C 1
ATOM 2801 O O . GLU A 1 350 ? 18.124 7.274 -10.670 1.00 96.94 350 GLU A O 1
ATOM 2806 N N . LYS A 1 351 ? 17.529 6.348 -12.617 1.00 97.12 351 LYS A N 1
ATOM 2807 C CA . LYS A 1 351 ? 16.124 6.196 -12.213 1.00 97.12 351 LYS A CA 1
ATOM 2808 C C . LYS A 1 351 ? 15.440 5.057 -12.945 1.00 97.12 351 LYS A C 1
ATOM 2810 O O . LYS A 1 351 ? 15.438 4.996 -14.173 1.00 97.12 351 LYS A O 1
ATOM 2815 N N . GLY A 1 352 ? 14.747 4.209 -12.190 1.00 96.00 352 GLY A N 1
ATOM 2816 C CA . GLY A 1 352 ? 14.144 3.040 -12.803 1.00 96.00 352 GLY A CA 1
ATOM 2817 C C . GLY A 1 352 ? 13.374 2.107 -11.882 1.00 96.00 352 GLY A C 1
ATOM 2818 O O . GLY A 1 352 ? 12.922 2.475 -10.794 1.00 96.00 352 GLY A O 1
ATOM 2819 N N . VAL A 1 353 ? 13.204 0.873 -12.358 1.00 96.44 353 VAL A N 1
ATOM 2820 C CA . VAL A 1 353 ? 12.481 -0.213 -11.680 1.00 96.44 353 VAL A CA 1
ATOM 2821 C C . VAL A 1 353 ? 13.288 -1.504 -11.770 1.00 96.44 353 VAL A C 1
ATOM 2823 O O . VAL A 1 353 ? 13.814 -1.833 -12.833 1.00 96.44 353 VAL A O 1
ATOM 2826 N N . VAL A 1 354 ? 13.353 -2.256 -10.670 1.00 96.88 354 VAL A N 1
ATOM 2827 C CA . VAL A 1 354 ? 14.046 -3.552 -10.613 1.00 96.88 354 VAL A CA 1
ATOM 2828 C C . VAL A 1 354 ? 13.044 -4.699 -10.571 1.00 96.88 354 VAL A C 1
ATOM 2830 O O . VAL A 1 354 ? 12.068 -4.666 -9.822 1.00 96.88 354 VAL A O 1
ATOM 2833 N N . PHE A 1 355 ? 13.330 -5.752 -11.334 1.00 95.88 355 PHE A N 1
ATOM 2834 C CA . PHE A 1 355 ? 12.604 -7.012 -11.320 1.00 95.88 355 PHE A CA 1
ATOM 2835 C C . PHE A 1 355 ? 13.554 -8.167 -11.016 1.00 95.88 355 PHE A C 1
ATOM 2837 O O . PHE A 1 355 ? 14.599 -8.300 -11.653 1.00 95.88 355 PHE A O 1
ATOM 2844 N N . ILE A 1 356 ? 13.160 -9.038 -10.090 1.00 95.81 356 ILE A N 1
ATOM 2845 C CA . ILE A 1 356 ? 13.874 -10.281 -9.781 1.00 95.81 356 ILE A CA 1
ATOM 2846 C C . ILE A 1 356 ? 12.927 -11.447 -10.037 1.00 95.81 356 ILE A C 1
ATOM 2848 O O . ILE A 1 356 ? 11.847 -11.502 -9.456 1.00 95.81 356 ILE A O 1
ATOM 2852 N N . ASN A 1 357 ? 13.304 -12.369 -10.927 1.00 93.69 357 ASN A N 1
ATOM 2853 C CA . ASN A 1 357 ? 12.475 -13.523 -11.310 1.00 93.69 357 ASN A CA 1
ATOM 2854 C C . ASN A 1 357 ? 11.035 -13.140 -11.721 1.00 93.69 357 ASN A C 1
ATOM 2856 O O . ASN A 1 357 ? 10.074 -13.829 -11.385 1.00 93.69 357 ASN A O 1
ATOM 2860 N N . GLY A 1 358 ? 10.877 -12.007 -12.411 1.00 88.56 358 GLY A N 1
ATOM 2861 C CA . GLY A 1 358 ? 9.571 -11.476 -12.819 1.00 88.56 358 GLY A CA 1
ATOM 2862 C C . GLY A 1 358 ? 8.798 -10.723 -11.728 1.00 88.56 358 GLY A C 1
ATOM 2863 O O . GLY A 1 358 ? 7.771 -10.121 -12.030 1.00 88.56 358 GLY A O 1
ATOM 2864 N N . LEU A 1 359 ? 9.279 -10.703 -10.481 1.00 90.31 359 LEU A N 1
ATOM 2865 C CA . LEU A 1 359 ? 8.680 -9.933 -9.391 1.00 90.31 359 LEU A CA 1
ATOM 2866 C C . LEU A 1 359 ? 9.197 -8.496 -9.418 1.00 90.31 359 LEU A C 1
ATOM 2868 O O . LEU A 1 359 ? 10.404 -8.274 -9.362 1.00 90.31 359 LEU A O 1
ATOM 2872 N N . ASN A 1 360 ? 8.284 -7.525 -9.471 1.00 92.25 360 ASN A N 1
ATOM 2873 C CA . ASN A 1 360 ? 8.617 -6.106 -9.355 1.00 92.25 360 ASN A CA 1
ATOM 2874 C C . ASN A 1 360 ? 9.040 -5.792 -7.915 1.00 92.25 360 ASN A C 1
ATOM 2876 O O . ASN A 1 360 ? 8.220 -5.853 -6.997 1.00 92.25 360 ASN A O 1
ATOM 2880 N N . LEU A 1 361 ? 10.317 -5.469 -7.730 1.00 94.75 361 LEU A N 1
ATOM 2881 C CA . LEU A 1 361 ? 10.894 -5.165 -6.426 1.00 94.75 361 LEU A CA 1
ATOM 2882 C C . LEU A 1 361 ? 10.558 -3.745 -5.960 1.00 94.75 361 LEU A C 1
ATOM 2884 O O . LEU A 1 361 ? 10.482 -3.483 -4.761 1.00 94.75 361 LEU A O 1
ATOM 2888 N N . GLY A 1 362 ? 10.349 -2.833 -6.908 1.00 94.50 362 GLY A N 1
ATOM 2889 C CA . GLY A 1 362 ? 10.089 -1.428 -6.648 1.00 94.50 362 GLY A CA 1
ATOM 2890 C C . GLY A 1 362 ? 10.947 -0.497 -7.497 1.00 94.50 362 GLY A C 1
ATOM 2891 O O . GLY A 1 362 ? 11.656 -0.907 -8.419 1.00 94.50 362 GLY A O 1
ATOM 2892 N N . ARG A 1 363 ? 10.832 0.791 -7.180 1.00 96.62 363 ARG A N 1
ATOM 2893 C CA . ARG A 1 363 ? 11.486 1.896 -7.884 1.00 96.62 363 ARG A CA 1
ATOM 2894 C C . ARG A 1 363 ? 12.780 2.264 -7.173 1.00 96.62 363 ARG A C 1
ATOM 2896 O O . ARG A 1 363 ? 12.773 2.319 -5.948 1.00 96.62 363 ARG A O 1
ATOM 2903 N N . TYR A 1 364 ? 13.826 2.585 -7.922 1.00 97.19 364 TYR A N 1
ATOM 2904 C CA . TYR A 1 364 ? 15.019 3.247 -7.390 1.00 97.19 364 TYR A CA 1
ATOM 2905 C C . TYR A 1 364 ? 15.177 4.623 -8.035 1.00 97.19 364 TYR A C 1
ATOM 2907 O O . TYR A 1 364 ? 14.706 4.853 -9.155 1.00 97.19 364 TYR A O 1
ATOM 2915 N N . TRP A 1 365 ? 15.842 5.525 -7.320 1.00 97.19 365 TRP A N 1
ATOM 2916 C CA . TRP A 1 365 ? 16.219 6.832 -7.833 1.00 97.19 365 TRP A CA 1
ATOM 2917 C C . TRP A 1 365 ? 17.476 7.324 -7.111 1.00 97.19 365 TRP A C 1
ATOM 2919 O O . TRP A 1 365 ? 17.511 7.355 -5.882 1.00 97.19 365 TRP A O 1
ATOM 2929 N N . SER A 1 366 ? 18.492 7.715 -7.877 1.00 96.12 366 SER A N 1
ATOM 2930 C CA . SER A 1 366 ? 19.793 8.200 -7.400 1.00 96.12 366 SER A CA 1
ATOM 2931 C C . SER A 1 366 ? 19.704 9.365 -6.406 1.00 96.12 366 SER A C 1
ATOM 2933 O O . SER A 1 366 ? 20.571 9.501 -5.545 1.00 96.12 366 SER A O 1
ATOM 2935 N N . ILE A 1 367 ? 18.634 10.170 -6.456 1.00 96.12 367 ILE A N 1
ATOM 2936 C CA . ILE A 1 367 ? 18.448 11.326 -5.563 1.00 96.12 367 ILE A CA 1
ATOM 2937 C C . ILE A 1 367 ? 18.208 10.951 -4.091 1.00 96.12 367 ILE A C 1
ATOM 2939 O O . ILE A 1 367 ? 18.266 11.828 -3.233 1.00 96.12 367 ILE A O 1
ATOM 2943 N N . GLY A 1 368 ? 17.950 9.675 -3.779 1.00 95.62 368 GLY A N 1
ATOM 2944 C CA . GLY A 1 368 ? 17.760 9.210 -2.403 1.00 95.62 368 GLY A CA 1
ATOM 2945 C C . GLY A 1 368 ? 16.464 9.708 -1.741 1.00 95.62 368 GLY A C 1
ATOM 2946 O O . GLY A 1 368 ? 15.586 10.196 -2.439 1.00 95.62 368 GLY A O 1
ATOM 2947 N N . PRO A 1 369 ? 16.289 9.564 -0.416 1.00 96.12 369 PRO A N 1
ATOM 2948 C CA . PRO A 1 369 ? 17.311 9.107 0.516 1.00 96.12 369 PRO A CA 1
ATOM 2949 C C . PRO A 1 369 ? 17.610 7.617 0.347 1.00 96.12 369 PRO A C 1
ATOM 2951 O O . PRO A 1 369 ? 18.775 7.241 0.366 1.00 96.12 369 PRO A O 1
ATOM 2954 N N . GLN A 1 370 ? 16.606 6.785 0.054 1.00 97.19 370 GLN A N 1
ATOM 2955 C CA . GLN A 1 370 ? 16.785 5.346 -0.142 1.00 97.19 370 GLN A CA 1
ATOM 2956 C C . GLN A 1 370 ? 17.801 5.029 -1.255 1.00 97.19 370 GLN A C 1
ATOM 2958 O O . GLN A 1 370 ? 17.595 5.393 -2.407 1.00 97.19 370 GLN A O 1
ATOM 2963 N N . GLN A 1 371 ? 18.854 4.274 -0.932 1.00 95.44 371 GLN A N 1
ATOM 2964 C CA . GLN A 1 371 ? 19.895 3.858 -1.886 1.00 95.44 371 GLN A CA 1
ATOM 2965 C C . GLN A 1 371 ? 19.870 2.355 -2.194 1.00 95.44 371 GLN A C 1
ATOM 2967 O O . GLN A 1 371 ? 20.499 1.910 -3.155 1.00 95.44 371 GLN A O 1
ATOM 2972 N N . ALA A 1 372 ? 19.150 1.557 -1.396 1.00 97.25 372 ALA A N 1
ATOM 2973 C CA . ALA A 1 372 ? 19.030 0.119 -1.604 1.00 97.25 372 ALA A CA 1
ATOM 2974 C C . ALA A 1 372 ? 17.580 -0.385 -1.546 1.00 97.25 372 ALA A C 1
ATOM 2976 O O . ALA A 1 372 ? 16.779 0.022 -0.700 1.00 97.25 372 ALA A O 1
ATOM 2977 N N . LEU A 1 373 ? 17.247 -1.330 -2.427 1.00 98.25 373 LEU A N 1
ATOM 2978 C CA . LEU A 1 373 ? 15.965 -2.035 -2.439 1.00 98.25 373 LEU A CA 1
ATOM 2979 C C . LEU A 1 373 ? 16.080 -3.359 -1.687 1.00 98.25 373 LEU A C 1
ATOM 2981 O O . LEU A 1 373 ? 16.916 -4.195 -2.015 1.00 98.25 373 LEU A O 1
ATOM 2985 N N . TYR A 1 374 ? 15.216 -3.588 -0.703 1.00 98.25 374 TYR A N 1
ATOM 2986 C CA . TYR A 1 374 ? 15.178 -4.864 0.011 1.00 98.25 374 TYR A CA 1
ATOM 2987 C C . TYR A 1 374 ? 14.691 -5.995 -0.899 1.00 98.25 374 TYR A C 1
ATOM 2989 O O . TYR A 1 374 ? 13.585 -5.914 -1.429 1.00 98.25 374 TYR A O 1
ATOM 2997 N N . LEU A 1 375 ? 15.486 -7.061 -1.017 1.00 97.94 375 LEU A N 1
ATOM 2998 C CA . LEU A 1 375 ? 15.172 -8.289 -1.741 1.00 97.94 375 LEU A CA 1
ATOM 2999 C C . LEU A 1 375 ? 14.985 -9.454 -0.758 1.00 97.94 375 LEU A C 1
ATOM 3001 O O . LEU A 1 375 ? 15.964 -9.993 -0.238 1.00 97.94 375 LEU A O 1
ATOM 3005 N N . PRO A 1 376 ? 13.728 -9.861 -0.497 1.00 96.56 376 PRO A N 1
ATOM 3006 C CA . PRO A 1 376 ? 13.433 -11.007 0.351 1.00 96.56 376 PRO A CA 1
ATOM 3007 C C . PRO A 1 376 ? 14.004 -12.305 -0.229 1.00 96.56 376 PRO A C 1
ATOM 3009 O O . PRO A 1 376 ? 13.746 -12.621 -1.391 1.00 96.56 376 PRO A O 1
ATOM 3012 N N . GLY A 1 377 ? 14.650 -13.126 0.599 1.00 96.50 377 GLY A N 1
ATOM 3013 C CA . GLY A 1 377 ? 15.118 -14.466 0.227 1.00 96.50 377 GLY A CA 1
ATOM 3014 C C . GLY A 1 377 ? 14.046 -15.343 -0.445 1.00 96.50 377 GLY A C 1
ATOM 3015 O O . GLY A 1 377 ? 14.345 -15.981 -1.449 1.00 96.50 377 GLY A O 1
ATOM 3016 N N . PRO A 1 378 ? 12.765 -15.327 -0.012 1.00 94.56 378 PRO A N 1
ATOM 3017 C CA . PRO A 1 378 ? 11.681 -16.050 -0.682 1.00 94.56 378 PRO A CA 1
ATOM 3018 C C . PRO A 1 378 ? 11.386 -15.631 -2.131 1.00 94.56 378 PRO A C 1
ATOM 3020 O O . PRO A 1 378 ? 10.584 -16.294 -2.783 1.00 94.56 378 PRO A O 1
ATOM 3023 N N . PHE A 1 379 ? 11.945 -14.519 -2.622 1.00 95.00 379 PHE A N 1
ATOM 3024 C CA . PHE A 1 379 ? 11.821 -14.093 -4.024 1.00 95.00 379 PHE A CA 1
ATOM 3025 C C . PHE A 1 379 ? 12.952 -14.649 -4.902 1.00 95.00 379 PHE A C 1
ATOM 3027 O O . PHE A 1 379 ? 12.917 -14.507 -6.127 1.00 95.00 379 PHE A O 1
ATOM 3034 N N . LEU A 1 380 ? 13.936 -15.302 -4.284 1.00 96.81 380 LEU A N 1
ATOM 3035 C CA . LEU A 1 380 ? 15.059 -15.948 -4.937 1.00 96.81 380 LEU A CA 1
ATOM 3036 C C . LEU A 1 380 ? 14.850 -17.463 -5.027 1.00 96.81 380 LEU A C 1
ATOM 3038 O O . LEU A 1 380 ? 14.249 -18.103 -4.165 1.00 96.81 380 LEU A O 1
ATOM 3042 N N . ASN A 1 381 ? 15.413 -18.037 -6.079 1.00 95.81 381 ASN A N 1
ATOM 3043 C CA . ASN A 1 381 ? 15.603 -19.463 -6.266 1.00 95.81 381 ASN A CA 1
ATOM 3044 C C . ASN A 1 381 ? 17.038 -19.836 -5.885 1.00 95.81 381 ASN A C 1
ATOM 3046 O O . ASN A 1 381 ? 17.958 -19.030 -6.033 1.00 95.81 381 ASN A O 1
ATOM 3050 N N . SER A 1 382 ? 17.246 -21.082 -5.463 1.00 96.62 382 SER A N 1
ATOM 3051 C CA . SER A 1 382 ? 18.598 -21.642 -5.406 1.00 96.62 382 SER A CA 1
ATOM 3052 C C . SER A 1 382 ? 19.193 -21.693 -6.819 1.00 96.62 382 SER A C 1
ATOM 3054 O O . SER A 1 382 ? 18.524 -22.128 -7.760 1.00 96.62 382 SER A O 1
ATOM 3056 N N . GLY A 1 383 ? 20.439 -21.246 -6.981 1.00 96.75 383 GLY A N 1
ATOM 3057 C CA . GLY A 1 383 ? 21.112 -21.153 -8.274 1.00 96.75 383 GLY A CA 1
ATOM 3058 C C . GLY A 1 383 ? 20.836 -19.839 -9.009 1.00 96.75 383 GLY A C 1
ATOM 3059 O O . GLY A 1 383 ? 21.002 -18.755 -8.452 1.00 96.75 383 GLY A O 1
ATOM 3060 N N . ILE A 1 384 ? 20.487 -19.925 -10.296 1.00 96.56 384 ILE A N 1
ATOM 3061 C CA . ILE A 1 384 ? 20.388 -18.757 -11.184 1.00 96.56 384 ILE A CA 1
ATOM 3062 C C . ILE A 1 384 ? 19.062 -18.022 -10.972 1.00 96.56 384 ILE A C 1
ATOM 3064 O O . ILE A 1 384 ? 17.984 -18.601 -11.080 1.00 96.56 384 ILE A O 1
ATOM 3068 N N . ASN A 1 385 ? 19.169 -16.714 -10.774 1.00 97.25 385 ASN A N 1
ATOM 3069 C CA . ASN A 1 385 ? 18.073 -15.768 -10.657 1.00 97.25 385 ASN A CA 1
ATOM 3070 C C . ASN A 1 385 ? 18.186 -14.719 -11.763 1.00 97.25 385 ASN A C 1
ATOM 3072 O O . ASN A 1 385 ? 19.275 -14.219 -12.055 1.00 97.25 385 ASN A O 1
ATOM 3076 N N . GLN A 1 386 ? 17.060 -14.382 -12.383 1.00 96.31 386 GLN A N 1
ATOM 3077 C CA . GLN A 1 386 ? 17.010 -13.337 -13.399 1.00 96.31 386 GLN A CA 1
ATOM 3078 C C . GLN A 1 386 ? 16.900 -11.975 -12.717 1.00 96.31 386 GLN A C 1
ATOM 3080 O O . GLN A 1 386 ? 15.971 -11.761 -11.939 1.00 96.31 386 GLN A O 1
ATOM 3085 N N . ALA A 1 387 ? 17.809 -11.060 -13.049 1.00 96.81 387 ALA A N 1
ATOM 3086 C CA . ALA A 1 387 ? 17.736 -9.662 -12.646 1.00 96.81 387 ALA A CA 1
ATOM 3087 C C . ALA A 1 387 ? 17.476 -8.802 -13.882 1.00 96.81 387 ALA A C 1
ATOM 3089 O O . ALA A 1 387 ? 18.226 -8.884 -14.854 1.00 96.81 387 ALA A O 1
ATOM 3090 N N . ILE A 1 388 ? 16.407 -8.008 -13.854 1.00 96.25 388 ILE A N 1
ATOM 3091 C CA . ILE A 1 388 ? 16.078 -7.055 -14.913 1.00 96.25 388 ILE A CA 1
ATOM 3092 C C . ILE A 1 388 ? 15.959 -5.665 -14.308 1.00 96.25 388 ILE A C 1
ATOM 3094 O O . ILE A 1 388 ? 15.261 -5.477 -13.315 1.00 96.25 388 ILE A O 1
ATOM 3098 N N . VAL A 1 389 ? 16.598 -4.691 -14.941 1.00 97.12 389 VAL A N 1
ATOM 3099 C CA . VAL A 1 389 ? 16.481 -3.275 -14.600 1.00 97.12 389 VAL A CA 1
ATOM 3100 C C . VAL A 1 389 ? 15.863 -2.548 -15.784 1.00 97.12 389 VAL A C 1
ATOM 3102 O O . VAL A 1 389 ? 16.350 -2.674 -16.904 1.00 97.12 389 VAL A O 1
ATOM 3105 N N . PHE A 1 390 ? 14.782 -1.812 -15.551 1.00 95.69 390 PHE A N 1
ATOM 3106 C CA . PHE A 1 390 ? 14.318 -0.785 -16.479 1.00 95.69 390 PHE A CA 1
ATOM 3107 C C . PHE A 1 390 ? 14.928 0.548 -16.048 1.00 95.69 390 PHE A C 1
ATOM 3109 O O . PHE A 1 390 ? 14.618 0.997 -14.950 1.00 95.69 390 PHE A O 1
ATOM 3116 N N . GLU A 1 391 ? 15.770 1.149 -16.888 1.00 96.56 391 GLU A N 1
ATOM 3117 C CA . GLU A 1 391 ? 16.475 2.413 -16.624 1.00 96.56 391 GLU A CA 1
ATOM 3118 C C . GLU A 1 391 ? 16.056 3.482 -17.636 1.00 96.56 391 GLU A C 1
ATOM 3120 O O . GLU A 1 391 ? 15.908 3.205 -18.832 1.00 96.56 391 GLU A O 1
ATOM 3125 N N . GLU A 1 392 ? 15.845 4.700 -17.144 1.00 94.75 392 GLU A N 1
ATOM 3126 C CA . GLU A 1 392 ? 15.295 5.822 -17.900 1.00 94.75 392 GLU A CA 1
ATOM 3127 C C . GLU A 1 392 ? 16.364 6.683 -18.588 1.00 94.75 392 GLU A C 1
ATOM 3129 O O . GLU A 1 392 ? 16.058 7.277 -19.623 1.00 94.75 392 GLU A O 1
ATOM 3134 N N . GLN A 1 393 ? 17.584 6.760 -18.047 1.00 93.12 393 GLN A N 1
ATOM 3135 C CA . GLN A 1 393 ? 18.581 7.763 -18.438 1.00 93.12 393 GLN A CA 1
ATOM 3136 C C . GLN A 1 393 ? 19.965 7.172 -18.732 1.00 93.12 393 GLN A C 1
ATOM 3138 O O . GLN A 1 393 ? 20.423 7.264 -19.870 1.00 93.12 393 GLN A O 1
ATOM 3143 N N . GLU A 1 394 ? 20.626 6.581 -17.734 1.00 92.69 394 GLU A N 1
ATOM 3144 C CA . GLU A 1 394 ? 21.983 6.029 -17.850 1.00 92.69 394 GLU A CA 1
ATOM 3145 C C . GLU A 1 394 ? 22.249 4.943 -16.797 1.00 92.69 394 GLU A C 1
ATOM 3147 O O . GLU A 1 394 ? 21.549 4.868 -15.790 1.00 92.69 394 GLU A O 1
ATOM 3152 N N . GLY A 1 395 ? 23.246 4.082 -17.024 1.00 90.31 395 GLY A N 1
ATOM 3153 C CA . GLY A 1 395 ? 23.560 2.991 -16.098 1.00 90.31 395 GLY A CA 1
ATOM 3154 C C . GLY A 1 395 ? 24.981 2.442 -16.235 1.00 90.31 395 GLY A C 1
ATOM 3155 O O . GLY A 1 395 ? 25.521 2.379 -17.337 1.00 90.31 395 GLY A O 1
ATOM 3156 N N . ASP A 1 396 ? 25.550 1.965 -15.122 1.00 89.38 396 ASP A N 1
ATOM 3157 C CA . ASP A 1 396 ? 26.861 1.280 -15.060 1.00 89.38 396 ASP A CA 1
ATOM 3158 C C . ASP A 1 396 ? 26.778 -0.226 -15.415 1.00 89.38 396 ASP A C 1
ATOM 3160 O O . ASP A 1 396 ? 27.757 -0.971 -15.366 1.00 89.38 396 ASP A O 1
ATOM 3164 N N . TYR A 1 397 ? 25.585 -0.716 -15.775 1.00 94.69 397 TYR A N 1
ATOM 3165 C CA . TYR A 1 397 ? 25.327 -2.096 -16.226 1.00 94.69 397 TYR A CA 1
ATOM 3166 C C . TYR A 1 397 ? 25.721 -3.196 -15.222 1.00 94.69 397 TYR A C 1
ATOM 3168 O O . TYR A 1 397 ? 25.848 -4.370 -15.586 1.00 94.69 397 TYR A O 1
ATOM 3176 N N . LYS A 1 398 ? 25.864 -2.840 -13.942 1.00 96.50 398 LYS A N 1
ATOM 3177 C CA . LYS A 1 398 ? 26.081 -3.757 -12.818 1.00 96.50 398 LYS A CA 1
ATOM 3178 C C . LYS A 1 398 ? 25.057 -3.515 -11.727 1.00 96.50 398 LYS A C 1
ATOM 3180 O O . LYS A 1 398 ? 24.745 -2.374 -11.406 1.00 96.50 398 LYS A O 1
ATOM 3185 N N . VAL A 1 399 ? 24.560 -4.593 -11.138 1.00 97.69 399 VAL A N 1
ATOM 3186 C CA . VAL A 1 399 ? 23.663 -4.541 -9.982 1.00 97.69 399 VAL A CA 1
ATOM 3187 C C . VAL A 1 399 ? 24.341 -5.238 -8.812 1.00 97.69 399 VAL A C 1
ATOM 3189 O O . VAL A 1 399 ? 24.791 -6.376 -8.946 1.00 97.69 399 VAL A O 1
ATOM 3192 N N . HIS A 1 400 ? 24.428 -4.543 -7.684 1.00 98.19 400 HIS A N 1
ATOM 3193 C CA . HIS A 1 400 ? 25.120 -4.991 -6.480 1.00 98.19 400 HIS A CA 1
ATOM 3194 C C . HIS A 1 400 ? 24.128 -5.545 -5.455 1.00 98.19 400 HIS A C 1
ATOM 3196 O O . HIS A 1 400 ? 22.976 -5.112 -5.410 1.00 98.19 400 HIS A O 1
ATOM 3202 N N . PHE A 1 401 ? 24.588 -6.485 -4.629 1.00 98.12 401 PHE A N 1
ATOM 3203 C CA . PHE A 1 401 ? 23.790 -7.132 -3.590 1.00 98.12 401 PHE A CA 1
ATOM 3204 C C . PHE A 1 401 ? 24.548 -7.098 -2.260 1.00 98.12 401 PHE A C 1
ATOM 3206 O O . PHE A 1 401 ? 25.614 -7.699 -2.145 1.00 98.12 401 PHE A O 1
ATOM 3213 N N . GLU A 1 402 ? 24.010 -6.390 -1.271 1.00 97.50 402 GLU A N 1
ATOM 3214 C CA . GLU A 1 402 ? 24.634 -6.178 0.042 1.00 97.50 402 GLU A CA 1
ATOM 3215 C C . GLU A 1 402 ? 23.791 -6.798 1.170 1.00 97.50 402 GLU A C 1
ATOM 3217 O O . GLU A 1 402 ? 22.576 -6.961 1.055 1.00 97.50 402 GLU A O 1
ATOM 3222 N N . ASP A 1 403 ? 24.423 -7.131 2.294 1.00 96.38 403 ASP A N 1
ATOM 3223 C CA . ASP A 1 403 ? 23.783 -7.677 3.499 1.00 96.38 403 ASP A CA 1
ATOM 3224 C C . ASP A 1 403 ? 23.257 -6.594 4.463 1.00 96.38 403 ASP A C 1
ATOM 3226 O O . ASP A 1 403 ? 22.595 -6.894 5.468 1.00 96.38 403 ASP A O 1
ATOM 3230 N N . THR A 1 404 ? 23.494 -5.320 4.142 1.00 95.31 404 THR A N 1
ATOM 3231 C CA . THR A 1 404 ? 23.056 -4.161 4.922 1.00 95.31 404 THR A CA 1
ATOM 3232 C C . THR A 1 404 ? 22.144 -3.242 4.106 1.00 95.31 404 THR A C 1
ATOM 3234 O O . THR A 1 404 ? 22.345 -3.072 2.905 1.00 95.31 404 THR A O 1
ATOM 3237 N N . PRO A 1 405 ? 21.092 -2.673 4.729 1.00 94.56 405 PRO A N 1
ATOM 3238 C CA . PRO A 1 405 ? 20.260 -1.684 4.067 1.00 94.56 405 PRO A CA 1
ATOM 3239 C C . PRO A 1 405 ? 21.024 -0.371 3.922 1.00 94.56 405 PRO A C 1
ATOM 3241 O O . PRO A 1 405 ? 21.833 -0.018 4.778 1.00 94.56 405 PRO A O 1
ATOM 3244 N N . ASP A 1 406 ? 20.660 0.397 2.903 1.00 95.62 406 ASP A N 1
ATOM 3245 C CA . ASP A 1 406 ? 21.110 1.772 2.724 1.00 95.62 406 ASP A CA 1
ATOM 3246 C C . ASP A 1 406 ? 19.882 2.656 2.479 1.00 95.62 406 ASP A C 1
ATOM 3248 O O . ASP A 1 406 ? 19.269 2.636 1.406 1.00 95.62 406 ASP A O 1
ATOM 3252 N N . LEU A 1 407 ? 19.458 3.353 3.534 1.00 94.38 407 LEU A N 1
ATOM 3253 C CA . LEU A 1 407 ? 18.283 4.227 3.526 1.00 94.38 407 LEU A CA 1
ATOM 3254 C C . LEU A 1 407 ? 18.659 5.699 3.319 1.00 94.38 407 LEU A C 1
ATOM 3256 O O . LEU A 1 407 ? 17.768 6.536 3.332 1.00 94.38 407 LEU A O 1
ATOM 3260 N N . GLY A 1 408 ? 19.943 6.007 3.106 1.00 91.56 408 GLY A N 1
ATOM 3261 C CA . GLY A 1 408 ? 20.439 7.372 2.949 1.00 91.56 408 GLY A CA 1
ATOM 3262 C C . GLY A 1 408 ? 20.770 8.087 4.257 1.00 91.56 408 GLY A C 1
ATOM 3263 O O . GLY A 1 408 ? 20.744 7.519 5.350 1.00 91.56 408 GLY A O 1
ATOM 3264 N N . MET A 1 409 ? 21.120 9.368 4.127 1.00 88.69 409 MET A N 1
ATOM 3265 C CA . MET A 1 409 ? 21.451 10.232 5.260 1.00 88.69 409 MET A CA 1
ATOM 3266 C C . MET A 1 409 ? 20.207 10.551 6.085 1.00 88.69 409 MET A C 1
ATOM 3268 O O . MET A 1 409 ? 19.189 10.951 5.528 1.00 88.69 409 MET A O 1
ATOM 3272 N N . ALA A 1 410 ? 20.313 10.420 7.407 1.00 88.44 410 ALA A N 1
ATOM 3273 C CA . ALA A 1 410 ? 19.197 10.622 8.320 1.00 88.44 410 ALA A CA 1
ATOM 3274 C C . ALA A 1 410 ? 19.063 12.069 8.823 1.00 88.44 410 ALA A C 1
ATOM 3276 O O . ALA A 1 410 ? 20.061 12.772 8.999 1.00 88.44 410 ALA A O 1
ATOM 3277 N N . ALA A 1 411 ? 17.827 12.470 9.115 1.00 85.81 411 ALA A N 1
ATOM 3278 C CA . ALA A 1 411 ? 17.467 13.663 9.866 1.00 85.81 411 ALA A CA 1
ATOM 3279 C C . ALA A 1 411 ? 16.467 13.313 10.974 1.00 85.81 411 ALA A C 1
ATOM 3281 O O . ALA A 1 411 ? 15.519 12.550 10.762 1.00 85.81 411 ALA A O 1
ATOM 3282 N N . ASP A 1 412 ? 16.671 13.912 12.145 1.00 80.75 412 ASP A N 1
ATOM 3283 C CA . ASP A 1 412 ? 15.726 13.807 13.250 1.00 80.75 412 ASP A CA 1
ATOM 3284 C C . ASP A 1 412 ? 14.460 14.601 12.926 1.00 80.75 412 ASP A C 1
ATOM 3286 O O . ASP A 1 412 ? 14.522 15.777 12.552 1.00 80.75 412 ASP A O 1
ATOM 3290 N N . ILE A 1 413 ? 13.303 13.973 13.115 1.00 72.56 413 ILE A N 1
ATOM 3291 C CA . ILE A 1 413 ? 12.028 14.689 13.090 1.00 72.56 413 ILE A CA 1
ATOM 3292 C C . ILE A 1 413 ? 11.811 15.327 14.457 1.00 72.56 413 ILE A C 1
ATOM 3294 O O . ILE A 1 413 ? 11.908 14.646 15.479 1.00 72.56 413 ILE A O 1
ATOM 3298 N N . GLN A 1 414 ? 11.527 16.629 14.468 1.00 57.06 414 GLN A N 1
ATOM 3299 C CA . GLN A 1 414 ? 11.185 17.372 15.685 1.00 57.06 414 GLN A CA 1
ATOM 3300 C C . GLN A 1 414 ? 9.708 17.258 16.046 1.00 57.06 414 GLN A C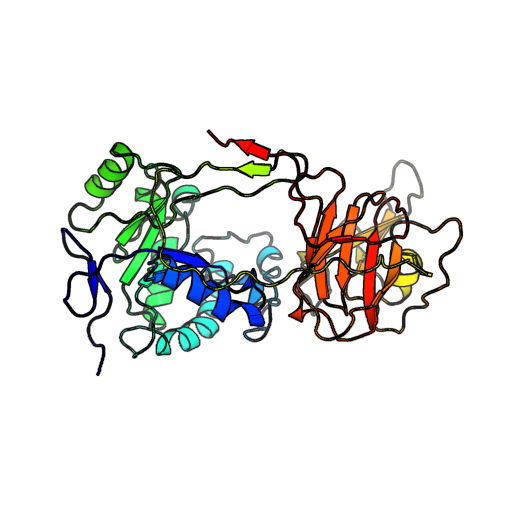 1
ATOM 3302 O O . GLN A 1 414 ? 8.872 17.363 15.119 1.00 57.06 414 GLN A O 1
#

Secondary structure (DSSP, 8-state):
------EEE-SS-EEETTEEE---EEE--GGGS-GGGHHHHHHHHHHTT--EEE----HHHH-SBTTB--SSS-----GGGG-TT--TTS--HHHHHHHHHHHHHHHHHHGGGBGGGTSSB-EEE-SSS-TTT---TTHHHHHHHHHHHTT--SEEEEEE-TTTHHHH--TTSEEEEEESS--HHHHHHHHHH-TTS---EEEE-SS----TTSPEEE----S--PPP-PPPPPPB-PPPPEEEEEEEEHHHHHTTSPPPEEESS---GGGSS-GGGT---SSEEEEEEEEEETTEEEEEEEEEE--PPP-S-S--EEPPSS--SSEEEEEEEEE-SS--BEEEE-TT--EEEEEETTEEEEEEETT-S--EEEE-GGGPPSEEEEEEEEESS---SEEEEESS----SEEE--

InterPro domains:
  IPR001944 Glycoside hydrolase, family 35 [PR00742] (17-34)
  IPR001944 Glycoside hydrolase, family 35 [PR00742] (38-56)
  IPR001944 Glycoside hydrolase, family 35 [PR00742] (351-367)
  IPR001944 Glycoside hydrolase, family 35 [PTHR23421] (78-216)
  IPR008979 Galactose-binding-like domain superfamily [SSF49785] (321-397)
  IPR013529 Glycoside hydrolase, family 42, N-terminal [PF02449] (32-73)
  IPR017853 Glycoside hydrolase superfamily [SSF51445] (10-222)
  IPR031330 Glycoside hydrolase 35, catalytic domain [PF01301] (78-217)
  IPR048913 Beta-galactosidase, galactose-binding domain [PF21467] (326-385)

Radius of gyration: 25.07 Å; chains: 1; bounding box: 55×49×71 Å

pLDDT: mean 87.56, std 13.55, range [34.91, 98.56]

Organism: NCBI:txid230148

Foldseek 3Di:
DQQQAFWDWFLAAIDGSNHGDDQQEDEDECQVDPPVCPVQVVQQCVLQVHPYYDYDDPLQQADQFVPHGDPPGGGGDLLQVQPVVHDALEVPVSRLVSVLVSCLPPLVVCQCQDVSNVHDDREDEQDAQCLVVLPYQCRSVSSVCSNVVSRPDHAYAYEHDLVRQVSGDDPSHQYAYEEQDDDVVSQVSSCVVPSTGHYHHPHHDQWDDDDFLDAHEHADDDDDDDGPDGPDDFFFDWFDKWFFFWKDAPVLVLVPFPFWDKDPDDDDQCCDPPPVRRGHDDDDKDWDWDDPDPPDTGMITITDDPPQPPPVPGPIDTDDPDDDPQIKTKTKTADADQFTKKKKAFPFAAWWWKDKQRRTQDIDGPSFQFGIGIDGSVSDDHTIIMIMIRGGDTGPSIMTIHRDGRRHHHDYDD

Sequence (414 aa):
MSRKVGLSANASQFTLEGEPFRVLGGSVHYFRVPRAYWRDRLMKMKACGINTLTTYVPWSLHQPERGVFNFHTQLDLVWLLRDGSMRLRTTHPGFTQAVNTFFDKLIPRVVPLQFKKGGPIIAVQVENDYGSFAKDESYMLFIKEALQSKGISELLLTSDYHNTLKSGGVDGAIRSLKLQKLNQREIQDLNAIQPNSPTMVMDYWTGWHDVWGDLHHVLPPEGGGSFPDMPALHYRESYEPAIMYQHLSLWDALSFTEGPFKSAKPVSMENLPVNNGNGQSYGYTLYEASITNRSYIGLFKRQNLELAVPDGKAPWRSLPATPSFPGFFMGRLFAYGYPSDTFVKLPGWEKGVVFINGLNLGRYWSIGPQQALYLPGPFLNSGINQAIVFEEQEGDYKVHFEDTPDLGMAADIQ